Protein AF-0000000087803680 (afdb_homodimer)

Sequence (670 aa):
MKSSSLAWYVAVACMGGSLCVGSVVQANSLAMVKANNSVPAAIVMQAQAAQPVTVTADKNDKVSATANHTVTNNAVANNVVTNDVAAQEALKQKQQYQADTETMGLLWMRTSAEYRALAYQGYNVAINAVKMAVTDPYHQRKPLAIVLDADETVVDNTKLMGESIANGNGRFDAPWWRQAVHQGKSQAMPGAVEFLNEVHKQGVEIFYVSNRYAPVNLDVTIQNFKELGFPSVDKDHVLLFEKDSDKQPRFDMIAKKYYVVVYMGDNAGDFPIGTKGKTLAERNAIINAHKEDFGTTFVVFPNPAYGSWVSSLAKGYQNLSPEEQKQVNNQYLQQMKSSSLAWYVAVACMGGSLCVGSVVQANSLAMVKANNSVPAAIVMQAQAAQPVTVTADKNDKVSATANHTVTNNAVANNVVTNDVAAQEALKQKQQYQADTETMGLLWMRTSAEYRALAYQGYNVAINAVKMAVTDPYHQRKPLAIVLDADETVVDNTKLMGESIANGNGRFDAPWWRQAVHQGKSQAMPGAVEFLNEVHKQGVEIFYVSNRYAPVNLDVTIQNFKELGFPSVDKDHVLLFEKDSDKQPRFDMIAKKYYVVVYMGDNAGDFPIGTKGKTLAERNAIINAHKEDFGTTFVVFPNPAYGSWVSSLAKGYQNLSPEEQKQVNNQYLQQ

InterPro domains:
  IPR005519 Acid phosphatase, class B-like [PF03767] (76-309)
  IPR006423 5-nucleotidase lipoprotein e(P4) [SFLDG01125] (106-335)
  IPR006423 5-nucleotidase lipoprotein e(P4) [TIGR01533] (79-333)
  IPR023214 HAD superfamily [G3DSA:3.40.50.1000] (84-335)
  IPR036412 HAD-like superfamily [SSF56784] (119-317)

Secondary structure (DSSP, 8-state):
------------------------------------------------------------------------THHHHHHHHHHHHHHHHHHHHHHHHHHHHHHHHHHHHHH-HHHHHHHHHHHHHHHHHHHHHHH-TT--SSPEEEEE--BTTTEE-HHHHHHHHHTT-----HHHHHHHHHT--PEEPTTHHHHHHHHHHTT-EEEEEEEEEHHHHHHHHHHHHHHTT-SS-STTTEEEESS----HHHHHHHHHH-EEEEEEESSGGGSSS--TT--HHHHHHHHHHTGGGBTTTEEE----SSSHHHHTSSTTGGGS-HHHHHHHHHHHHH-/------------------------------------------------------------------------THHHHHHHHHHHHHHHHHHHHHHHHHHHHHHHHHHHHHH-HHHHHHHHHHHHHHHHHHHHHHH-TT--SSPEEEEE--BTTTEE-HHHHHHHHHTT-----HHHHHHHHHT--PEEPTTHHHHHHHHHHTT-EEEEEEEEEHHHHHHHHHHHHHHHT-SS-STTTEEEESS----HHHHHHHHHH-EEEEEEESSGGGSSS--TT--HHHHHHHHHHTGGGBTTTEEE----SSSHHHHTSSTTGGGS-HHHHHHHHHHHHH-

Radius of gyration: 39.03 Å; Cα contacts (8 Å, |Δi|>4): 909; chains: 2; bounding box: 132×135×130 Å

Solvent-accessible surface area (backbone atoms only — not comparable to full-atom values): 38875 Å² total; per-residue (Å²): 141,80,86,68,89,74,90,84,99,86,82,95,78,95,78,84,94,84,94,84,93,86,91,79,85,74,92,83,92,86,85,92,82,91,73,87,87,89,72,88,86,78,90,83,78,85,75,83,86,78,80,77,80,80,78,82,81,86,88,84,86,84,85,78,84,80,79,78,75,75,75,63,66,60,58,59,52,50,49,52,50,50,50,49,50,49,50,50,50,51,50,48,49,33,18,32,47,39,13,43,22,33,42,36,17,42,42,31,64,69,56,26,38,49,45,49,41,42,40,24,16,39,44,45,38,48,51,49,44,47,53,51,51,73,68,36,87,79,50,68,94,39,53,50,23,37,40,28,30,37,79,56,48,37,26,35,52,58,46,64,50,21,42,34,29,64,69,38,38,38,65,82,45,69,70,50,49,54,54,60,54,49,68,40,68,64,39,68,30,66,57,31,48,62,46,47,46,51,42,46,71,71,67,36,43,55,33,38,51,33,76,53,48,33,94,78,31,43,67,38,45,40,50,32,40,47,74,66,57,46,66,62,65,44,81,91,22,47,45,49,23,80,88,51,77,68,46,54,68,60,50,51,60,49,52,74,63,25,41,68,60,32,31,27,16,36,41,61,59,48,43,94,72,75,41,72,94,44,46,46,70,54,30,39,51,49,39,62,75,42,42,82,39,23,48,54,44,30,35,64,36,86,49,52,64,63,53,68,56,57,55,33,73,33,91,62,38,90,74,41,51,53,69,54,42,49,52,54,49,40,52,61,23,56,90,142,87,71,88,79,84,80,79,79,74,70,84,92,85,88,94,88,91,93,93,84,89,92,79,90,73,93,80,92,86,92,83,88,78,90,82,88,75,89,72,88,79,89,78,86,86,81,85,85,85,76,78,85,82,81,80,79,76,90,85,84,78,81,74,83,76,77,79,70,74,73,62,64,59,58,59,51,48,48,51,52,48,50,48,50,50,51,51,51,52,50,48,50,32,18,33,48,40,13,43,22,33,42,37,15,42,43,30,64,71,55,25,37,48,44,52,40,42,41,23,16,40,46,45,38,48,52,50,45,48,53,51,51,73,67,34,87,78,48,68,95,40,53,48,23,36,40,28,30,36,81,55,49,38,26,34,53,58,47,63,51,21,42,34,29,64,72,37,40,39,65,82,44,71,71,50,48,54,56,59,52,48,67,40,69,65,39,69,28,66,57,31,47,63,45,44,46,52,42,49,70,71,68,36,43,57,33,37,49,31,77,52,48,32,95,78,30,43,68,40,46,40,52,33,40,48,76,65,56,45,64,63,62,43,82,90,22,48,47,50,23,80,87,51,77,69,48,56,69,60,52,50,59,49,53,75,63,27,41,69,60,32,33,29,17,36,41,61,58,48,41,94,74,76,40,72,94,43,48,45,70,53,29,38,52,49,40,61,75,43,40,83,38,24,48,53,46,31,37,65,36,86,50,48,65,63,50,67,56,57,56,33,73,34,91,62,38,90,74,40,51,52,69,56,40,48,53,55,49,40,52,60,25,58,91

pLDDT: mean 78.98, std 31.95, range [14.77, 98.94]

Nearest PDB structures (foldseek):
  3ocy-assembly1_A  TM=9.374E-01  e=7.952E-22  Haemophilus influenzae
  3sf0-assembly1_A-2  TM=9.368E-01  e=8.422E-22  Haemophilus influenzae Rd KW20
  3ocu-assembly1_A  TM=9.379E-01  e=1.122E-21  Haemophilus influenzae
  3et4-assembly1_A  TM=9.394E-01  e=1.677E-21  Haemophilus influenzae 86-028NP
  3pct-assembly1_B  TM=9.196E-01  e=3.512E-20  Pasteurella multocida

Structure (mmCIF, N/CA/C/O backbone):
data_AF-0000000087803680-model_v1
#
loop_
_entity.id
_entity.type
_entity.pdbx_description
1 polymer "5'-nucleotidase, lipoprotein e(P4) family"
#
loop_
_atom_site.group_PDB
_atom_site.id
_atom_site.type_symbol
_atom_site.label_atom_id
_atom_site.label_alt_id
_atom_site.label_comp_id
_atom_site.label_asym_id
_atom_site.label_entity_id
_atom_site.label_seq_id
_atom_site.pdbx_PDB_ins_code
_atom_site.Cartn_x
_atom_site.Cartn_y
_atom_site.Cartn_z
_atom_site.occupancy
_atom_site.B_iso_or_equiv
_atom_site.auth_seq_id
_atom_site.auth_comp_id
_atom_site.auth_asym_id
_atom_site.auth_atom_id
_atom_site.pdbx_PDB_model_num
ATOM 1 N N . MET A 1 1 ? 71.562 -1.603 28.109 1 20.73 1 MET A N 1
ATOM 2 C CA . MET A 1 1 ? 71.75 -2.344 26.859 1 20.73 1 MET A CA 1
ATOM 3 C C . MET A 1 1 ? 70.562 -2.137 25.922 1 20.73 1 MET A C 1
ATOM 5 O O . MET A 1 1 ? 69.5 -2.715 26.125 1 20.73 1 MET A O 1
ATOM 9 N N . LYS A 1 2 ? 70.375 -0.856 25.281 1 22.25 2 LYS A N 1
ATOM 10 C CA . LYS A 1 2 ? 69.5 0.175 24.703 1 22.25 2 LYS A CA 1
ATOM 11 C C . LYS A 1 2 ? 69.125 -0.159 23.266 1 22.25 2 LYS A C 1
ATOM 13 O O . LYS A 1 2 ? 70 -0.153 22.391 1 22.25 2 LYS A O 1
ATOM 18 N N . SER A 1 3 ? 68.312 -1.211 22.969 1 20.98 3 SER A N 1
ATOM 19 C CA . SER A 1 3 ? 68.188 -1.897 21.688 1 20.98 3 SER A CA 1
ATOM 20 C C . SER A 1 3 ? 67.625 -0.97 20.609 1 20.98 3 SER A C 1
ATOM 22 O O . SER A 1 3 ? 66.5 -0.572 20.672 1 20.98 3 SER A O 1
ATOM 24 N N . SER A 1 4 ? 68.312 0.005 19.984 1 20.58 4 SER A N 1
ATOM 25 C CA . SER A 1 4 ? 68.188 1.227 19.188 1 20.58 4 SER A CA 1
ATOM 26 C C . SER A 1 4 ? 67.875 0.916 17.734 1 20.58 4 SER A C 1
ATOM 28 O O . SER A 1 4 ? 67.875 1.804 16.891 1 20.58 4 SER A O 1
ATOM 30 N N . SER A 1 5 ? 67.375 -0.266 17.328 1 17.45 5 SER A N 1
ATOM 31 C CA . SER A 1 5 ? 67.562 -0.557 15.898 1 17.45 5 SER A CA 1
ATOM 32 C C . SER A 1 5 ? 66.688 0.347 15.047 1 17.45 5 SER A C 1
ATOM 34 O O . SER A 1 5 ? 65.438 0.159 14.977 1 17.45 5 SER A O 1
ATOM 36 N N . LEU A 1 6 ? 66.688 1.731 14.773 1 21.03 6 LEU A N 1
ATOM 37 C CA . LEU A 1 6 ? 66.062 2.799 14.031 1 21.03 6 LEU A CA 1
ATOM 38 C C . LEU A 1 6 ? 66.312 2.662 12.539 1 21.03 6 LEU A C 1
ATOM 40 O O . LEU A 1 6 ? 66.062 3.594 11.766 1 21.03 6 LEU A O 1
ATOM 44 N N . ALA A 1 7 ? 66.625 1.632 11.805 1 18.17 7 ALA A N 1
ATOM 45 C CA . ALA A 1 7 ? 67.375 1.813 10.57 1 18.17 7 ALA A CA 1
ATOM 46 C C . ALA A 1 7 ? 66.625 2.67 9.57 1 18.17 7 ALA A C 1
ATOM 48 O O . ALA A 1 7 ? 65.375 2.744 9.625 1 18.17 7 ALA A O 1
ATOM 49 N N . TRP A 1 8 ? 67.25 3.289 8.219 1 18.81 8 TRP A N 1
ATOM 50 C CA . TRP A 1 8 ? 67.812 4.242 7.25 1 18.81 8 TRP A CA 1
ATOM 51 C C . TRP A 1 8 ? 67.062 4.113 5.914 1 18.81 8 TRP A C 1
ATOM 53 O O . TRP A 1 8 ? 66.688 5.117 5.289 1 18.81 8 TRP A O 1
ATOM 63 N N . TYR A 1 9 ? 66.938 3.104 4.965 1 17.7 9 TYR A N 1
ATOM 64 C CA . TYR A 1 9 ? 67.312 3.248 3.557 1 17.7 9 TYR A CA 1
ATOM 65 C C . TYR A 1 9 ? 66.125 3.846 2.77 1 17.7 9 TYR A C 1
ATOM 67 O O . TYR A 1 9 ? 65 3.504 3.01 1 17.7 9 TYR A O 1
ATOM 75 N N . VAL A 1 10 ? 66.125 5.098 1.624 1 20.88 10 VAL A N 1
ATOM 76 C CA . VAL A 1 10 ? 65.812 6.199 0.731 1 20.88 10 VAL A CA 1
ATOM 77 C C . VAL A 1 10 ? 65.438 5.652 -0.657 1 20.88 10 VAL A C 1
ATOM 79 O O . VAL A 1 10 ? 64.688 6.246 -1.391 1 20.88 10 VAL A O 1
ATOM 82 N N . ALA A 1 11 ? 65.875 4.664 -1.464 1 17.12 11 ALA A N 1
ATOM 83 C CA . ALA A 1 11 ? 66.375 4.766 -2.832 1 17.12 11 ALA A CA 1
ATOM 84 C C . ALA A 1 11 ? 65.25 4.898 -3.83 1 17.12 11 ALA A C 1
ATOM 86 O O . ALA A 1 11 ? 65.25 5.789 -4.684 1 17.12 11 ALA A O 1
ATOM 87 N N . VAL A 1 12 ? 64.5 3.967 -4.816 1 19.61 12 VAL A N 1
ATOM 88 C CA . VAL A 1 12 ? 65 3.631 -6.141 1 19.61 12 VAL A CA 1
ATOM 89 C C . VAL A 1 12 ? 64.125 4.312 -7.211 1 19.61 12 VAL A C 1
ATOM 91 O O . VAL A 1 12 ? 62.938 4.48 -7.039 1 19.61 12 VAL A O 1
ATOM 94 N N . ALA A 1 13 ? 64.625 4.801 -8.656 1 19.61 13 ALA A N 1
ATOM 95 C CA . ALA A 1 13 ? 64.688 5.531 -9.922 1 19.61 13 ALA A CA 1
ATOM 96 C C . ALA A 1 13 ? 63.719 4.914 -10.938 1 19.61 13 ALA A C 1
ATOM 98 O O . ALA A 1 13 ? 63.281 5.594 -11.859 1 19.61 13 ALA A O 1
ATOM 99 N N . CYS A 1 14 ? 63.25 3.727 -11.234 1 17.53 14 CYS A N 1
ATOM 100 C CA . CYS A 1 14 ? 63.281 3.338 -12.641 1 17.53 14 CYS A CA 1
ATOM 101 C C . CYS A 1 14 ? 62.156 3.977 -13.414 1 17.53 14 CYS A C 1
ATOM 103 O O . CYS A 1 14 ? 61 3.902 -13 1 17.53 14 CYS A O 1
ATOM 105 N N . MET A 1 15 ? 62.375 4.953 -14.586 1 18.34 15 MET A N 1
ATOM 106 C CA . MET A 1 15 ? 61.906 5.75 -15.711 1 18.34 15 MET A CA 1
ATOM 107 C C . MET A 1 15 ? 61.281 4.859 -16.797 1 18.34 15 MET A C 1
ATOM 109 O O . MET A 1 15 ? 61 5.328 -17.891 1 18.34 15 MET A O 1
ATOM 113 N N . GLY A 1 16 ? 61 3.699 -16.922 1 16.33 16 GLY A N 1
ATOM 114 C CA . GLY A 1 16 ? 61.125 2.988 -18.172 1 16.33 16 GLY A CA 1
ATOM 115 C C . GLY A 1 16 ? 60.094 3.389 -19.219 1 16.33 16 GLY A C 1
ATOM 116 O O . GLY A 1 16 ? 59.188 4.176 -18.922 1 16.33 16 GLY A O 1
ATOM 117 N N . GLY A 1 17 ? 59.281 2.449 -19.984 1 16.3 17 GLY A N 1
ATOM 118 C CA . GLY A 1 17 ? 59.25 1.794 -21.281 1 16.3 17 GLY A CA 1
ATOM 119 C C . GLY A 1 17 ? 58.188 2.314 -22.203 1 16.3 17 GLY A C 1
ATOM 120 O O . GLY A 1 17 ? 57.25 3.021 -21.766 1 16.3 17 GLY A O 1
ATOM 121 N N . SER A 1 18 ? 57.781 1.66 -23.531 1 16.31 18 SER A N 1
ATOM 122 C CA . SER A 1 18 ? 57.812 1.688 -24.984 1 16.31 18 SER A CA 1
ATOM 123 C C . SER A 1 18 ? 56.438 1.896 -25.594 1 16.31 18 SER A C 1
ATOM 125 O O . SER A 1 18 ? 56.25 2.764 -26.438 1 16.31 18 SER A O 1
ATOM 127 N N . LEU A 1 19 ? 55.344 0.95 -25.656 1 17.08 19 LEU A N 1
ATOM 128 C CA . LEU A 1 19 ? 55.125 0.255 -26.922 1 17.08 19 LEU A CA 1
ATOM 129 C C . LEU A 1 19 ? 54.188 1.043 -27.828 1 17.08 19 LEU A C 1
ATOM 131 O O . LEU A 1 19 ? 53.375 1.831 -27.344 1 17.08 19 LEU A O 1
ATOM 135 N N . CYS A 1 20 ? 53.688 0.527 -29.188 1 15.78 20 CYS A N 1
ATOM 136 C CA . CYS A 1 20 ? 53.719 0.631 -30.641 1 15.78 20 CYS A CA 1
ATOM 137 C C . CYS A 1 20 ? 52.375 1.077 -31.188 1 15.78 20 CYS A C 1
ATOM 139 O O . CYS A 1 20 ? 52.281 1.991 -32 1 15.78 20 CYS A O 1
ATOM 141 N N . VAL A 1 21 ? 51.125 0.244 -31.406 1 17.31 21 VAL A N 1
ATOM 142 C CA . VAL A 1 21 ? 50.906 -0.257 -32.75 1 17.31 21 VAL A CA 1
ATOM 143 C C . VAL A 1 21 ? 50.031 0.728 -33.531 1 17.31 21 VAL A C 1
ATOM 145 O O . VAL A 1 21 ? 49.375 1.568 -32.938 1 17.31 21 VAL A O 1
ATOM 148 N N . GLY A 1 22 ? 49.469 0.333 -34.906 1 16.08 22 GLY A N 1
ATOM 149 C CA . GLY A 1 22 ? 49.5 0.596 -36.344 1 16.08 22 GLY A CA 1
ATOM 150 C C . GLY A 1 22 ? 48.219 1.279 -36.844 1 16.08 22 GLY A C 1
ATOM 151 O O . GLY A 1 22 ? 48.281 2.396 -37.375 1 16.08 22 GLY A O 1
ATOM 152 N N . SER A 1 23 ? 46.969 0.591 -37.312 1 16.92 23 SER A N 1
ATOM 153 C CA . SER A 1 23 ? 46.719 0.589 -38.75 1 16.92 23 SER A CA 1
ATOM 154 C C . SER A 1 23 ? 45.938 1.829 -39.188 1 16.92 23 SER A C 1
ATOM 156 O O . SER A 1 23 ? 45.219 2.43 -38.375 1 16.92 23 SER A O 1
ATOM 158 N N . VAL A 1 24 ? 45.906 2.1 -40.625 1 16.88 24 VAL A N 1
ATOM 159 C CA . VAL A 1 24 ? 45.906 3.037 -41.75 1 16.88 24 VAL A CA 1
ATOM 160 C C . VAL A 1 24 ? 44.469 3.234 -42.25 1 16.88 24 VAL A C 1
ATOM 162 O O . VAL A 1 24 ? 43.844 2.305 -42.781 1 16.88 24 VAL A O 1
ATOM 165 N N . VAL A 1 25 ? 43.531 3.773 -41.531 1 16.75 25 VAL A N 1
ATOM 166 C CA . VAL A 1 25 ? 42.219 3.924 -42.125 1 16.75 25 VAL A CA 1
ATOM 167 C C . VAL A 1 25 ? 42.281 4.758 -43.375 1 16.75 25 VAL A C 1
ATOM 169 O O . VAL A 1 25 ? 42.625 5.941 -43.344 1 16.75 25 VAL A O 1
ATOM 172 N N . GLN A 1 26 ? 42.469 4.168 -44.562 1 14.77 26 GLN A N 1
ATOM 173 C CA . GLN A 1 26 ? 42.75 4.848 -45.812 1 14.77 26 GLN A CA 1
ATOM 174 C C . GLN A 1 26 ? 41.531 5.664 -46.25 1 14.77 26 GLN A C 1
ATOM 176 O O . GLN A 1 26 ? 41.656 6.852 -46.562 1 14.77 26 GLN A O 1
ATOM 181 N N . ALA A 1 27 ? 40.562 5.152 -47.219 1 14.79 27 ALA A N 1
ATOM 182 C CA . ALA A 1 27 ? 40.5 5.59 -48.625 1 14.79 27 ALA A CA 1
ATOM 183 C C . ALA A 1 27 ? 39.594 6.805 -48.781 1 14.79 27 ALA A C 1
ATOM 185 O O . ALA A 1 27 ? 38.75 7.078 -47.906 1 14.79 27 ALA A O 1
ATOM 186 N N . ASN A 1 28 ? 38.625 7.02 -50.062 1 15.05 28 ASN A N 1
ATOM 187 C CA . ASN A 1 28 ? 38.781 7.754 -51.312 1 15.05 28 ASN A CA 1
ATOM 188 C C . ASN A 1 28 ? 37.812 8.906 -51.406 1 15.05 28 ASN A C 1
ATOM 190 O O . ASN A 1 28 ? 38.188 10.039 -51.719 1 15.05 28 ASN A O 1
ATOM 194 N N . SER A 1 29 ? 36.406 8.758 -51.906 1 15.3 29 SER A N 1
ATOM 195 C CA . SER A 1 29 ? 36.156 9.328 -53.219 1 15.3 29 SER A CA 1
ATOM 196 C C . SER A 1 29 ? 35.781 10.805 -53.125 1 15.3 29 SER A C 1
ATOM 198 O O . SER A 1 29 ? 35.406 11.281 -52.031 1 15.3 29 SER A O 1
ATOM 200 N N . LEU A 1 30 ? 34.938 11.477 -54.281 1 15.21 30 LEU A N 1
ATOM 201 C CA . LEU A 1 30 ? 35.188 12.445 -55.344 1 15.21 30 LEU A CA 1
ATOM 202 C C . LEU A 1 30 ? 34.594 13.805 -55 1 15.21 30 LEU A C 1
ATOM 204 O O . LEU A 1 30 ? 35.281 14.828 -55.062 1 15.21 30 LEU A O 1
ATOM 208 N N . ALA A 1 31 ? 33.375 14.305 -55.781 1 15.38 31 ALA A N 1
ATOM 209 C CA . ALA A 1 31 ? 33.438 15.305 -56.812 1 15.38 31 ALA A CA 1
ATOM 210 C C . ALA A 1 31 ? 33.156 16.703 -56.281 1 15.38 31 ALA A C 1
ATOM 212 O O . ALA A 1 31 ? 32.625 16.844 -55.156 1 15.38 31 ALA A O 1
ATOM 213 N N . MET A 1 32 ? 32.156 17.531 -56.969 1 15.55 32 MET A N 1
ATOM 214 C CA . MET A 1 32 ? 32.406 18.75 -57.75 1 15.55 32 MET A CA 1
ATOM 215 C C . MET A 1 32 ? 32.281 19.984 -56.875 1 15.55 32 MET A C 1
ATOM 217 O O . MET A 1 32 ? 31.688 19.953 -55.812 1 15.55 32 MET A O 1
ATOM 221 N N . VAL A 1 33 ? 32.375 21.281 -57.562 1 15.18 33 VAL A N 1
ATOM 222 C CA . VAL A 1 33 ? 33.125 22.516 -57.688 1 15.18 33 VAL A CA 1
ATOM 223 C C . VAL A 1 33 ? 32.344 23.688 -57.094 1 15.18 33 VAL A C 1
ATOM 225 O O . VAL A 1 33 ? 32.875 24.5 -56.344 1 15.18 33 VAL A O 1
ATOM 228 N N . LYS A 1 34 ? 31.047 24.109 -57.625 1 15.3 34 LYS A N 1
ATOM 229 C CA . LYS A 1 34 ? 31.062 25.453 -58.188 1 15.3 34 LYS A CA 1
ATOM 230 C C . LYS A 1 34 ? 30.875 26.516 -57.094 1 15.3 34 LYS A C 1
ATOM 232 O O . LYS A 1 34 ? 30 26.391 -56.25 1 15.3 34 LYS A O 1
ATOM 237 N N . ALA A 1 35 ? 31.719 27.688 -57.094 1 15.5 35 ALA A N 1
ATOM 238 C CA . ALA A 1 35 ? 32.219 28.828 -56.344 1 15.5 35 ALA A CA 1
ATOM 239 C C . ALA A 1 35 ? 31.234 29.984 -56.375 1 15.5 35 ALA A C 1
ATOM 241 O O . ALA A 1 35 ? 31.406 30.984 -55.656 1 15.5 35 ALA A O 1
ATOM 242 N N . ASN A 1 36 ? 30.062 30.078 -56.938 1 15.11 36 ASN A N 1
ATOM 243 C CA . ASN A 1 36 ? 30.047 31.391 -57.594 1 15.11 36 ASN A CA 1
ATOM 244 C C . ASN A 1 36 ? 30.156 32.531 -56.594 1 15.11 36 ASN A C 1
ATOM 246 O O . ASN A 1 36 ? 29.875 32.344 -55.406 1 15.11 36 ASN A O 1
ATOM 250 N N . ASN A 1 37 ? 29.812 33.938 -57.094 1 14.83 37 ASN A N 1
ATOM 251 C CA . ASN A 1 37 ? 30.484 35.219 -57.312 1 14.83 37 ASN A CA 1
ATOM 252 C C . ASN A 1 37 ? 30.234 36.188 -56.156 1 14.83 37 ASN A C 1
ATOM 254 O O . ASN A 1 37 ? 31.188 36.719 -55.562 1 14.83 37 ASN A O 1
ATOM 258 N N . SER A 1 38 ? 29.234 37.344 -56.344 1 15.38 38 SER A N 1
ATOM 259 C CA . SER A 1 38 ? 29.578 38.719 -56.562 1 15.38 38 SER A CA 1
ATOM 260 C C . SER A 1 38 ? 29.547 39.5 -55.25 1 15.38 38 SER A C 1
ATOM 262 O O . SER A 1 38 ? 28.719 39.25 -54.375 1 15.38 38 SER A O 1
ATOM 264 N N . VAL A 1 39 ? 30.5 40.5 -55 1 16.16 39 VAL A N 1
ATOM 265 C CA . VAL A 1 39 ? 31.234 41.25 -54 1 16.16 39 VAL A CA 1
ATOM 266 C C . VAL A 1 39 ? 30.469 42.531 -53.656 1 16.16 39 VAL A C 1
ATOM 268 O O . VAL A 1 39 ? 30.766 43.219 -52.656 1 16.16 39 VAL A O 1
ATOM 271 N N . PRO A 1 40 ? 29.281 43 -54.188 1 15.28 40 PRO A N 1
ATOM 272 C CA . PRO A 1 40 ? 29.672 44.406 -54.438 1 15.28 40 PRO A CA 1
ATOM 273 C C . PRO A 1 40 ? 29.953 45.156 -53.156 1 15.28 40 PRO A C 1
ATOM 275 O O . PRO A 1 40 ? 29.547 44.719 -52.062 1 15.28 40 PRO A O 1
ATOM 278 N N . ALA A 1 41 ? 30.281 46.594 -53.406 1 15.25 41 ALA A N 1
ATOM 279 C CA . ALA A 1 41 ? 31.234 47.656 -53.094 1 15.25 41 ALA A CA 1
ATOM 280 C C . ALA A 1 41 ? 30.766 48.469 -51.875 1 15.25 41 ALA A C 1
ATOM 282 O O . ALA A 1 41 ? 31.516 48.625 -50.906 1 15.25 41 ALA A O 1
ATOM 283 N N . ALA A 1 42 ? 29.844 49.562 -52.062 1 15.24 42 ALA A N 1
ATOM 284 C CA . ALA A 1 42 ? 30.391 50.906 -52.031 1 15.24 42 ALA A CA 1
ATOM 285 C C . ALA A 1 42 ? 30.281 51.531 -50.625 1 15.24 42 ALA A C 1
ATOM 287 O O . ALA A 1 42 ? 31.219 52.156 -50.156 1 15.24 42 ALA A O 1
ATOM 288 N N . ILE A 1 43 ? 29 51.562 -49.969 1 16.73 43 ILE A N 1
ATOM 289 C CA . ILE A 1 43 ? 28.562 52.969 -49.844 1 16.73 43 ILE A CA 1
ATOM 290 C C . ILE A 1 43 ? 29.312 53.656 -48.719 1 16.73 43 ILE A C 1
ATOM 292 O O . ILE A 1 43 ? 29.625 53.031 -47.688 1 16.73 43 ILE A O 1
ATOM 296 N N . VAL A 1 44 ? 29.359 55.062 -48.75 1 15.7 44 VAL A N 1
ATOM 297 C CA . VAL A 1 44 ? 30.125 56.312 -48.562 1 15.7 44 VAL A CA 1
ATOM 298 C C . VAL A 1 44 ? 30.094 56.688 -47.094 1 15.7 44 VAL A C 1
ATOM 300 O O . VAL A 1 44 ? 29.078 56.531 -46.406 1 15.7 44 VAL A O 1
ATOM 303 N N . MET A 1 45 ? 31.234 57.188 -46.562 1 16.11 45 MET A N 1
ATOM 304 C CA . MET A 1 45 ? 32.031 57.5 -45.375 1 16.11 45 MET A CA 1
ATOM 305 C C . MET A 1 45 ? 31.531 58.781 -44.688 1 16.11 45 MET A C 1
ATOM 307 O O . MET A 1 45 ? 32.031 59.156 -43.625 1 16.11 45 MET A O 1
ATOM 311 N N . GLN A 1 46 ? 30.406 59.469 -45.219 1 15.62 46 GLN A N 1
ATOM 312 C CA . GLN A 1 46 ? 30.859 60.844 -45.125 1 15.62 46 GLN A CA 1
ATOM 313 C C . GLN A 1 46 ? 31.016 61.25 -43.656 1 15.62 46 GLN A C 1
ATOM 315 O O . GLN A 1 46 ? 30.172 60.938 -42.812 1 15.62 46 GLN A O 1
ATOM 320 N N . ALA A 1 47 ? 32.156 62.031 -43.25 1 16.39 47 ALA A N 1
ATOM 321 C CA . ALA A 1 47 ? 33.031 62.469 -42.188 1 16.39 47 ALA A CA 1
ATOM 322 C C . ALA A 1 47 ? 32.375 63.562 -41.344 1 16.39 47 ALA A C 1
ATOM 324 O O . ALA A 1 47 ? 32.844 63.844 -40.219 1 16.39 47 ALA A O 1
ATOM 325 N N . GLN A 1 48 ? 31.281 64.312 -41.781 1 15.94 48 GLN A N 1
ATOM 326 C CA . GLN A 1 48 ? 31.734 65.688 -41.656 1 15.94 48 GLN A CA 1
ATOM 327 C C . GLN A 1 48 ? 31.984 66.062 -40.188 1 15.94 48 GLN A C 1
ATOM 329 O O . GLN A 1 48 ? 31.469 65.375 -39.281 1 15.94 48 GLN A O 1
ATOM 334 N N . ALA A 1 49 ? 31.906 67.5 -39.844 1 17.53 49 ALA A N 1
ATOM 335 C CA . ALA A 1 49 ? 32.656 68.562 -39.281 1 17.53 49 ALA A CA 1
ATOM 336 C C . ALA A 1 49 ? 32.281 68.812 -37.812 1 17.53 49 ALA A C 1
ATOM 338 O O . ALA A 1 49 ? 31.141 68.562 -37.406 1 17.53 49 ALA A O 1
ATOM 339 N N . ALA A 1 50 ? 33.219 69.25 -36.938 1 18.64 50 ALA A N 1
ATOM 340 C CA . ALA A 1 50 ? 33.75 69.438 -35.594 1 18.64 50 ALA A CA 1
ATOM 341 C C . ALA A 1 50 ? 33.031 70.562 -34.906 1 18.64 50 ALA A C 1
ATOM 343 O O . ALA A 1 50 ? 33.375 70.938 -33.75 1 18.64 50 ALA A O 1
ATOM 344 N N . GLN A 1 51 ? 31.859 71.125 -35.25 1 18.03 51 GLN A N 1
ATOM 345 C CA . GLN A 1 51 ? 31.906 72.5 -34.906 1 18.03 51 GLN A CA 1
ATOM 346 C C . GLN A 1 51 ? 32 72.688 -33.406 1 18.03 51 GLN A C 1
ATOM 348 O O . GLN A 1 51 ? 31.547 71.875 -32.625 1 18.03 51 GLN A O 1
ATOM 353 N N . PRO A 1 52 ? 32.656 73.875 -32.844 1 19.31 52 PRO A N 1
ATOM 354 C CA . PRO A 1 52 ? 33.344 74.375 -31.656 1 19.31 52 PRO A CA 1
ATOM 355 C C . PRO A 1 52 ? 32.344 74.75 -30.547 1 19.31 52 PRO A C 1
ATOM 357 O O . PRO A 1 52 ? 32.75 75.062 -29.422 1 19.31 52 PRO A O 1
ATOM 360 N N . VAL A 1 53 ? 31.359 74.062 -30.141 1 19.02 53 VAL A N 1
ATOM 361 C CA . VAL A 1 53 ? 30.328 74.812 -29.484 1 19.02 53 VAL A CA 1
ATOM 362 C C . VAL A 1 53 ? 30.891 75.5 -28.219 1 19.02 53 VAL A C 1
ATOM 364 O O . VAL A 1 53 ? 31.516 74.812 -27.406 1 19.02 53 VAL A O 1
ATOM 367 N N . THR A 1 54 ? 31 76.75 -28.172 1 18.89 54 THR A N 1
ATOM 368 C CA . THR A 1 54 ? 31.516 77.812 -27.281 1 18.89 54 THR A CA 1
ATOM 369 C C . THR A 1 54 ? 30.703 77.875 -25.984 1 18.89 54 THR A C 1
ATOM 371 O O . THR A 1 54 ? 29.547 78.25 -25.984 1 18.89 54 THR A O 1
ATOM 374 N N . VAL A 1 55 ? 30.672 76.812 -25.203 1 18.47 55 VAL A N 1
ATOM 375 C CA . VAL A 1 55 ? 29.781 76.875 -24.047 1 18.47 55 VAL A CA 1
ATOM 376 C C . VAL A 1 55 ? 30.219 78.062 -23.141 1 18.47 55 VAL A C 1
ATOM 378 O O . VAL A 1 55 ? 31.359 78.125 -22.703 1 18.47 55 VAL A O 1
ATOM 381 N N . THR A 1 56 ? 29.391 79 -23.047 1 18.23 56 THR A N 1
ATOM 382 C CA . THR A 1 56 ? 29.422 80.312 -22.344 1 18.23 56 THR A CA 1
ATOM 383 C C . THR A 1 56 ? 29.5 80.062 -20.828 1 18.23 56 THR A C 1
ATOM 385 O O . THR A 1 56 ? 29.203 79 -20.344 1 18.23 56 THR A O 1
ATOM 388 N N . ALA A 1 57 ? 29.078 81.062 -20.016 1 19.48 57 ALA A N 1
ATOM 389 C CA . ALA A 1 57 ? 29.656 81.875 -18.984 1 19.48 57 ALA A CA 1
ATOM 390 C C . ALA A 1 57 ? 29.344 81.375 -17.594 1 19.48 57 ALA A C 1
ATOM 392 O O . ALA A 1 57 ? 30.25 81.25 -16.766 1 19.48 57 ALA A O 1
ATOM 393 N N . ASP A 1 58 ? 28.047 81.375 -17.016 1 19.12 58 ASP A N 1
ATOM 394 C CA . ASP A 1 58 ? 27.891 82.375 -15.969 1 19.12 58 ASP A CA 1
ATOM 395 C C . ASP A 1 58 ? 28.188 81.812 -14.586 1 19.12 58 ASP A C 1
ATOM 397 O O . ASP A 1 58 ? 28.25 80.625 -14.422 1 19.12 58 ASP A O 1
ATOM 401 N N . LYS A 1 59 ? 27.172 82.062 -13.461 1 21.02 59 LYS A N 1
ATOM 402 C CA . LYS A 1 59 ? 27.219 82.812 -12.188 1 21.02 59 LYS A CA 1
ATOM 403 C C . LYS A 1 59 ? 27.453 81.812 -11.023 1 21.02 59 LYS A C 1
ATOM 405 O O . LYS A 1 59 ? 27.281 80.625 -11.164 1 21.02 59 LYS A O 1
ATOM 410 N N . ASN A 1 60 ? 27.078 82.188 -9.602 1 22.31 60 ASN A N 1
ATOM 411 C CA . ASN A 1 60 ? 27.562 82.375 -8.242 1 22.31 60 ASN A CA 1
ATOM 412 C C . ASN A 1 60 ? 27.109 81.25 -7.312 1 22.31 60 ASN A C 1
ATOM 414 O O . ASN A 1 60 ? 27.281 81.312 -6.094 1 22.31 60 ASN A O 1
ATOM 418 N N . ASP A 1 61 ? 26.484 80.062 -7.637 1 21.02 61 ASP A N 1
ATOM 419 C CA . ASP A 1 61 ? 25.469 79.625 -6.684 1 21.02 61 ASP A CA 1
ATOM 420 C C . ASP A 1 61 ? 26.109 79.188 -5.371 1 21.02 61 ASP A C 1
ATOM 422 O O . ASP A 1 61 ? 27.234 78.688 -5.367 1 21.02 61 ASP A O 1
ATOM 426 N N . LYS A 1 62 ? 25.281 79.312 -4.047 1 26.72 62 LYS A N 1
ATOM 427 C CA . LYS A 1 62 ? 25.203 79.188 -2.596 1 26.72 62 LYS A CA 1
ATOM 428 C C . LYS A 1 62 ? 25.297 77.688 -2.166 1 26.72 62 LYS A C 1
ATOM 430 O O . LYS A 1 62 ? 24.594 76.875 -2.695 1 26.72 62 LYS A O 1
ATOM 435 N N . VAL A 1 63 ? 26.234 77.25 -1.389 1 28.11 63 VAL A N 1
ATOM 436 C CA . VAL A 1 63 ? 26.703 76 -0.85 1 28.11 63 VAL A CA 1
ATOM 437 C C . VAL A 1 63 ? 25.703 75.438 0.156 1 28.11 63 VAL A C 1
ATOM 439 O O . VAL A 1 63 ? 25.453 76.062 1.195 1 28.11 63 VAL A O 1
ATOM 442 N N . SER A 1 64 ? 24.547 74.812 -0.222 1 23.81 64 SER A N 1
ATOM 443 C CA . SER A 1 64 ? 23.609 74.188 0.696 1 23.81 64 SER A CA 1
ATOM 444 C C . SER A 1 64 ? 24.25 73.062 1.503 1 23.81 64 SER A C 1
ATOM 446 O O . SER A 1 64 ? 25.031 72.25 0.963 1 23.81 64 SER A O 1
ATOM 448 N N . ALA A 1 65 ? 24.297 73.125 2.893 1 30.42 65 ALA A N 1
ATOM 449 C CA . ALA A 1 65 ? 24.734 72.25 3.971 1 30.42 65 ALA A CA 1
ATOM 450 C C . ALA A 1 65 ? 24.062 70.875 3.863 1 30.42 65 ALA A C 1
ATOM 452 O O . ALA A 1 65 ? 22.828 70.75 3.865 1 30.42 65 ALA A O 1
ATOM 453 N N . THR A 1 66 ? 24.578 69.812 3.285 1 27.2 66 THR A N 1
ATOM 454 C CA . THR A 1 66 ? 24.141 68.438 3.162 1 27.2 66 THR A CA 1
ATOM 455 C C . THR A 1 66 ? 24.094 67.75 4.527 1 27.2 66 THR A C 1
ATOM 457 O O . THR A 1 66 ? 25.109 67.688 5.215 1 27.2 66 THR A O 1
ATOM 460 N N . ALA A 1 67 ? 22.984 67.812 5.297 1 30.62 67 ALA A N 1
ATOM 461 C CA . ALA A 1 67 ? 22.641 67.062 6.465 1 30.62 67 ALA A CA 1
ATOM 462 C C . ALA A 1 67 ? 22.812 65.562 6.168 1 30.62 67 ALA A C 1
ATOM 464 O O . ALA A 1 67 ? 22.25 65 5.203 1 30.62 67 ALA A O 1
ATOM 465 N N . ASN A 1 68 ? 23.922 64.938 6.52 1 32.06 68 ASN A N 1
ATOM 466 C CA . ASN A 1 68 ? 24.219 63.5 6.535 1 32.06 68 ASN A CA 1
ATOM 467 C C . ASN A 1 68 ? 23.172 62.75 7.348 1 32.06 68 ASN A C 1
ATOM 469 O O . ASN A 1 68 ? 23.125 62.844 8.57 1 32.06 68 ASN A O 1
ATOM 473 N N . HIS A 1 69 ? 21.953 62.594 6.891 1 34.94 69 HIS A N 1
ATOM 474 C CA . HIS A 1 69 ? 21.016 61.625 7.488 1 34.94 69 HIS A CA 1
ATOM 475 C C . HIS A 1 69 ? 21.656 60.25 7.617 1 34.94 69 HIS A C 1
ATOM 477 O O . HIS A 1 69 ? 22.031 59.656 6.613 1 34.94 69 HIS A O 1
ATOM 483 N N . THR A 1 70 ? 22.375 59.969 8.688 1 36.09 70 THR A N 1
ATOM 484 C CA . THR A 1 70 ? 22.703 58.594 9.109 1 36.09 70 THR A CA 1
ATOM 485 C C . THR A 1 70 ? 21.484 57.688 9.016 1 36.09 70 THR A C 1
ATOM 487 O O . THR A 1 70 ? 20.531 57.875 9.766 1 36.09 70 THR A O 1
ATOM 490 N N . VAL A 1 71 ? 21.062 57.344 7.871 1 42.09 71 VAL A N 1
ATOM 491 C CA . VAL A 1 71 ? 20.172 56.188 7.77 1 42.09 71 VAL A CA 1
ATOM 492 C C . VAL A 1 71 ? 20.672 55.094 8.688 1 42.09 71 VAL A C 1
ATOM 494 O O . VAL A 1 71 ? 21.797 54.594 8.547 1 42.09 71 VAL A O 1
ATOM 497 N N . THR A 1 72 ? 20.266 55.031 9.945 1 40.38 72 THR A N 1
ATOM 498 C CA . THR A 1 72 ? 20.547 54.031 10.977 1 40.38 72 THR A CA 1
ATOM 499 C C . THR A 1 72 ? 20.406 52.625 10.406 1 40.38 72 THR A C 1
ATOM 501 O O . THR A 1 72 ? 19.375 52.312 9.805 1 40.38 72 THR A O 1
ATOM 504 N N . ASN A 1 73 ? 21.453 51.875 10.172 1 48.97 73 ASN A N 1
ATOM 505 C CA . ASN A 1 73 ? 21.688 50.469 9.914 1 48.97 73 ASN A CA 1
ATOM 506 C C . ASN A 1 73 ? 20.75 49.562 10.727 1 48.97 73 ASN A C 1
ATOM 508 O O . ASN A 1 73 ? 20.688 48.344 10.531 1 48.97 73 ASN A O 1
ATOM 512 N N . ASN A 1 74 ? 20.062 50.188 11.648 1 50.81 74 ASN A N 1
ATOM 513 C CA . ASN A 1 74 ? 19.172 49.406 12.492 1 50.81 74 ASN A CA 1
ATOM 514 C C . ASN A 1 74 ? 17.922 48.938 11.734 1 50.81 74 ASN A C 1
ATOM 516 O O . ASN A 1 74 ? 17.406 47.844 11.961 1 50.81 74 ASN A O 1
ATOM 520 N N . ALA A 1 75 ? 17.531 49.781 10.742 1 53.5 75 ALA A N 1
ATOM 521 C CA . ALA A 1 75 ? 16.328 49.406 10.016 1 53.5 75 ALA A CA 1
ATOM 522 C C . ALA A 1 75 ? 16.609 48.25 9.055 1 53.5 75 ALA A C 1
ATOM 524 O O . ALA A 1 75 ? 15.773 47.344 8.898 1 53.5 75 ALA A O 1
ATOM 525 N N . VAL A 1 76 ? 17.797 48.219 8.477 1 53.38 76 VAL A N 1
ATOM 526 C CA . VAL A 1 76 ? 18.156 47.125 7.574 1 53.38 76 VAL A CA 1
ATOM 527 C C . VAL A 1 76 ? 18.328 45.844 8.375 1 53.38 76 VAL A C 1
ATOM 529 O O . VAL A 1 76 ? 17.859 44.781 7.957 1 53.38 76 VAL A O 1
ATOM 532 N N . ALA A 1 77 ? 18.906 45.969 9.516 1 58.25 77 ALA A N 1
ATOM 533 C CA . ALA A 1 77 ? 19.078 44.781 10.359 1 58.25 77 ALA A CA 1
ATOM 534 C C . ALA A 1 77 ? 17.75 44.25 10.867 1 58.25 77 ALA A C 1
ATOM 536 O O . ALA A 1 77 ? 17.516 43.062 10.891 1 58.25 77 ALA A O 1
ATOM 537 N N . ASN A 1 78 ? 16.875 45.156 11.125 1 59.06 78 ASN A N 1
ATOM 538 C CA . ASN A 1 78 ? 15.547 44.781 11.578 1 59.06 78 ASN A CA 1
ATOM 539 C C . ASN A 1 78 ? 14.742 44.125 10.461 1 59.06 78 ASN A C 1
ATOM 541 O O . ASN A 1 78 ? 14.023 43.156 10.695 1 59.06 78 ASN A O 1
ATOM 545 N N . ASN A 1 79 ? 15.016 44.531 9.227 1 62.84 79 ASN A N 1
ATOM 546 C CA . ASN A 1 79 ? 14.312 43.938 8.094 1 62.84 79 ASN A CA 1
ATOM 547 C C . ASN A 1 79 ? 14.828 42.562 7.777 1 62.84 79 ASN A C 1
ATOM 549 O O . ASN A 1 79 ? 14.055 41.656 7.434 1 62.84 79 ASN A O 1
ATOM 553 N N . VAL A 1 80 ? 16.125 42.312 7.93 1 64.69 80 VAL A N 1
ATOM 554 C CA . VAL A 1 80 ? 16.703 41 7.684 1 64.69 80 VAL A CA 1
ATOM 555 C C . VAL A 1 80 ? 16.25 40.031 8.758 1 64.69 80 VAL A C 1
ATOM 557 O O . VAL A 1 80 ? 15.898 38.875 8.453 1 64.69 80 VAL A O 1
ATOM 560 N N . VAL A 1 81 ? 16.203 40.469 9.961 1 69.56 81 VAL A N 1
ATOM 561 C CA . VAL A 1 81 ? 15.75 39.625 11.055 1 69.56 81 VAL A CA 1
ATOM 562 C C . VAL A 1 81 ? 14.273 39.281 10.898 1 69.56 81 VAL A C 1
ATOM 564 O O . VAL A 1 81 ? 13.844 38.156 11.117 1 69.56 81 VAL A O 1
ATOM 567 N N . THR A 1 82 ? 13.57 40.312 10.492 1 72.06 82 THR A N 1
ATOM 568 C CA . THR A 1 82 ? 12.141 40.094 10.297 1 72.06 82 THR A CA 1
ATOM 569 C C . THR A 1 82 ? 11.891 39.156 9.133 1 72.06 82 THR A C 1
ATOM 571 O O . THR A 1 82 ? 11.023 38.281 9.219 1 72.06 82 THR A O 1
ATOM 574 N N . ASN A 1 83 ? 12.766 39.281 8.148 1 76.31 83 ASN A N 1
ATOM 575 C CA . ASN A 1 83 ? 12.641 38.375 7.004 1 76.31 83 ASN A CA 1
ATOM 576 C C . ASN A 1 83 ? 13.031 36.969 7.375 1 76.31 83 ASN A C 1
ATOM 578 O O . ASN A 1 83 ? 12.383 36 6.93 1 76.31 83 ASN A O 1
ATOM 582 N N . ASP A 1 84 ? 13.938 36.875 8.297 1 83.19 84 ASP A N 1
ATOM 583 C CA . ASP A 1 84 ? 14.383 35.531 8.734 1 83.19 84 ASP A CA 1
ATOM 584 C C . ASP A 1 84 ? 13.336 34.875 9.609 1 83.19 84 ASP A C 1
ATOM 586 O O . ASP A 1 84 ? 13.086 33.656 9.477 1 83.19 84 ASP A O 1
ATOM 590 N N . VAL A 1 85 ? 12.742 35.656 10.414 1 87.88 85 VAL A N 1
ATOM 591 C CA . VAL A 1 85 ? 11.703 35.125 11.289 1 87.88 85 VAL A CA 1
ATOM 592 C C . VAL A 1 85 ? 10.5 34.688 10.461 1 87.88 85 VAL A C 1
ATOM 594 O O . VAL A 1 85 ? 9.93 33.625 10.695 1 87.88 85 VAL A O 1
ATOM 597 N N . ALA A 1 86 ? 10.219 35.531 9.547 1 88.12 86 ALA A N 1
ATOM 598 C CA . ALA A 1 86 ? 9.094 35.188 8.672 1 88.12 86 ALA A CA 1
ATOM 599 C C . ALA A 1 86 ? 9.383 33.938 7.859 1 88.12 86 ALA A C 1
ATOM 601 O O . ALA A 1 86 ? 8.492 33.094 7.668 1 88.12 86 ALA A O 1
ATOM 602 N N . ALA A 1 87 ? 10.531 33.875 7.414 1 88.62 87 ALA A N 1
ATOM 603 C CA . ALA A 1 87 ? 10.922 32.688 6.641 1 88.62 87 ALA A CA 1
ATOM 604 C C . ALA A 1 87 ? 10.898 31.438 7.504 1 88.62 87 ALA A C 1
ATOM 606 O O . ALA A 1 87 ? 10.469 30.375 7.047 1 88.62 87 ALA A O 1
ATOM 607 N N . GLN A 1 88 ? 11.25 31.531 8.695 1 90.06 88 GLN A N 1
ATOM 608 C CA . GLN A 1 88 ? 11.242 30.391 9.625 1 90.06 88 GLN A CA 1
ATOM 609 C C . GLN A 1 88 ? 9.812 29.984 9.961 1 90.06 88 GLN A C 1
ATOM 611 O O . GLN A 1 88 ? 9.516 28.781 10.055 1 90.06 88 GLN A O 1
ATOM 616 N N . GLU A 1 89 ? 9.055 30.922 10.141 1 91.94 89 GLU A N 1
ATOM 617 C CA . GLU A 1 89 ? 7.656 30.625 10.43 1 91.94 89 GLU A CA 1
ATOM 618 C C . GLU A 1 89 ? 6.977 29.953 9.242 1 91.94 89 GLU A C 1
ATOM 620 O O . GLU A 1 89 ? 6.195 29.016 9.422 1 91.94 89 GLU A O 1
ATOM 625 N N . ALA A 1 90 ? 7.266 30.438 8.109 1 92.62 90 ALA A N 1
ATOM 626 C CA . ALA A 1 90 ? 6.719 29.844 6.895 1 92.62 90 ALA A CA 1
ATOM 627 C C . ALA A 1 90 ? 7.176 28.391 6.742 1 92.62 90 ALA A C 1
ATOM 629 O O . ALA A 1 90 ? 6.398 27.531 6.34 1 92.62 90 ALA A O 1
ATOM 630 N N . LEU A 1 91 ? 8.406 28.156 7.031 1 93.31 91 LEU A N 1
ATOM 631 C CA . LEU A 1 91 ? 8.938 26.797 6.977 1 93.31 91 LEU A CA 1
ATOM 632 C C . LEU A 1 91 ? 8.234 25.891 7.98 1 93.31 91 LEU A C 1
ATOM 634 O O . LEU A 1 91 ? 7.871 24.766 7.652 1 93.31 91 LEU A O 1
ATOM 638 N N . LYS A 1 92 ? 8.016 26.391 9.148 1 94.62 92 LYS A N 1
ATOM 639 C CA . LYS A 1 92 ? 7.34 25.625 10.18 1 94.62 92 LYS A CA 1
ATOM 640 C C . LYS A 1 92 ? 5.906 25.281 9.773 1 94.62 92 LYS A C 1
ATOM 642 O O . LYS A 1 92 ? 5.434 24.172 10.016 1 94.62 92 LYS A O 1
ATOM 647 N N . GLN A 1 93 ? 5.27 26.203 9.18 1 95.69 93 GLN A N 1
ATOM 648 C CA . GLN A 1 93 ? 3.904 25.969 8.719 1 95.69 93 GLN A CA 1
ATOM 649 C C . GLN A 1 93 ? 3.871 24.922 7.617 1 95.69 93 GLN A C 1
ATOM 651 O O . GLN A 1 93 ? 2.979 24.062 7.594 1 95.69 93 GLN A O 1
ATOM 656 N N . LYS A 1 94 ? 4.812 25 6.75 1 96.31 94 LYS A N 1
ATOM 657 C CA . LYS A 1 94 ? 4.93 24.016 5.684 1 96.31 94 LYS A CA 1
ATOM 658 C C . LYS A 1 94 ? 5.188 22.625 6.254 1 96.31 94 LYS A C 1
ATOM 660 O O . LYS A 1 94 ? 4.531 21.656 5.871 1 96.31 94 LYS A O 1
ATOM 665 N N . GLN A 1 95 ? 6.07 22.562 7.188 1 96.69 95 GLN A N 1
ATOM 666 C CA . GLN A 1 95 ? 6.41 21.312 7.836 1 96.69 95 GLN A CA 1
ATOM 667 C C . GLN A 1 95 ? 5.199 20.719 8.562 1 96.69 95 GLN A C 1
ATOM 669 O O . GLN A 1 95 ? 4.945 19.516 8.484 1 96.69 95 GLN A O 1
ATOM 674 N N . GLN A 1 96 ? 4.477 21.547 9.203 1 96.94 96 GLN A N 1
ATOM 675 C CA . GLN A 1 96 ? 3.303 21.109 9.953 1 96.94 96 GLN A CA 1
ATOM 676 C C . GLN A 1 96 ? 2.213 20.594 9.016 1 96.94 96 GLN A C 1
ATOM 678 O O . GLN A 1 96 ? 1.583 19.578 9.281 1 96.94 96 GLN A O 1
ATOM 683 N N . TYR A 1 97 ? 2.002 21.359 7.945 1 97.56 97 TYR A N 1
ATOM 684 C CA . TYR A 1 97 ? 1.013 20.922 6.969 1 97.56 97 TYR A CA 1
ATOM 685 C C . TYR A 1 97 ? 1.382 19.562 6.398 1 97.56 97 TYR A C 1
ATOM 687 O O . TYR A 1 97 ? 0.53 18.672 6.289 1 97.56 97 TYR A O 1
ATOM 695 N N . GLN A 1 98 ? 2.621 19.391 6.051 1 97.69 98 GLN A N 1
ATOM 696 C CA . GLN A 1 98 ? 3.109 18.125 5.508 1 97.69 98 GLN A CA 1
ATOM 697 C C . GLN A 1 98 ? 3.018 17.016 6.547 1 97.69 98 GLN A C 1
ATOM 699 O O . GLN A 1 98 ? 2.678 15.875 6.211 1 97.69 98 GLN A O 1
ATOM 704 N N . ALA A 1 99 ? 3.273 17.344 7.766 1 97.94 99 ALA A N 1
ATOM 705 C CA . ALA A 1 99 ? 3.125 16.375 8.844 1 97.94 99 ALA A CA 1
ATOM 706 C C . ALA A 1 99 ? 1.676 15.922 8.977 1 97.94 99 ALA A C 1
ATOM 708 O O . ALA A 1 99 ? 1.403 14.719 9.07 1 97.94 99 ALA A O 1
ATOM 709 N N . ASP A 1 100 ? 0.79 16.844 8.961 1 97.56 100 ASP A N 1
ATOM 710 C CA . ASP A 1 100 ? -0.625 16.516 9.117 1 97.56 100 ASP A CA 1
ATOM 711 C C . ASP A 1 100 ? -1.115 15.617 7.984 1 97.56 100 ASP A C 1
ATOM 713 O O . ASP A 1 100 ? -1.78 14.609 8.227 1 97.56 100 ASP A O 1
ATOM 717 N N . THR A 1 101 ? -0.76 15.953 6.781 1 97.94 101 THR A N 1
ATOM 718 C CA . THR A 1 101 ? -1.317 15.266 5.621 1 97.94 101 THR A CA 1
ATOM 719 C C . THR A 1 101 ? -0.683 13.883 5.453 1 97.94 101 THR A C 1
ATOM 721 O O . THR A 1 101 ? -1.243 13.016 4.781 1 97.94 101 THR A O 1
ATOM 724 N N . GLU A 1 102 ? 0.44 13.609 6.086 1 97.31 102 GLU A N 1
ATOM 725 C CA . GLU A 1 102 ? 1.144 12.336 5.973 1 97.31 102 GLU A CA 1
ATOM 726 C C . GLU A 1 102 ? 0.721 11.367 7.074 1 97.31 102 GLU A C 1
ATOM 728 O O . GLU A 1 102 ? 1.032 10.18 7.016 1 97.31 102 GLU A O 1
ATOM 733 N N . THR A 1 103 ? -0.005 11.828 8.008 1 98.12 103 THR A N 1
ATOM 734 C CA . THR A 1 103 ? -0.228 11.141 9.273 1 98.12 103 THR A CA 1
ATOM 735 C C . THR A 1 103 ? -0.86 9.773 9.047 1 98.12 103 THR A C 1
ATOM 737 O O . THR A 1 103 ? -0.309 8.75 9.461 1 98.12 103 THR A O 1
ATOM 740 N N . MET A 1 104 ? -1.959 9.703 8.344 1 97.81 104 MET A N 1
ATOM 741 C CA . MET A 1 104 ? -2.691 8.438 8.258 1 97.81 104 MET A CA 1
ATOM 742 C C . MET A 1 104 ? -1.947 7.438 7.387 1 97.81 104 MET A C 1
ATOM 744 O O . MET A 1 104 ? -1.957 6.234 7.668 1 97.81 104 MET A O 1
ATOM 748 N N . GLY A 1 105 ? -1.323 7.898 6.27 1 98.25 105 GLY A N 1
ATOM 749 C CA . GLY A 1 105 ? -0.496 7 5.48 1 98.25 105 GLY A CA 1
ATOM 750 C C . GLY A 1 105 ? 0.613 6.352 6.285 1 98.25 105 GLY A C 1
ATOM 751 O O . GLY A 1 105 ? 0.837 5.141 6.176 1 98.25 105 GLY A O 1
ATOM 752 N N . LEU A 1 106 ? 1.271 7.133 7.09 1 98.31 106 LEU A N 1
ATOM 753 C CA . LEU A 1 106 ? 2.365 6.617 7.906 1 98.31 106 LEU A CA 1
ATOM 754 C C . LEU A 1 106 ? 1.839 5.703 9.008 1 98.31 106 LEU A C 1
ATOM 756 O O . LEU A 1 106 ? 2.457 4.688 9.328 1 98.31 106 LEU A O 1
ATOM 760 N N . LEU A 1 107 ? 0.717 6.086 9.609 1 98.25 107 LEU A N 1
ATOM 761 C CA . LEU A 1 107 ? 0.11 5.223 10.617 1 98.25 107 LEU A CA 1
ATOM 762 C C . LEU A 1 107 ? -0.233 3.857 10.031 1 98.25 107 LEU A C 1
ATOM 764 O O . LEU A 1 107 ? -0.028 2.83 10.68 1 98.25 107 LEU A O 1
ATOM 768 N N . TRP A 1 108 ? -0.768 3.875 8.844 1 98.69 108 TRP A N 1
ATOM 769 C CA . TRP A 1 108 ? -1.069 2.619 8.164 1 98.69 108 TRP A CA 1
ATOM 770 C C . TRP A 1 108 ? 0.183 1.761 8.023 1 98.69 108 TRP A C 1
ATOM 772 O O . TRP A 1 108 ? 0.157 0.562 8.312 1 98.69 108 TRP A O 1
ATOM 782 N N . MET A 1 109 ? 1.261 2.324 7.672 1 98.62 109 MET A N 1
ATOM 783 C CA . MET A 1 109 ? 2.51 1.59 7.496 1 98.62 109 MET A CA 1
ATOM 784 C C . MET A 1 109 ? 3.02 1.054 8.828 1 98.62 109 MET A C 1
ATOM 786 O O . MET A 1 109 ? 3.557 -0.053 8.898 1 98.62 109 MET A O 1
ATOM 790 N N . ARG A 1 110 ? 2.803 1.783 9.867 1 97.94 110 ARG A N 1
ATOM 791 C CA . ARG A 1 110 ? 3.404 1.45 11.156 1 97.94 110 ARG A CA 1
ATOM 792 C C . ARG A 1 110 ? 2.559 0.429 11.906 1 97.94 110 ARG A C 1
ATOM 794 O O . ARG A 1 110 ? 3.084 -0.362 12.695 1 97.94 110 ARG A O 1
ATOM 801 N N . THR A 1 111 ? 1.221 0.39 11.609 1 98 111 THR A N 1
ATOM 802 C CA . THR A 1 111 ? 0.394 -0.291 12.602 1 98 111 THR A CA 1
ATOM 803 C C . THR A 1 111 ? -0.45 -1.38 11.945 1 98 111 THR A C 1
ATOM 805 O O . THR A 1 111 ? -0.907 -2.309 12.609 1 98 111 THR A O 1
ATOM 808 N N . SER A 1 112 ? -0.751 -1.255 10.688 1 98.5 112 SER A N 1
ATOM 809 C CA . SER A 1 112 ? -1.83 -2.057 10.117 1 98.5 112 SER A CA 1
ATOM 810 C C . SER A 1 112 ? -1.379 -3.492 9.867 1 98.5 112 SER A C 1
ATOM 812 O O . SER A 1 112 ? -0.237 -3.729 9.469 1 98.5 112 SER A O 1
ATOM 814 N N . ALA A 1 113 ? -2.244 -4.43 10.109 1 98.75 113 ALA A N 1
ATOM 815 C CA . ALA A 1 113 ? -2.064 -5.824 9.719 1 98.75 113 ALA A CA 1
ATOM 816 C C . ALA A 1 113 ? -1.861 -5.957 8.219 1 98.75 113 ALA A C 1
ATOM 818 O O . ALA A 1 113 ? -1.068 -6.781 7.758 1 98.75 113 ALA A O 1
ATOM 819 N N . GLU A 1 114 ? -2.561 -5.133 7.52 1 98.81 114 GLU A N 1
ATOM 820 C CA . GLU A 1 114 ? -2.535 -5.176 6.062 1 98.81 114 GLU A CA 1
ATOM 821 C C . GLU A 1 114 ? -1.143 -4.855 5.523 1 98.81 114 GLU A C 1
ATOM 823 O O . GLU A 1 114 ? -0.657 -5.52 4.605 1 98.81 114 GLU A O 1
ATOM 828 N N . TYR A 1 115 ? -0.503 -3.857 6.109 1 98.81 115 TYR A N 1
ATOM 829 C CA . TYR A 1 115 ? 0.844 -3.512 5.668 1 98.81 115 TYR A CA 1
ATOM 830 C C . TYR A 1 115 ? 1.812 -4.66 5.922 1 98.81 115 TYR A C 1
ATOM 832 O O . TYR A 1 115 ? 2.639 -4.984 5.062 1 98.81 115 TYR A O 1
ATOM 840 N N . ARG A 1 116 ? 1.735 -5.25 7.07 1 98.81 116 ARG A N 1
ATOM 841 C CA . ARG A 1 116 ? 2.559 -6.402 7.418 1 98.81 116 ARG A CA 1
ATOM 842 C C . ARG A 1 116 ? 2.32 -7.559 6.449 1 98.81 116 ARG A C 1
ATOM 844 O O . ARG A 1 116 ? 3.27 -8.18 5.969 1 98.81 116 ARG A O 1
ATOM 851 N N . ALA A 1 117 ? 1.119 -7.812 6.121 1 98.94 117 ALA A N 1
ATOM 852 C CA . ALA A 1 117 ? 0.764 -8.867 5.176 1 98.94 117 ALA A CA 1
ATOM 853 C C . ALA A 1 117 ? 1.362 -8.586 3.797 1 98.94 117 ALA A C 1
ATOM 855 O O . ALA A 1 117 ? 1.822 -9.508 3.117 1 98.94 117 ALA A O 1
ATOM 856 N N . LEU A 1 118 ? 1.328 -7.336 3.398 1 98.94 118 LEU A N 1
ATOM 857 C CA . LEU A 1 118 ? 1.86 -6.953 2.094 1 98.94 118 LEU A CA 1
ATOM 858 C C . LEU A 1 118 ? 3.373 -7.148 2.047 1 98.94 118 LEU A C 1
ATOM 860 O O . LEU A 1 118 ? 3.926 -7.484 0.999 1 98.94 118 LEU A O 1
ATOM 864 N N . ALA A 1 119 ? 4.016 -6.91 3.172 1 98.88 119 ALA A N 1
ATOM 865 C CA . ALA A 1 119 ? 5.445 -7.203 3.232 1 98.88 119 ALA A CA 1
ATOM 866 C C . ALA A 1 119 ? 5.707 -8.695 3.023 1 98.88 119 ALA A C 1
ATOM 868 O O . ALA A 1 119 ? 6.496 -9.078 2.156 1 98.88 119 ALA A O 1
ATOM 869 N N . TYR A 1 120 ? 5.012 -9.547 3.771 1 98.94 120 TYR A N 1
ATOM 870 C CA . TYR A 1 120 ? 5.16 -10.992 3.605 1 98.94 120 TYR A CA 1
ATOM 871 C C . TYR A 1 120 ? 4.836 -11.414 2.178 1 98.94 120 TYR A C 1
ATOM 873 O O . TYR A 1 120 ? 5.547 -12.227 1.589 1 98.94 120 TYR A O 1
ATOM 881 N N . GLN A 1 121 ? 3.789 -10.828 1.65 1 98.94 121 GLN A N 1
ATOM 882 C CA . GLN A 1 121 ? 3.383 -11.148 0.285 1 98.94 121 GLN A CA 1
ATOM 883 C C . GLN A 1 121 ? 4.504 -10.844 -0.705 1 98.94 121 GLN A C 1
ATOM 885 O O . GLN A 1 121 ? 4.816 -11.672 -1.567 1 98.94 121 GLN A O 1
ATOM 890 N N . GLY A 1 122 ? 5.062 -9.648 -0.584 1 98.94 122 GLY A N 1
ATOM 891 C CA . GLY A 1 122 ? 6.152 -9.289 -1.477 1 98.94 122 GLY A CA 1
ATOM 892 C C . GLY A 1 122 ? 7.316 -10.258 -1.418 1 98.94 122 GLY A C 1
ATOM 893 O O . GLY A 1 122 ? 7.828 -10.688 -2.455 1 98.94 122 GLY A O 1
ATOM 894 N N . TYR A 1 123 ? 7.676 -10.672 -0.25 1 98.94 123 TYR A N 1
ATOM 895 C CA . TYR A 1 123 ? 8.812 -11.57 -0.082 1 98.94 123 TYR A CA 1
ATOM 896 C C . TYR A 1 123 ? 8.469 -12.977 -0.555 1 98.94 123 TYR A C 1
ATOM 898 O O . TYR A 1 123 ? 9.32 -13.672 -1.118 1 98.94 123 TYR A O 1
ATOM 906 N N . ASN A 1 124 ? 7.262 -13.406 -0.331 1 98.81 124 ASN A N 1
ATOM 907 C CA . ASN A 1 124 ? 6.844 -14.727 -0.807 1 98.81 124 ASN A CA 1
ATOM 908 C C . ASN A 1 124 ? 6.844 -14.797 -2.332 1 98.81 124 ASN A C 1
ATOM 910 O O . ASN A 1 124 ? 7.27 -15.797 -2.91 1 98.81 124 ASN A O 1
ATOM 914 N N . VAL A 1 125 ? 6.398 -13.727 -2.924 1 98.62 125 VAL A N 1
ATOM 915 C CA . VAL A 1 125 ? 6.406 -13.656 -4.383 1 98.62 125 VAL A CA 1
ATOM 916 C C . VAL A 1 125 ? 7.848 -13.703 -4.895 1 98.62 125 VAL A C 1
ATOM 918 O O . VAL A 1 125 ? 8.156 -14.453 -5.82 1 98.62 125 VAL A O 1
ATOM 921 N N . ALA A 1 126 ? 8.688 -12.984 -4.27 1 98.81 126 ALA A N 1
ATOM 922 C CA . ALA A 1 126 ? 10.078 -12.883 -4.703 1 98.81 126 ALA A CA 1
ATOM 923 C C . ALA A 1 126 ? 10.812 -14.203 -4.5 1 98.81 126 ALA A C 1
ATOM 925 O O . ALA A 1 126 ? 11.586 -14.633 -5.355 1 98.81 126 ALA A O 1
ATOM 926 N N . ILE A 1 127 ? 10.609 -14.875 -3.346 1 98.38 127 ILE A N 1
ATOM 927 C CA . ILE A 1 127 ? 11.336 -16.109 -3.076 1 98.38 127 ILE A CA 1
ATOM 928 C C . ILE A 1 127 ? 10.875 -17.203 -4.043 1 98.38 127 ILE A C 1
ATOM 930 O O . ILE A 1 127 ? 11.672 -18.047 -4.461 1 98.38 127 ILE A O 1
ATOM 934 N N . ASN A 1 128 ? 9.648 -17.141 -4.426 1 96.56 128 ASN A N 1
ATOM 935 C CA . ASN A 1 128 ? 9.18 -18.094 -5.438 1 96.56 128 ASN A CA 1
ATOM 936 C C . ASN A 1 128 ? 9.875 -17.875 -6.777 1 96.56 128 ASN A C 1
ATOM 938 O O . ASN A 1 128 ? 10.234 -18.828 -7.457 1 96.56 128 ASN A O 1
ATOM 942 N N . ALA A 1 129 ? 10.031 -16.625 -7.156 1 96.12 129 ALA A N 1
ATOM 943 C CA . ALA A 1 129 ? 10.766 -16.312 -8.375 1 96.12 129 ALA A CA 1
ATOM 944 C C . ALA A 1 129 ? 12.203 -16.828 -8.297 1 96.12 129 ALA A C 1
ATOM 946 O O . ALA A 1 129 ? 12.727 -17.375 -9.273 1 96.12 129 ALA A O 1
ATOM 947 N N . VAL A 1 130 ? 12.805 -16.688 -7.145 1 97.31 130 VAL A N 1
ATOM 948 C CA . VAL A 1 130 ? 14.18 -17.125 -6.922 1 97.31 130 VAL A CA 1
ATOM 949 C C . VAL A 1 130 ? 14.258 -18.641 -7.047 1 97.31 130 VAL A C 1
ATOM 951 O O . VAL A 1 130 ? 15.125 -19.172 -7.75 1 97.31 130 VAL A O 1
ATOM 954 N N . LYS A 1 131 ? 13.359 -19.312 -6.414 1 96.06 131 LYS A N 1
ATOM 955 C CA . LYS A 1 131 ? 13.359 -20.766 -6.434 1 96.06 131 LYS A CA 1
ATOM 956 C C . LYS A 1 131 ? 13.156 -21.297 -7.852 1 96.06 131 LYS A C 1
ATOM 958 O O . LYS A 1 131 ? 13.789 -22.266 -8.258 1 96.06 131 LYS A O 1
ATOM 963 N N . MET A 1 132 ? 12.336 -20.656 -8.562 1 94.12 132 MET A N 1
ATOM 964 C CA . MET A 1 132 ? 12.109 -21.047 -9.953 1 94.12 132 MET A CA 1
ATOM 965 C C . MET A 1 132 ? 13.367 -20.844 -10.789 1 94.12 132 MET A C 1
ATOM 967 O O . MET A 1 132 ? 13.711 -21.672 -11.625 1 94.12 132 MET A O 1
ATOM 971 N N . ALA A 1 133 ? 14.031 -19.766 -10.578 1 94.81 133 ALA A N 1
ATOM 972 C CA . ALA A 1 133 ? 15.227 -19.453 -11.352 1 94.81 133 ALA A CA 1
ATOM 973 C C . ALA A 1 133 ? 16.359 -20.406 -11.031 1 94.81 133 ALA A C 1
ATOM 975 O O . ALA A 1 133 ? 17.094 -20.844 -11.93 1 94.81 133 ALA A O 1
ATOM 976 N N . VAL A 1 134 ? 16.484 -20.766 -9.781 1 94.94 134 VAL A N 1
ATOM 977 C CA . VAL A 1 134 ? 17.578 -21.625 -9.336 1 94.94 134 VAL A CA 1
ATOM 978 C C . VAL A 1 134 ? 17.391 -23.047 -9.883 1 94.94 134 VAL A C 1
ATOM 980 O O . VAL A 1 134 ? 18.359 -23.734 -10.188 1 94.94 134 VAL A O 1
ATOM 983 N N . THR A 1 135 ? 16.172 -23.438 -10.109 1 92.44 135 THR A N 1
ATOM 984 C CA . THR A 1 135 ? 15.883 -24.812 -10.531 1 92.44 135 THR A CA 1
ATOM 985 C C . THR A 1 135 ? 15.734 -24.891 -12.055 1 92.44 135 THR A C 1
ATOM 987 O O . THR A 1 135 ? 15.594 -25.969 -12.609 1 92.44 135 THR A O 1
ATOM 990 N N . ASP A 1 136 ? 15.766 -23.703 -12.586 1 89 136 ASP A N 1
ATOM 991 C CA . ASP A 1 136 ? 15.648 -23.688 -14.039 1 89 136 ASP A CA 1
ATOM 992 C C . ASP A 1 136 ? 16.953 -24.141 -14.695 1 89 136 ASP A C 1
ATOM 994 O O . ASP A 1 136 ? 17.969 -23.453 -14.602 1 89 136 ASP A O 1
ATOM 998 N N . PRO A 1 137 ? 16.875 -25.281 -15.422 1 78.69 137 PRO A N 1
ATOM 999 C CA . PRO A 1 137 ? 18.094 -25.797 -16.047 1 78.69 137 PRO A CA 1
ATOM 1000 C C . PRO A 1 137 ? 18.578 -24.938 -17.203 1 78.69 137 PRO A C 1
ATOM 1002 O O . PRO A 1 137 ? 19.734 -25.047 -17.625 1 78.69 137 PRO A O 1
ATOM 1005 N N . TYR A 1 138 ? 17.609 -24.172 -17.656 1 72.38 138 TYR A N 1
ATOM 1006 C CA . TYR A 1 138 ? 17.953 -23.344 -18.812 1 72.38 138 TYR A CA 1
ATOM 1007 C C . TYR A 1 138 ? 18.469 -21.984 -18.391 1 72.38 138 TYR A C 1
ATOM 1009 O O . TYR A 1 138 ? 18.641 -21.094 -19.219 1 72.38 138 TYR A O 1
ATOM 1017 N N . HIS A 1 139 ? 18.516 -21.922 -17 1 63.38 139 HIS A N 1
ATOM 1018 C CA . HIS A 1 139 ? 18.906 -20.578 -16.594 1 63.38 139 HIS A CA 1
ATOM 1019 C C . HIS A 1 139 ? 20.234 -20.172 -17.219 1 63.38 139 HIS A C 1
ATOM 1021 O O . HIS A 1 139 ? 21.031 -21.031 -17.594 1 63.38 139 HIS A O 1
ATOM 1027 N N . GLN A 1 140 ? 20.266 -18.781 -17.344 1 64.19 140 GLN A N 1
ATOM 1028 C CA . GLN A 1 140 ? 21.328 -18.094 -18.062 1 64.19 140 GLN A CA 1
ATOM 1029 C C . GLN A 1 140 ? 22.703 -18.438 -17.484 1 64.19 140 GLN A C 1
ATOM 1031 O O . GLN A 1 140 ? 22.797 -18.969 -16.359 1 64.19 140 GLN A O 1
ATOM 1036 N N . ARG A 1 141 ? 23.672 -18.359 -18.344 1 78 141 ARG A N 1
ATOM 1037 C CA . ARG A 1 141 ? 25.094 -18.578 -18.109 1 78 141 ARG A CA 1
ATOM 1038 C C . ARG A 1 141 ? 25.625 -17.625 -17.062 1 78 141 ARG A C 1
ATOM 1040 O O . ARG A 1 141 ? 26.672 -17.891 -16.453 1 78 141 ARG A O 1
ATOM 1047 N N . LYS A 1 142 ? 24.844 -16.641 -16.734 1 91.19 142 LYS A N 1
ATOM 1048 C CA . LYS A 1 142 ? 25.312 -15.711 -15.703 1 91.19 142 LYS A CA 1
ATOM 1049 C C . LYS A 1 142 ? 24.844 -16.156 -14.32 1 91.19 142 LYS A C 1
ATOM 1051 O O . LYS A 1 142 ? 23.781 -16.75 -14.18 1 91.19 142 LYS A O 1
ATOM 1056 N N . PRO A 1 143 ? 25.75 -15.852 -13.375 1 95.56 143 PRO A N 1
ATOM 1057 C CA . PRO A 1 143 ? 25.266 -16.078 -12.008 1 95.56 143 PRO A CA 1
ATOM 1058 C C . PRO A 1 143 ? 24 -15.281 -11.703 1 95.56 143 PRO A C 1
ATOM 1060 O O . PRO A 1 143 ? 23.781 -14.203 -12.273 1 95.56 143 PRO A O 1
ATOM 1063 N N . LEU A 1 144 ? 23.141 -15.844 -10.781 1 97.06 144 LEU A N 1
ATOM 1064 C CA . LEU A 1 144 ? 21.844 -15.242 -10.461 1 97.06 144 LEU A CA 1
ATOM 1065 C C . LEU A 1 144 ? 22 -14.164 -9.391 1 97.06 144 LEU A C 1
ATOM 1067 O O . LEU A 1 144 ? 22.828 -14.305 -8.477 1 97.06 144 LEU A O 1
ATOM 1071 N N . ALA A 1 145 ? 21.172 -13.094 -9.484 1 98.25 145 ALA A N 1
ATOM 1072 C CA . ALA A 1 145 ? 21.125 -12.047 -8.469 1 98.25 145 ALA A CA 1
ATOM 1073 C C . ALA A 1 145 ? 19.703 -11.523 -8.273 1 98.25 145 ALA A C 1
ATOM 1075 O O . ALA A 1 145 ? 18.859 -11.695 -9.141 1 98.25 145 ALA A O 1
ATOM 1076 N N . ILE A 1 146 ? 19.516 -11.023 -7.129 1 98.88 146 ILE A N 1
ATOM 1077 C CA . ILE A 1 146 ? 18.375 -10.141 -6.941 1 98.88 146 ILE A CA 1
ATOM 1078 C C . ILE A 1 146 ? 18.875 -8.719 -6.648 1 98.88 146 ILE A C 1
ATOM 1080 O O . ILE A 1 146 ? 19.984 -8.531 -6.152 1 98.88 146 ILE A O 1
ATOM 1084 N N . VAL A 1 147 ? 18.047 -7.703 -7.02 1 98.94 147 VAL A N 1
ATOM 1085 C CA . VAL A 1 147 ? 18.312 -6.297 -6.742 1 98.94 147 VAL A CA 1
ATOM 1086 C C . VAL A 1 147 ? 17.188 -5.711 -5.902 1 98.94 147 VAL A C 1
ATOM 1088 O O . VAL A 1 147 ? 16.016 -5.809 -6.277 1 98.94 147 VAL A O 1
ATOM 1091 N N . LEU A 1 148 ? 17.562 -5.168 -4.781 1 98.56 148 LEU A N 1
ATOM 1092 C CA . LEU A 1 148 ? 16.531 -4.605 -3.92 1 98.56 148 LEU A CA 1
ATOM 1093 C C . LEU A 1 148 ? 16.906 -3.199 -3.465 1 98.56 148 LEU A C 1
ATOM 1095 O O . LEU A 1 148 ? 18.078 -2.93 -3.184 1 98.56 148 LEU A O 1
ATOM 1099 N N . ASP A 1 149 ? 15.859 -2.322 -3.43 1 98.88 149 ASP A N 1
ATOM 1100 C CA . ASP A 1 149 ? 15.938 -1.09 -2.652 1 98.88 149 ASP A CA 1
ATOM 1101 C C . ASP A 1 149 ? 16.109 -1.39 -1.165 1 98.88 149 ASP A C 1
ATOM 1103 O O . ASP A 1 149 ? 15.93 -2.529 -0.731 1 98.88 149 ASP A O 1
ATOM 1107 N N . ALA A 1 150 ? 16.531 -0.357 -0.366 1 98.81 150 ALA A N 1
ATOM 1108 C CA . ALA A 1 150 ? 16.734 -0.564 1.065 1 98.81 150 ALA A CA 1
ATOM 1109 C C . ALA A 1 150 ? 15.562 -0.009 1.873 1 98.81 150 ALA A C 1
ATOM 1111 O O . ALA A 1 150 ? 14.789 -0.77 2.449 1 98.81 150 ALA A O 1
ATOM 1112 N N . ASP A 1 151 ? 15.336 1.284 1.79 1 98.81 151 ASP A N 1
ATOM 1113 C CA . ASP A 1 151 ? 14.422 2.004 2.674 1 98.81 151 ASP A CA 1
ATOM 1114 C C . ASP A 1 151 ? 12.969 1.667 2.354 1 98.81 151 ASP A C 1
ATOM 1116 O O . ASP A 1 151 ? 12.492 1.935 1.248 1 98.81 151 ASP A O 1
ATOM 1120 N N . GLU A 1 152 ? 12.203 1.087 3.277 1 98.75 152 GLU A N 1
ATOM 1121 C CA . GLU A 1 152 ? 10.828 0.587 3.283 1 98.75 152 GLU A CA 1
ATOM 1122 C C . GLU A 1 152 ? 10.648 -0.544 2.275 1 98.75 152 GLU A C 1
ATOM 1124 O O . GLU A 1 152 ? 9.523 -0.856 1.88 1 98.75 152 GLU A O 1
ATOM 1129 N N . THR A 1 153 ? 11.781 -1.121 1.871 1 98.88 153 THR A N 1
ATOM 1130 C CA . THR A 1 153 ? 11.812 -2.357 1.097 1 98.88 153 THR A CA 1
ATOM 1131 C C . THR A 1 153 ? 12.375 -3.504 1.932 1 98.88 153 THR A C 1
ATOM 1133 O O . THR A 1 153 ? 11.703 -4.52 2.127 1 98.88 153 THR A O 1
ATOM 1136 N N . VAL A 1 154 ? 13.578 -3.291 2.566 1 98.81 154 VAL A N 1
ATOM 1137 C CA . VAL A 1 154 ? 14.094 -4.324 3.457 1 98.81 154 VAL A CA 1
ATOM 1138 C C . VAL A 1 154 ? 14.344 -3.732 4.844 1 98.81 154 VAL A C 1
ATOM 1140 O O . VAL A 1 154 ? 14.398 -4.465 5.836 1 98.81 154 VAL A O 1
ATOM 1143 N N . VAL A 1 155 ? 14.484 -2.398 4.91 1 98.88 155 VAL A N 1
ATOM 1144 C CA . VAL A 1 155 ? 14.586 -1.764 6.219 1 98.88 155 VAL A CA 1
ATOM 1145 C C . VAL A 1 155 ? 13.391 -0.839 6.438 1 98.88 155 VAL A C 1
ATOM 1147 O O . VAL A 1 155 ? 12.805 -0.34 5.477 1 98.88 155 VAL A O 1
ATOM 1150 N N . ASP A 1 156 ? 13.062 -0.645 7.648 1 98.62 156 ASP A N 1
ATOM 1151 C CA . ASP A 1 156 ? 11.922 0.141 8.102 1 98.62 156 ASP A CA 1
ATOM 1152 C C . ASP A 1 156 ? 12.375 1.393 8.852 1 98.62 156 ASP A C 1
ATOM 1154 O O . ASP A 1 156 ? 12.961 1.298 9.93 1 98.62 156 ASP A O 1
ATOM 1158 N N . ASN A 1 157 ? 12.086 2.557 8.289 1 98.56 157 ASN A N 1
ATOM 1159 C CA . ASN A 1 157 ? 12.43 3.828 8.914 1 98.56 157 ASN A CA 1
ATOM 1160 C C . ASN A 1 157 ? 11.188 4.559 9.414 1 98.56 157 ASN A C 1
ATOM 1162 O O . ASN A 1 157 ? 11.25 5.734 9.781 1 98.56 157 ASN A O 1
ATOM 1166 N N . THR A 1 158 ? 10.047 3.902 9.461 1 98.06 158 THR A N 1
ATOM 1167 C CA . THR A 1 158 ? 8.773 4.574 9.727 1 98.06 158 THR A CA 1
ATOM 1168 C C . THR A 1 158 ? 8.711 5.074 11.164 1 98.06 158 THR A C 1
ATOM 1170 O O . THR A 1 158 ? 8.023 6.051 11.461 1 98.06 158 THR A O 1
ATOM 1173 N N . LYS A 1 159 ? 9.445 4.488 12.078 1 97.31 159 LYS A N 1
ATOM 1174 C CA . LYS A 1 159 ? 9.484 5.023 13.438 1 97.31 159 LYS A CA 1
ATOM 1175 C C . LYS A 1 159 ? 10.125 6.406 13.469 1 97.31 159 LYS A C 1
ATOM 1177 O O . LYS A 1 159 ? 9.617 7.324 14.109 1 97.31 159 LYS A O 1
ATOM 1182 N N . LEU A 1 160 ? 11.25 6.52 12.789 1 97.31 160 LEU A N 1
ATOM 1183 C CA . LEU A 1 160 ? 11.922 7.812 12.703 1 97.31 160 LEU A CA 1
ATOM 1184 C C . LEU A 1 160 ? 11.016 8.852 12.047 1 97.31 160 LEU A C 1
ATOM 1186 O O . LEU A 1 160 ? 10.945 9.992 12.508 1 97.31 160 LEU A O 1
ATOM 1190 N N . MET A 1 161 ? 10.359 8.469 11.008 1 98.12 161 MET A N 1
ATOM 1191 C CA . MET A 1 161 ? 9.43 9.359 10.328 1 98.12 161 MET A CA 1
ATOM 1192 C C . MET A 1 161 ? 8.273 9.742 11.25 1 98.12 161 MET A C 1
ATOM 1194 O O . MET A 1 161 ? 7.867 10.906 11.289 1 98.12 161 MET A O 1
ATOM 1198 N N . GLY A 1 162 ? 7.773 8.719 11.961 1 98.12 162 GLY A N 1
ATOM 1199 C CA . GLY A 1 162 ? 6.691 8.977 12.891 1 98.12 162 GLY A CA 1
ATOM 1200 C C . GLY A 1 162 ? 7.055 9.977 13.969 1 98.12 162 GLY A C 1
ATOM 1201 O O . GLY A 1 162 ? 6.258 10.859 14.305 1 98.12 162 GLY A O 1
ATOM 1202 N N . GLU A 1 163 ? 8.211 9.891 14.484 1 97.44 163 GLU A N 1
ATOM 1203 C CA . GLU A 1 163 ? 8.695 10.852 15.477 1 97.44 163 GLU A CA 1
ATOM 1204 C C . GLU A 1 163 ? 8.773 12.258 14.891 1 97.44 163 GLU A C 1
ATOM 1206 O O . GLU A 1 163 ? 8.398 13.234 15.547 1 97.44 163 GLU A O 1
ATOM 1211 N N . SER A 1 164 ? 9.25 12.312 13.719 1 97.56 164 SER A N 1
ATOM 1212 C CA . SER A 1 164 ? 9.359 13.602 13.039 1 97.56 164 SER A CA 1
ATOM 1213 C C . SER A 1 164 ? 7.996 14.25 12.859 1 97.56 164 SER A C 1
ATOM 1215 O O . SER A 1 164 ? 7.812 15.43 13.172 1 97.56 164 SER A O 1
ATOM 1217 N N . ILE A 1 165 ? 7.027 13.461 12.406 1 97.5 165 ILE A N 1
ATOM 1218 C CA . ILE A 1 165 ? 5.672 13.945 12.156 1 97.5 165 ILE A CA 1
ATOM 1219 C C . ILE A 1 165 ? 5.016 14.352 13.477 1 97.5 165 ILE A C 1
ATOM 1221 O O . ILE A 1 165 ? 4.363 15.391 13.555 1 97.5 165 ILE A O 1
ATOM 1225 N N . ALA A 1 166 ? 5.207 13.562 14.453 1 96.75 166 ALA A N 1
ATOM 1226 C CA . ALA A 1 166 ? 4.633 13.859 15.766 1 96.75 166 ALA A CA 1
ATOM 1227 C C . ALA A 1 166 ? 5.18 15.172 16.312 1 96.75 166 ALA A C 1
ATOM 1229 O O . ALA A 1 166 ? 4.5 15.859 17.094 1 96.75 166 ALA A O 1
ATOM 1230 N N . ASN A 1 167 ? 6.348 15.547 15.867 1 96.56 167 ASN A N 1
ATOM 1231 C CA . ASN A 1 167 ? 6.977 16.781 16.312 1 96.56 167 ASN A CA 1
ATOM 1232 C C . ASN A 1 167 ? 6.734 17.922 15.328 1 96.56 167 ASN A C 1
ATOM 1234 O O . ASN A 1 167 ? 7.387 18.969 15.406 1 96.56 167 ASN A O 1
ATOM 1238 N N . GLY A 1 168 ? 5.984 17.672 14.344 1 96.5 168 GLY A N 1
ATOM 1239 C CA . GLY A 1 168 ? 5.516 18.734 13.469 1 96.5 168 GLY A CA 1
ATOM 1240 C C . GLY A 1 168 ? 6.359 18.891 12.219 1 96.5 168 GLY A C 1
ATOM 1241 O O . GLY A 1 168 ? 6.32 19.938 11.562 1 96.5 168 GLY A O 1
ATOM 1242 N N . ASN A 1 169 ? 7.156 17.922 11.922 1 96.56 169 ASN A N 1
ATOM 1243 C CA . ASN A 1 169 ? 7.984 17.969 10.719 1 96.56 169 ASN A CA 1
ATOM 1244 C C . ASN A 1 169 ? 7.688 16.797 9.789 1 96.56 169 ASN A C 1
ATOM 1246 O O . ASN A 1 169 ? 8.164 15.688 10 1 96.56 169 ASN A O 1
ATOM 1250 N N . GLY A 1 170 ? 6.961 17.109 8.672 1 96 170 GLY A N 1
ATOM 1251 C CA . GLY A 1 170 ? 6.645 16.094 7.691 1 96 170 GLY A CA 1
ATOM 1252 C C . GLY A 1 170 ? 7.48 16.188 6.43 1 96 170 GLY A C 1
ATOM 1253 O O . GLY A 1 170 ? 7.156 15.578 5.41 1 96 170 GLY A O 1
ATOM 1254 N N . ARG A 1 171 ? 8.516 17.016 6.496 1 92.88 171 ARG A N 1
ATOM 1255 C CA . ARG A 1 171 ? 9.391 17.203 5.344 1 92.88 171 ARG A CA 1
ATOM 1256 C C . ARG A 1 171 ? 10.531 16.188 5.348 1 92.88 171 ARG A C 1
ATOM 1258 O O . ARG A 1 171 ? 11.508 16.359 6.086 1 92.88 171 ARG A O 1
ATOM 1265 N N . PHE A 1 172 ? 10.414 15.25 4.484 1 94.88 172 PHE A N 1
ATOM 1266 C CA . PHE A 1 172 ? 11.453 14.234 4.359 1 94.88 172 PHE A CA 1
ATOM 1267 C C . PHE A 1 172 ? 12.359 14.539 3.176 1 94.88 172 PHE A C 1
ATOM 1269 O O . PHE A 1 172 ? 12.375 13.797 2.189 1 94.88 172 PHE A O 1
ATOM 1276 N N . ASP A 1 173 ? 13.125 15.625 3.311 1 92.44 173 ASP A N 1
ATOM 1277 C CA . ASP A 1 173 ? 14.055 16.016 2.252 1 92.44 173 ASP A CA 1
ATOM 1278 C C . ASP A 1 173 ? 15.414 15.352 2.441 1 92.44 173 ASP A C 1
ATOM 1280 O O . ASP A 1 173 ? 15.609 14.57 3.377 1 92.44 173 ASP A O 1
ATOM 1284 N N . ALA A 1 174 ? 16.312 15.617 1.521 1 92.69 174 ALA A N 1
ATOM 1285 C CA . ALA A 1 174 ? 17.594 14.93 1.476 1 92.69 174 ALA A CA 1
ATOM 1286 C C . ALA A 1 174 ? 18.375 15.117 2.777 1 92.69 174 ALA A C 1
ATOM 1288 O O . ALA A 1 174 ? 18.891 14.156 3.346 1 92.69 174 ALA A O 1
ATOM 1289 N N . PRO A 1 175 ? 18.453 16.359 3.328 1 94.25 175 PRO A N 1
ATOM 1290 C CA . PRO A 1 175 ? 19.156 16.516 4.602 1 94.25 175 PRO A CA 1
ATOM 1291 C C . PRO A 1 175 ? 18.516 15.711 5.734 1 94.25 175 PRO A C 1
ATOM 1293 O O . PRO A 1 175 ? 19.219 15.117 6.555 1 94.25 175 PRO A O 1
ATOM 1296 N N . TRP A 1 176 ? 17.219 15.734 5.789 1 95.88 176 TRP A N 1
ATOM 1297 C CA . TRP A 1 176 ? 16.547 14.961 6.832 1 95.88 176 TRP A CA 1
ATOM 1298 C C . TRP A 1 176 ? 16.906 13.484 6.734 1 95.88 176 TRP A C 1
ATOM 1300 O O . TRP A 1 176 ? 17.281 12.867 7.734 1 95.88 176 TRP A O 1
ATOM 1310 N N . TRP A 1 177 ? 16.844 12.914 5.562 1 97 177 TRP A N 1
ATOM 1311 C CA . TRP A 1 177 ? 17.125 11.5 5.348 1 97 177 TRP A CA 1
ATOM 1312 C C . TRP A 1 177 ? 18.562 11.164 5.699 1 97 177 TRP A C 1
ATOM 1314 O O . TRP A 1 177 ? 18.828 10.133 6.32 1 97 177 TRP A O 1
ATOM 1324 N N . ARG A 1 178 ? 19.484 12 5.254 1 97.12 178 ARG A N 1
ATOM 1325 C CA . ARG A 1 178 ? 20.891 11.766 5.559 1 97.12 178 ARG A CA 1
ATOM 1326 C C . ARG A 1 178 ? 21.109 11.648 7.062 1 97.12 178 ARG A C 1
ATOM 1328 O O . ARG A 1 178 ? 21.797 10.727 7.523 1 97.12 178 ARG A O 1
ATOM 1335 N N . GLN A 1 179 ? 20.469 12.539 7.738 1 97.31 179 GLN A N 1
ATOM 1336 C CA . GLN A 1 179 ? 20.609 12.523 9.188 1 97.31 179 GLN A CA 1
ATOM 1337 C C . GLN A 1 179 ? 19.891 11.328 9.797 1 97.31 179 GLN A C 1
ATOM 1339 O O . GLN A 1 179 ? 20.422 10.656 10.688 1 97.31 179 GLN A O 1
ATOM 1344 N N . ALA A 1 180 ? 18.703 11.07 9.383 1 97.31 180 ALA A N 1
ATOM 1345 C CA . ALA A 1 180 ? 17.859 10.008 9.93 1 97.31 180 ALA A CA 1
ATOM 1346 C C . ALA A 1 180 ? 18.547 8.648 9.797 1 97.31 180 ALA A C 1
ATOM 1348 O O . ALA A 1 180 ? 18.703 7.926 10.789 1 97.31 180 ALA A O 1
ATOM 1349 N N . VAL A 1 181 ? 19.062 8.297 8.625 1 97.88 181 VAL A N 1
ATOM 1350 C CA . VAL A 1 181 ? 19.609 6.957 8.398 1 97.88 181 VAL A CA 1
ATOM 1351 C C . VAL A 1 181 ? 21.031 6.867 8.953 1 97.88 181 VAL A C 1
ATOM 1353 O O . VAL A 1 181 ? 21.531 5.773 9.188 1 97.88 181 VAL A O 1
ATOM 1356 N N . HIS A 1 182 ? 21.625 8.039 9.125 1 97.81 182 HIS A N 1
ATOM 1357 C CA . HIS A 1 182 ? 22.969 8.055 9.695 1 97.81 182 HIS A CA 1
ATOM 1358 C C . HIS A 1 182 ? 22.953 7.605 11.156 1 97.81 182 HIS A C 1
ATOM 1360 O O . HIS A 1 182 ? 23.984 7.238 11.703 1 97.81 182 HIS A O 1
ATOM 1366 N N . GLN A 1 183 ? 21.844 7.621 11.766 1 97.19 183 GLN A N 1
ATOM 1367 C CA . GLN A 1 183 ? 21.703 7.133 13.141 1 97.19 183 GLN A CA 1
ATOM 1368 C C . GLN A 1 183 ? 21.984 5.633 13.211 1 97.19 183 GLN A C 1
ATOM 1370 O O . GLN A 1 183 ? 22.25 5.102 14.289 1 97.19 183 GLN A O 1
ATOM 1375 N N . GLY A 1 184 ? 21.797 4.945 12.117 1 97.75 184 GLY A N 1
ATOM 1376 C CA . GLY A 1 184 ? 22.047 3.514 12.078 1 97.75 184 GLY A CA 1
ATOM 1377 C C . GLY A 1 184 ? 21.031 2.713 12.883 1 97.75 184 GLY A C 1
ATOM 1378 O O . GLY A 1 184 ? 21.391 1.711 13.508 1 97.75 184 GLY A O 1
ATOM 1379 N N . LYS A 1 185 ? 19.797 3.145 12.859 1 96.5 185 LYS A N 1
ATOM 1380 C CA . LYS A 1 185 ? 18.797 2.521 13.734 1 96.5 185 LYS A CA 1
ATOM 1381 C C . LYS A 1 185 ? 17.609 2.016 12.938 1 96.5 185 LYS A C 1
ATOM 1383 O O . LYS A 1 185 ? 16.516 1.831 13.484 1 96.5 185 LYS A O 1
ATOM 1388 N N . SER A 1 186 ? 17.781 1.922 11.641 1 98.31 186 SER A N 1
ATOM 1389 C CA . SER A 1 186 ? 16.719 1.319 10.844 1 98.31 186 SER A CA 1
ATOM 1390 C C . SER A 1 186 ? 16.406 -0.096 11.312 1 98.31 186 SER A C 1
ATOM 1392 O O . SER A 1 186 ? 17.312 -0.847 11.688 1 98.31 186 SER A O 1
ATOM 1394 N N . GLN A 1 187 ? 15.164 -0.438 11.336 1 98.44 187 GLN A N 1
ATOM 1395 C CA . GLN A 1 187 ? 14.75 -1.793 11.672 1 98.44 187 GLN A CA 1
ATOM 1396 C C . GLN A 1 187 ? 14.469 -2.615 10.422 1 98.44 187 GLN A C 1
ATOM 1398 O O . GLN A 1 187 ? 14.383 -2.066 9.32 1 98.44 187 GLN A O 1
ATOM 1403 N N . ALA A 1 188 ? 14.391 -3.938 10.562 1 98.88 188 ALA A N 1
ATOM 1404 C CA . ALA A 1 188 ? 14.07 -4.797 9.43 1 98.88 188 ALA A CA 1
ATOM 1405 C C . ALA A 1 188 ? 12.57 -4.777 9.133 1 98.88 188 ALA A C 1
ATOM 1407 O O . ALA A 1 188 ? 11.75 -4.793 10.047 1 98.88 188 ALA A O 1
ATOM 1408 N N . MET A 1 189 ? 12.234 -4.695 7.875 1 98.81 189 MET A N 1
ATOM 1409 C CA . MET A 1 189 ? 10.852 -4.93 7.48 1 98.81 189 MET A CA 1
ATOM 1410 C C . MET A 1 189 ? 10.391 -6.32 7.906 1 98.81 189 MET A C 1
ATOM 1412 O O . MET A 1 189 ? 11.188 -7.262 7.918 1 98.81 189 MET A O 1
ATOM 1416 N N . PRO A 1 190 ? 9.07 -6.473 8.211 1 98.56 190 PRO A N 1
ATOM 1417 C CA . PRO A 1 190 ? 8.586 -7.816 8.531 1 98.56 190 PRO A CA 1
ATOM 1418 C C . PRO A 1 190 ? 8.867 -8.828 7.426 1 98.56 190 PRO A C 1
ATOM 1420 O O . PRO A 1 190 ? 8.398 -8.664 6.297 1 98.56 190 PRO A O 1
ATOM 1423 N N . GLY A 1 191 ? 9.664 -9.82 7.734 1 98.81 191 GLY A N 1
ATOM 1424 C CA . GLY A 1 191 ? 9.945 -10.891 6.797 1 98.81 191 GLY A CA 1
ATOM 1425 C C . GLY A 1 191 ? 11.25 -10.695 6.043 1 98.81 191 GLY A C 1
ATOM 1426 O O . GLY A 1 191 ? 11.734 -11.617 5.379 1 98.81 191 GLY A O 1
ATOM 1427 N N . ALA A 1 192 ? 11.859 -9.539 6.148 1 98.94 192 ALA A N 1
ATOM 1428 C CA . ALA A 1 192 ? 13.016 -9.195 5.324 1 98.94 192 ALA A CA 1
ATOM 1429 C C . ALA A 1 192 ? 14.211 -10.086 5.668 1 98.94 192 ALA A C 1
ATOM 1431 O O . ALA A 1 192 ? 14.891 -10.594 4.77 1 98.94 192 ALA A O 1
ATOM 1432 N N . VAL A 1 193 ? 14.469 -10.289 6.938 1 98.88 193 VAL A N 1
ATOM 1433 C CA . VAL A 1 193 ? 15.633 -11.047 7.375 1 98.88 193 VAL A CA 1
ATOM 1434 C C . VAL A 1 193 ? 15.531 -12.484 6.879 1 98.88 193 VAL A C 1
ATOM 1436 O O . VAL A 1 193 ? 16.484 -13.008 6.285 1 98.88 193 VAL A O 1
ATOM 1439 N N . GLU A 1 194 ? 14.406 -13.102 7.066 1 98.81 194 GLU A N 1
ATOM 1440 C CA . GLU A 1 194 ? 14.18 -14.477 6.629 1 98.81 194 GLU A CA 1
ATOM 1441 C C . GLU A 1 194 ? 14.297 -14.602 5.113 1 98.81 194 GLU A C 1
ATOM 1443 O O . GLU A 1 194 ? 14.93 -15.523 4.605 1 98.81 194 GLU A O 1
ATOM 1448 N N . PHE A 1 195 ? 13.672 -13.703 4.418 1 98.88 195 PHE A N 1
ATOM 1449 C CA . PHE A 1 195 ? 13.695 -13.695 2.961 1 98.88 195 PHE A CA 1
ATOM 1450 C C . PHE A 1 195 ? 15.125 -13.625 2.443 1 98.88 195 PHE A C 1
ATOM 1452 O O . PHE A 1 195 ? 15.539 -14.453 1.628 1 98.88 195 PHE A O 1
ATOM 1459 N N . LEU A 1 196 ? 15.875 -12.656 2.947 1 98.94 196 LEU A N 1
ATOM 1460 C CA . LEU A 1 196 ? 17.219 -12.422 2.447 1 98.94 196 LEU A CA 1
ATOM 1461 C C . LEU A 1 196 ? 18.141 -13.602 2.76 1 98.94 196 LEU A C 1
ATOM 1463 O O . LEU A 1 196 ? 18.953 -14 1.926 1 98.94 196 LEU A O 1
ATOM 1467 N N . ASN A 1 197 ? 18.031 -14.141 3.914 1 98.88 197 ASN A N 1
ATOM 1468 C CA . ASN A 1 197 ? 18.859 -15.281 4.277 1 98.88 197 ASN A CA 1
ATOM 1469 C C . ASN A 1 197 ? 18.516 -16.516 3.453 1 98.88 197 ASN A C 1
ATOM 1471 O O . ASN A 1 197 ? 19.391 -17.312 3.109 1 98.88 197 ASN A O 1
ATOM 1475 N N . GLU A 1 198 ? 17.25 -16.688 3.158 1 98.81 198 GLU A N 1
ATOM 1476 C CA . GLU A 1 198 ? 16.859 -17.797 2.287 1 98.81 198 GLU A CA 1
ATOM 1477 C C . GLU A 1 198 ? 17.422 -17.609 0.882 1 98.81 198 GLU A C 1
ATOM 1479 O O . GLU A 1 198 ? 17.891 -18.578 0.265 1 98.81 198 GLU A O 1
ATOM 1484 N N . VAL A 1 199 ? 17.359 -16.391 0.364 1 98.81 199 VAL A N 1
ATOM 1485 C CA . VAL A 1 199 ? 17.922 -16.109 -0.948 1 98.81 199 VAL A CA 1
ATOM 1486 C C . VAL A 1 199 ? 19.406 -16.438 -0.949 1 98.81 199 VAL A C 1
ATOM 1488 O O . VAL A 1 199 ? 19.906 -17.094 -1.873 1 98.81 199 VAL A O 1
ATOM 1491 N N . HIS A 1 200 ? 20.062 -15.992 0.064 1 98.69 200 HIS A N 1
ATOM 1492 C CA . HIS A 1 200 ? 21.5 -16.25 0.208 1 98.69 200 HIS A CA 1
ATOM 1493 C C . HIS A 1 200 ? 21.797 -17.75 0.257 1 98.69 200 HIS A C 1
ATOM 1495 O O . HIS A 1 200 ? 22.75 -18.219 -0.364 1 98.69 200 HIS A O 1
ATOM 1501 N N . LYS A 1 201 ? 21 -18.453 0.934 1 98.25 201 LYS A N 1
ATOM 1502 C CA . LYS A 1 201 ? 21.156 -19.891 1.058 1 98.25 201 LYS A CA 1
ATOM 1503 C C . LYS A 1 201 ? 21.016 -20.578 -0.297 1 98.25 201 LYS A C 1
ATOM 1505 O O . LYS A 1 201 ? 21.625 -21.625 -0.541 1 98.25 201 LYS A O 1
ATOM 1510 N N . GLN A 1 202 ? 20.25 -20.016 -1.162 1 96.88 202 GLN A N 1
ATOM 1511 C CA . GLN A 1 202 ? 20.016 -20.578 -2.49 1 96.88 202 GLN A CA 1
ATOM 1512 C C . GLN A 1 202 ? 21.188 -20.281 -3.428 1 96.88 202 GLN A C 1
ATOM 1514 O O . GLN A 1 202 ? 21.172 -20.672 -4.594 1 96.88 202 GLN A O 1
ATOM 1519 N N . GLY A 1 203 ? 22.125 -19.516 -2.975 1 96.62 203 GLY A N 1
ATOM 1520 C CA . GLY A 1 203 ? 23.312 -19.219 -3.768 1 96.62 203 GLY A CA 1
ATOM 1521 C C . GLY A 1 203 ? 23.094 -18.047 -4.723 1 96.62 203 GLY A C 1
ATOM 1522 O O . GLY A 1 203 ? 23.844 -17.891 -5.688 1 96.62 203 GLY A O 1
ATOM 1523 N N . VAL A 1 204 ? 22.047 -17.297 -4.516 1 97.88 204 VAL A N 1
ATOM 1524 C CA . VAL A 1 204 ? 21.734 -16.156 -5.352 1 97.88 204 VAL A CA 1
ATOM 1525 C C . VAL A 1 204 ? 22.344 -14.883 -4.742 1 97.88 204 VAL A C 1
ATOM 1527 O O . VAL A 1 204 ? 22.219 -14.656 -3.535 1 97.88 204 VAL A O 1
ATOM 1530 N N . GLU A 1 205 ? 23.016 -14.062 -5.578 1 98.12 205 GLU A N 1
ATOM 1531 C CA . GLU A 1 205 ? 23.656 -12.836 -5.098 1 98.12 205 GLU A CA 1
ATOM 1532 C C . GLU A 1 205 ? 22.609 -11.773 -4.762 1 98.12 205 GLU A C 1
ATOM 1534 O O . GLU A 1 205 ? 21.578 -11.68 -5.422 1 98.12 205 GLU A O 1
ATOM 1539 N N . ILE A 1 206 ? 22.938 -11 -3.762 1 98.94 206 ILE A N 1
ATOM 1540 C CA . ILE A 1 206 ? 22 -9.961 -3.316 1 98.94 206 ILE A CA 1
ATOM 1541 C C . ILE A 1 206 ? 22.656 -8.594 -3.447 1 98.94 206 ILE A C 1
ATOM 1543 O O . ILE A 1 206 ? 23.734 -8.359 -2.893 1 98.94 206 ILE A O 1
ATOM 1547 N N . PHE A 1 207 ? 22.016 -7.645 -4.164 1 98.94 207 PHE A N 1
ATOM 1548 C CA . PHE A 1 207 ? 22.484 -6.27 -4.281 1 98.94 207 PHE A CA 1
ATOM 1549 C C . PHE A 1 207 ? 21.484 -5.297 -3.693 1 98.94 207 PHE A C 1
ATOM 1551 O O . PHE A 1 207 ? 20.297 -5.32 -4.062 1 98.94 207 PHE A O 1
ATOM 1558 N N . TYR A 1 208 ? 21.953 -4.484 -2.787 1 98.94 208 TYR A N 1
ATOM 1559 C CA . TYR A 1 208 ? 21.172 -3.4 -2.207 1 98.94 208 TYR A CA 1
ATOM 1560 C C . TYR A 1 208 ? 21.438 -2.088 -2.939 1 98.94 208 TYR A C 1
ATOM 1562 O O . TYR A 1 208 ? 22.5 -1.479 -2.775 1 98.94 208 TYR A O 1
ATOM 1570 N N . VAL A 1 209 ? 20.469 -1.65 -3.691 1 98.88 209 VAL A N 1
ATOM 1571 C CA . VAL A 1 209 ? 20.625 -0.424 -4.465 1 98.88 209 VAL A CA 1
ATOM 1572 C C . VAL A 1 209 ? 19.75 0.675 -3.869 1 98.88 209 VAL A C 1
ATOM 1574 O O . VAL A 1 209 ? 18.531 0.674 -4.055 1 98.88 209 VAL A O 1
ATOM 1577 N N . SER A 1 210 ? 20.375 1.637 -3.209 1 98.56 210 SER A N 1
ATOM 1578 C CA . SER A 1 210 ? 19.656 2.631 -2.418 1 98.56 210 SER A CA 1
ATOM 1579 C C . SER A 1 210 ? 20.125 4.043 -2.75 1 98.56 210 SER A C 1
ATOM 1581 O O . SER A 1 210 ? 21.281 4.25 -3.121 1 98.56 210 SER A O 1
ATOM 1583 N N . ASN A 1 211 ? 19.219 4.977 -2.566 1 97.81 211 ASN A N 1
ATOM 1584 C CA . ASN A 1 211 ? 19.578 6.379 -2.777 1 97.81 211 ASN A CA 1
ATOM 1585 C C . ASN A 1 211 ? 19.953 7.062 -1.468 1 97.81 211 ASN A C 1
ATOM 1587 O O . ASN A 1 211 ? 19.828 8.281 -1.342 1 97.81 211 ASN A O 1
ATOM 1591 N N . ARG A 1 212 ? 20.297 6.266 -0.479 1 98.31 212 ARG A N 1
ATOM 1592 C CA . ARG A 1 212 ? 21.078 6.855 0.604 1 98.31 212 ARG A CA 1
ATOM 1593 C C . ARG A 1 212 ? 22.375 7.441 0.079 1 98.31 212 ARG A C 1
ATOM 1595 O O . ARG A 1 212 ? 22.922 6.957 -0.913 1 98.31 212 ARG A O 1
ATOM 1602 N N . TYR A 1 213 ? 22.875 8.477 0.728 1 98.06 213 TYR A N 1
ATOM 1603 C CA . TYR A 1 213 ? 24.016 9.242 0.214 1 98.06 213 TYR A CA 1
ATOM 1604 C C . TYR A 1 213 ? 25.328 8.602 0.634 1 98.06 213 TYR A C 1
ATOM 1606 O O . TYR A 1 213 ? 25.719 8.688 1.799 1 98.06 213 TYR A O 1
ATOM 1614 N N . ALA A 1 214 ? 26.031 8.109 -0.314 1 97.88 214 ALA A N 1
ATOM 1615 C CA . ALA A 1 214 ? 27.188 7.254 -0.068 1 97.88 214 ALA A CA 1
ATOM 1616 C C . ALA A 1 214 ? 28.266 7.992 0.727 1 97.88 214 ALA A C 1
ATOM 1618 O O . ALA A 1 214 ? 28.797 7.461 1.701 1 97.88 214 ALA A O 1
ATOM 1619 N N . PRO A 1 215 ? 28.625 9.234 0.394 1 97.19 215 PRO A N 1
ATOM 1620 C CA . PRO A 1 215 ? 29.734 9.906 1.091 1 97.19 215 PRO A CA 1
ATOM 1621 C C . PRO A 1 215 ? 29.484 10.023 2.594 1 97.19 215 P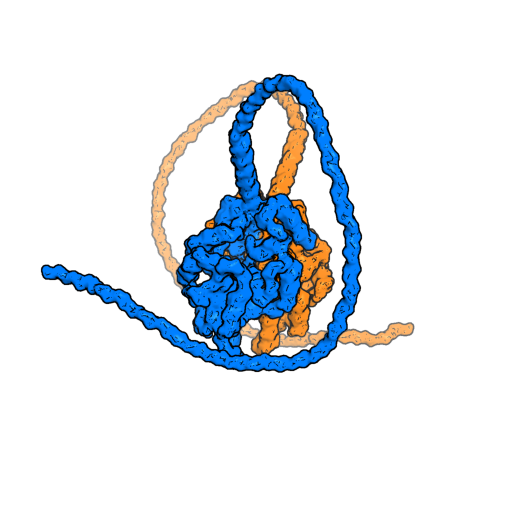RO A C 1
ATOM 1623 O O . PRO A 1 215 ? 30.438 10.047 3.375 1 97.19 215 PRO A O 1
ATOM 1626 N N . VAL A 1 216 ? 28.203 9.984 2.965 1 97.38 216 VAL A N 1
ATOM 1627 C CA . VAL A 1 216 ? 27.891 10.211 4.371 1 97.38 216 VAL A CA 1
ATOM 1628 C C . VAL A 1 216 ? 27.391 8.922 5.004 1 97.38 216 VAL A C 1
ATOM 1630 O O . VAL A 1 216 ? 27.672 8.641 6.176 1 97.38 216 VAL A O 1
ATOM 1633 N N . ASN A 1 217 ? 26.656 8.078 4.227 1 98.5 217 ASN A N 1
ATOM 1634 C CA . ASN A 1 217 ? 25.797 7.086 4.863 1 98.5 217 ASN A CA 1
ATOM 1635 C C . ASN A 1 217 ? 26.266 5.664 4.559 1 98.5 217 ASN A C 1
ATOM 1637 O O . ASN A 1 217 ? 25.719 4.699 5.09 1 98.5 217 ASN A O 1
ATOM 1641 N N . LEU A 1 218 ? 27.297 5.438 3.76 1 98.56 218 LEU A N 1
ATOM 1642 C CA . LEU A 1 218 ? 27.625 4.086 3.318 1 98.56 218 LEU A CA 1
ATOM 1643 C C . LEU A 1 218 ? 28.047 3.213 4.496 1 98.56 218 LEU A C 1
ATOM 1645 O O . LEU A 1 218 ? 27.469 2.152 4.727 1 98.56 218 LEU A O 1
ATOM 1649 N N . ASP A 1 219 ? 29.016 3.652 5.285 1 98.44 219 ASP A N 1
ATOM 1650 C CA . ASP A 1 219 ? 29.547 2.826 6.363 1 98.44 219 ASP A CA 1
ATOM 1651 C C . ASP A 1 219 ? 28.484 2.529 7.41 1 98.44 219 ASP A C 1
ATOM 1653 O O . ASP A 1 219 ? 28.359 1.394 7.871 1 98.44 219 ASP A O 1
ATOM 1657 N N . VAL A 1 220 ? 27.75 3.531 7.762 1 98.62 220 VAL A N 1
ATOM 1658 C CA . VAL A 1 220 ? 26.734 3.352 8.797 1 98.62 220 VAL A CA 1
ATOM 1659 C C . VAL A 1 220 ? 25.609 2.447 8.281 1 98.62 220 VAL A C 1
ATOM 1661 O O . VAL A 1 220 ? 25.047 1.66 9.039 1 98.62 220 VAL A O 1
ATOM 1664 N N . THR A 1 221 ? 25.266 2.498 6.988 1 98.81 221 THR A N 1
ATOM 1665 C CA . THR A 1 221 ? 24.266 1.634 6.375 1 98.81 221 THR A CA 1
ATOM 1666 C C . THR A 1 221 ? 24.719 0.178 6.395 1 98.81 221 THR A C 1
ATOM 1668 O O . THR A 1 221 ? 23.969 -0.71 6.793 1 98.81 221 THR A O 1
ATOM 1671 N N . ILE A 1 222 ? 25.969 -0.033 6.059 1 98.81 222 ILE A N 1
ATOM 1672 C CA . ILE A 1 222 ? 26.531 -1.377 6.062 1 98.81 222 ILE A CA 1
ATOM 1673 C C . ILE A 1 222 ? 26.5 -1.944 7.48 1 98.81 222 ILE A C 1
ATOM 1675 O O . ILE A 1 222 ? 26.062 -3.08 7.691 1 98.81 222 ILE A O 1
ATOM 1679 N N . GLN A 1 223 ? 26.891 -1.14 8.406 1 98.75 223 GLN A N 1
ATOM 1680 C CA . GLN A 1 223 ? 26.906 -1.59 9.789 1 98.75 223 GLN A CA 1
ATOM 1681 C C . GLN A 1 223 ? 25.484 -1.91 10.281 1 98.75 223 GLN A C 1
ATOM 1683 O O . GLN A 1 223 ? 25.281 -2.926 10.945 1 98.75 223 GLN A O 1
ATOM 1688 N N . ASN A 1 224 ? 24.562 -1.031 9.953 1 98.88 224 ASN A N 1
ATOM 1689 C CA . ASN A 1 224 ? 23.172 -1.273 10.32 1 98.88 224 ASN A CA 1
ATOM 1690 C C . ASN A 1 224 ? 22.656 -2.584 9.734 1 98.88 224 ASN A C 1
ATOM 1692 O O . ASN A 1 224 ? 22.016 -3.377 10.43 1 98.88 224 ASN A O 1
ATOM 1696 N N . PHE A 1 225 ? 22.938 -2.826 8.484 1 98.88 225 PHE A N 1
ATOM 1697 C CA . PHE A 1 225 ? 22.469 -4.027 7.805 1 98.88 225 PHE A CA 1
ATOM 1698 C C . PHE A 1 225 ? 23.094 -5.273 8.414 1 98.88 225 PHE A C 1
ATOM 1700 O O . PHE A 1 225 ? 22.422 -6.297 8.57 1 98.88 225 PHE A O 1
ATOM 1707 N N . LYS A 1 226 ? 24.359 -5.211 8.797 1 98.81 226 LYS A N 1
ATOM 1708 C CA . LYS A 1 226 ? 25.016 -6.32 9.477 1 98.81 226 LYS A CA 1
ATOM 1709 C C . LYS A 1 226 ? 24.359 -6.625 10.812 1 98.81 226 LYS A C 1
ATOM 1711 O O . LYS A 1 226 ? 24.109 -7.789 11.141 1 98.81 226 LYS A O 1
ATOM 1716 N N . GLU A 1 227 ? 24.078 -5.602 11.5 1 98.69 227 GLU A N 1
ATOM 1717 C CA . GLU A 1 227 ? 23.469 -5.762 12.812 1 98.69 227 GLU A CA 1
ATOM 1718 C C . GLU A 1 227 ? 22.062 -6.375 12.703 1 98.69 227 GLU A C 1
ATOM 1720 O O . GLU A 1 227 ? 21.609 -7.07 13.617 1 98.69 227 GLU A O 1
ATOM 1725 N N . LEU A 1 228 ? 21.422 -6.16 11.57 1 98.75 228 LEU A N 1
ATOM 1726 C CA . LEU A 1 228 ? 20.078 -6.703 11.352 1 98.75 228 LEU A CA 1
ATOM 1727 C C . LEU A 1 228 ? 20.156 -8.164 10.906 1 98.75 228 LEU A C 1
ATOM 1729 O O . LEU A 1 228 ? 19.141 -8.844 10.828 1 98.75 228 LEU A O 1
ATOM 1733 N N . GLY A 1 229 ? 21.375 -8.547 10.547 1 98.81 229 GLY A N 1
ATOM 1734 C CA . GLY A 1 229 ? 21.562 -9.93 10.125 1 98.81 229 GLY A CA 1
ATOM 1735 C C . GLY A 1 229 ? 21.328 -10.133 8.641 1 98.81 229 GLY A C 1
ATOM 1736 O O . GLY A 1 229 ? 21.047 -11.25 8.195 1 98.81 229 GLY A O 1
ATOM 1737 N N . PHE A 1 230 ? 21.406 -9.086 7.867 1 98.88 230 PHE A N 1
ATOM 1738 C CA . PHE A 1 230 ? 21.266 -9.219 6.422 1 98.88 230 PHE A CA 1
ATOM 1739 C C . PHE A 1 230 ? 22.516 -9.844 5.816 1 98.88 230 PHE A C 1
ATOM 1741 O O . PHE A 1 230 ? 23.625 -9.57 6.258 1 98.88 230 PHE A O 1
ATOM 1748 N N . PRO A 1 231 ? 22.359 -10.633 4.797 1 98.88 231 PRO A N 1
ATOM 1749 C CA . PRO A 1 231 ? 23.5 -11.211 4.098 1 98.88 231 PRO A CA 1
ATOM 1750 C C . PRO A 1 231 ? 24.047 -10.297 3 1 98.88 231 PRO A C 1
ATOM 1752 O O . PRO A 1 231 ? 23.375 -9.328 2.609 1 98.88 231 PRO A O 1
ATOM 1755 N N . SER A 1 232 ? 25.266 -10.555 2.578 1 98.25 232 SER A N 1
ATOM 1756 C CA . SER A 1 232 ? 25.906 -9.875 1.458 1 98.25 232 SER A CA 1
ATOM 1757 C C . SER A 1 232 ? 25.984 -8.375 1.697 1 98.25 232 SER A C 1
ATOM 1759 O O . SER A 1 232 ? 25.609 -7.582 0.833 1 98.25 232 SER A O 1
ATOM 1761 N N . VAL A 1 233 ? 26.422 -8.055 2.855 1 98.5 233 VAL A N 1
ATOM 1762 C CA . VAL A 1 233 ? 26.469 -6.645 3.242 1 98.5 233 VAL A CA 1
ATOM 1763 C C . VAL A 1 233 ? 27.922 -6.164 3.24 1 98.5 233 VAL A C 1
ATOM 1765 O O . VAL A 1 233 ? 28.641 -6.352 4.219 1 98.5 233 VAL A O 1
ATOM 1768 N N . ASP A 1 234 ? 28.344 -5.629 2.188 1 98.25 234 ASP A N 1
ATOM 1769 C CA . ASP A 1 234 ? 29.672 -5.051 2.01 1 98.25 234 ASP A CA 1
ATOM 1770 C C . ASP A 1 234 ? 29.672 -3.998 0.901 1 98.25 234 ASP A C 1
ATOM 1772 O O . ASP A 1 234 ? 28.625 -3.721 0.304 1 98.25 234 ASP A O 1
ATOM 1776 N N . LYS A 1 235 ? 30.766 -3.408 0.609 1 97.44 235 LYS A N 1
ATOM 1777 C CA . LYS A 1 235 ? 30.875 -2.258 -0.284 1 97.44 235 LYS A CA 1
ATOM 1778 C C . LYS A 1 235 ? 30.578 -2.654 -1.727 1 97.44 235 LYS A C 1
ATOM 1780 O O . LYS A 1 235 ? 30.203 -1.808 -2.545 1 97.44 235 LYS A O 1
ATOM 1785 N N . ASP A 1 236 ? 30.703 -3.918 -2.064 1 97.75 236 ASP A N 1
ATOM 1786 C CA . ASP A 1 236 ? 30.438 -4.391 -3.422 1 97.75 236 ASP A CA 1
ATOM 1787 C C . ASP A 1 236 ? 28.953 -4.648 -3.635 1 97.75 236 ASP A C 1
ATOM 1789 O O . ASP A 1 236 ? 28.484 -4.734 -4.773 1 97.75 236 ASP A O 1
ATOM 1793 N N . HIS A 1 237 ? 28.203 -4.809 -2.545 1 98.69 237 HIS A N 1
ATOM 1794 C CA . HIS A 1 237 ? 26.812 -5.23 -2.648 1 98.69 237 HIS A CA 1
ATOM 1795 C C . HIS A 1 237 ? 25.859 -4.109 -2.229 1 98.69 237 HIS A C 1
ATOM 1797 O O . HIS A 1 237 ? 24.719 -4.062 -2.676 1 98.69 237 HIS A O 1
ATOM 1803 N N . VAL A 1 238 ? 26.312 -3.279 -1.339 1 98.81 238 VAL A N 1
ATOM 1804 C CA . VAL A 1 238 ? 25.547 -2.105 -0.952 1 98.81 238 VAL A CA 1
ATOM 1805 C C . VAL A 1 238 ? 25.938 -0.916 -1.826 1 98.81 238 VAL A C 1
ATOM 1807 O O . VAL A 1 238 ? 26.984 -0.297 -1.611 1 98.81 238 VAL A O 1
ATOM 1810 N N . LEU A 1 239 ? 25.062 -0.609 -2.775 1 98.56 239 LEU A N 1
ATOM 1811 C CA . LEU A 1 239 ? 25.344 0.402 -3.789 1 98.56 239 LEU A CA 1
ATOM 1812 C C . LEU A 1 239 ? 24.484 1.641 -3.572 1 98.56 239 LEU A C 1
ATOM 1814 O O . LEU A 1 239 ? 23.312 1.664 -3.963 1 98.56 239 LEU A O 1
ATOM 1818 N N . LEU A 1 240 ? 25.062 2.699 -3.002 1 98.38 240 LEU A N 1
ATOM 1819 C CA . LEU A 1 240 ? 24.375 3.951 -2.717 1 98.38 240 LEU A CA 1
ATOM 1820 C C . LEU A 1 240 ? 24.672 4.996 -3.787 1 98.38 240 LEU A C 1
ATOM 1822 O O . LEU A 1 240 ? 25.578 4.801 -4.613 1 98.38 240 LEU A O 1
ATOM 1826 N N . PHE A 1 241 ? 23.812 6.016 -3.793 1 94.75 241 PHE A N 1
ATOM 1827 C CA . PHE A 1 241 ? 24.094 6.988 -4.84 1 94.75 241 PHE A CA 1
ATOM 1828 C C . PHE A 1 241 ? 25.156 7.973 -4.395 1 94.75 241 PHE A C 1
ATOM 1830 O O . PHE A 1 241 ? 25.312 8.227 -3.197 1 94.75 241 PHE A O 1
ATOM 1837 N N . GLU A 1 242 ? 25.938 8.477 -5.34 1 91 242 GLU A N 1
ATOM 1838 C CA . GLU A 1 242 ? 26.984 9.469 -5.102 1 91 242 GLU A CA 1
ATOM 1839 C C . GLU A 1 242 ? 26.641 10.797 -5.77 1 91 242 GLU A C 1
ATOM 1841 O O . GLU A 1 242 ? 26.516 11.82 -5.098 1 91 242 GLU A O 1
ATOM 1846 N N . LYS A 1 243 ? 26.406 10.734 -7.094 1 89.31 243 LYS A N 1
ATOM 1847 C CA . LYS A 1 243 ? 26.203 11.969 -7.848 1 89.31 243 LYS A CA 1
ATOM 1848 C C . LYS A 1 243 ? 24.781 12.062 -8.383 1 89.31 243 LYS A C 1
ATOM 1850 O O . LYS A 1 243 ? 24.141 13.117 -8.297 1 89.31 243 LYS A O 1
ATOM 1855 N N . ASP A 1 244 ? 24.359 10.961 -8.844 1 89.94 244 ASP A N 1
ATOM 1856 C CA . ASP A 1 244 ? 23.047 10.906 -9.477 1 89.94 244 ASP A CA 1
ATOM 1857 C C . ASP A 1 244 ? 22.141 9.891 -8.781 1 89.94 244 ASP A C 1
ATOM 1859 O O . ASP A 1 244 ? 22.578 8.781 -8.469 1 89.94 244 ASP A O 1
ATOM 1863 N N . SER A 1 245 ? 20.938 10.383 -8.539 1 92.19 245 SER A N 1
ATOM 1864 C CA . SER A 1 245 ? 20 9.523 -7.824 1 92.19 245 SER A CA 1
ATOM 1865 C C . SER A 1 245 ? 19.344 8.516 -8.766 1 92.19 245 SER A C 1
ATOM 1867 O O . SER A 1 245 ? 18.594 7.656 -8.32 1 92.19 245 SER A O 1
ATOM 1869 N N . ASP A 1 246 ? 19.578 8.672 -10.07 1 96.06 246 ASP A N 1
ATOM 1870 C CA . ASP A 1 246 ? 19.125 7.652 -11 1 96.06 246 ASP A CA 1
ATOM 1871 C C . ASP A 1 246 ? 19.781 6.305 -10.719 1 96.06 246 ASP A C 1
ATOM 1873 O O . ASP A 1 246 ? 21.016 6.207 -10.688 1 96.06 246 ASP A O 1
ATOM 1877 N N . LYS A 1 247 ? 18.984 5.27 -10.57 1 97.94 247 LYS A N 1
ATOM 1878 C CA . LYS A 1 247 ? 19.516 3.963 -10.195 1 97.94 247 LYS A CA 1
ATOM 1879 C C . LYS A 1 247 ? 19.953 3.164 -11.422 1 97.94 247 LYS A C 1
ATOM 1881 O O . LYS A 1 247 ? 20.656 2.162 -11.305 1 97.94 247 LYS A O 1
ATOM 1886 N N . GLN A 1 248 ? 19.609 3.604 -12.617 1 97.75 248 GLN A N 1
ATOM 1887 C CA . GLN A 1 248 ? 19.797 2.822 -13.828 1 97.75 248 GLN A CA 1
ATOM 1888 C C . GLN A 1 248 ? 21.266 2.457 -14.023 1 97.75 248 GLN A C 1
ATOM 1890 O O . GLN A 1 248 ? 21.594 1.31 -14.336 1 97.75 248 GLN A O 1
ATOM 1895 N N . PRO A 1 249 ? 22.203 3.393 -13.836 1 97.44 249 PRO A N 1
ATOM 1896 C CA . PRO A 1 249 ? 23.609 3.012 -14.008 1 97.44 249 PRO A CA 1
ATOM 1897 C C . PRO A 1 249 ? 24.031 1.891 -13.07 1 97.44 249 PRO A C 1
ATOM 1899 O O . PRO A 1 249 ? 24.859 1.041 -13.445 1 97.44 249 PRO A O 1
ATOM 1902 N N . ARG A 1 250 ? 23.516 1.829 -11.859 1 98.19 250 ARG A N 1
ATOM 1903 C CA . ARG A 1 250 ? 23.844 0.774 -10.906 1 98.19 250 ARG A CA 1
ATOM 1904 C C . ARG A 1 250 ? 23.172 -0.541 -11.297 1 98.19 250 ARG A C 1
ATOM 1906 O O . ARG A 1 250 ? 23.781 -1.609 -11.172 1 98.19 250 ARG A O 1
ATOM 1913 N N . PHE A 1 251 ? 21.953 -0.479 -11.844 1 98.62 251 PHE A N 1
ATOM 1914 C CA . PHE A 1 251 ? 21.312 -1.661 -12.406 1 98.62 251 PHE A CA 1
ATOM 1915 C C . PHE A 1 251 ? 22.141 -2.246 -13.539 1 98.62 251 PHE A C 1
ATOM 1917 O O . PHE A 1 251 ? 22.359 -3.461 -13.602 1 98.62 251 PHE A O 1
ATOM 1924 N N . ASP A 1 252 ? 22.625 -1.355 -14.391 1 98.12 252 ASP A N 1
ATOM 1925 C CA . ASP A 1 252 ? 23.391 -1.783 -15.555 1 98.12 252 ASP A CA 1
ATOM 1926 C C . ASP A 1 252 ? 24.688 -2.482 -15.125 1 98.12 252 ASP A C 1
ATOM 1928 O O . ASP A 1 252 ? 25.078 -3.488 -15.719 1 98.12 252 ASP A O 1
ATOM 1932 N N . MET A 1 253 ? 25.297 -1.93 -14.164 1 97.69 253 MET A N 1
ATOM 1933 C CA . MET A 1 253 ? 26.531 -2.523 -13.648 1 97.69 253 MET A CA 1
ATOM 1934 C C . MET A 1 253 ? 26.281 -3.947 -13.164 1 97.69 253 MET A C 1
ATOM 1936 O O . MET A 1 253 ? 27.062 -4.855 -13.461 1 97.69 253 MET A O 1
ATOM 1940 N N . ILE A 1 254 ? 25.219 -4.211 -12.445 1 98.44 254 ILE A N 1
ATOM 1941 C CA . ILE A 1 254 ? 24.875 -5.523 -11.914 1 98.44 254 ILE A CA 1
ATOM 1942 C C . ILE A 1 254 ? 24.516 -6.465 -13.062 1 98.44 254 ILE A C 1
ATOM 1944 O O . ILE A 1 254 ? 25 -7.598 -13.125 1 98.44 254 ILE A O 1
ATOM 1948 N N . ALA A 1 255 ? 23.766 -5.938 -14.008 1 97.12 255 ALA A N 1
ATOM 1949 C CA . ALA A 1 255 ? 23.234 -6.754 -15.094 1 97.12 255 ALA A CA 1
ATOM 1950 C C . ALA A 1 255 ? 24.359 -7.195 -16.047 1 97.12 255 ALA A C 1
ATOM 1952 O O . ALA A 1 255 ? 24.188 -8.141 -16.812 1 97.12 255 ALA A O 1
ATOM 1953 N N . LYS A 1 256 ? 25.469 -6.527 -16.047 1 97 256 LYS A N 1
ATOM 1954 C CA . LYS A 1 256 ? 26.625 -6.926 -16.844 1 97 256 LYS A CA 1
ATOM 1955 C C . LYS A 1 256 ? 27.188 -8.266 -16.375 1 97 256 LYS A C 1
ATOM 1957 O O . LYS A 1 256 ? 27.672 -9.055 -17.172 1 97 256 LYS A O 1
ATOM 1962 N N . LYS A 1 257 ? 27 -8.578 -15.141 1 96.75 257 LYS A N 1
ATOM 1963 C CA . LYS A 1 257 ? 27.672 -9.734 -14.562 1 96.75 257 LYS A CA 1
ATOM 1964 C C . LYS A 1 257 ? 26.672 -10.781 -14.102 1 96.75 257 LYS A C 1
ATOM 1966 O O . LYS A 1 257 ? 26.984 -11.969 -14 1 96.75 257 LYS A O 1
ATOM 1971 N N . TYR A 1 258 ? 25.484 -10.367 -13.875 1 97 258 TYR A N 1
ATOM 1972 C CA . TYR A 1 258 ? 24.5 -11.25 -13.266 1 97 258 TYR A CA 1
ATOM 1973 C C . TYR A 1 258 ? 23.203 -11.266 -14.078 1 97 258 TYR A C 1
ATOM 1975 O O . TYR A 1 258 ? 22.906 -10.305 -14.797 1 97 258 TYR A O 1
ATOM 1983 N N . TYR A 1 259 ? 22.562 -12.383 -14.047 1 96.38 259 TYR A N 1
ATOM 1984 C CA . TYR A 1 259 ? 21.156 -12.406 -14.422 1 96.38 259 TYR A CA 1
ATOM 1985 C C . TYR A 1 259 ? 20.266 -12.016 -13.25 1 96.38 259 TYR A C 1
ATOM 1987 O O . TYR A 1 259 ? 20.188 -12.75 -12.258 1 96.38 259 TYR A O 1
ATOM 1995 N N . VAL A 1 260 ? 19.656 -10.922 -13.336 1 97.62 260 VAL A N 1
ATOM 1996 C CA . VAL A 1 260 ? 18.812 -10.453 -12.234 1 97.62 260 VAL A CA 1
ATOM 1997 C C . VAL A 1 260 ? 17.453 -11.125 -12.305 1 97.62 260 VAL A C 1
ATOM 1999 O O . VAL A 1 260 ? 16.672 -10.883 -13.242 1 97.62 260 VAL A O 1
ATOM 2002 N N . VAL A 1 261 ? 17.125 -11.898 -11.297 1 97.06 261 VAL A N 1
ATOM 2003 C CA . VAL A 1 261 ? 15.898 -12.695 -11.234 1 97.06 261 VAL A CA 1
ATOM 2004 C C . VAL A 1 261 ? 14.711 -11.797 -10.906 1 97.06 261 VAL A C 1
ATOM 2006 O O . VAL A 1 261 ? 13.617 -11.977 -11.445 1 97.06 261 VAL A O 1
ATOM 2009 N N . VAL A 1 262 ? 14.938 -10.906 -9.992 1 98.62 262 VAL A N 1
ATOM 2010 C CA . VAL A 1 262 ? 13.844 -10.07 -9.523 1 98.62 262 VAL A CA 1
ATOM 2011 C C . VAL A 1 262 ? 14.391 -8.742 -9.008 1 98.62 262 VAL A C 1
ATOM 2013 O O . VAL A 1 262 ? 15.438 -8.703 -8.359 1 98.62 262 VAL A O 1
ATOM 2016 N N . TYR A 1 263 ? 13.75 -7.621 -9.391 1 98.94 263 TYR A N 1
ATOM 2017 C CA . TYR A 1 263 ? 13.93 -6.301 -8.797 1 98.94 263 TYR A CA 1
ATOM 2018 C C . TYR A 1 263 ? 12.844 -6.02 -7.758 1 98.94 263 TYR A C 1
ATOM 2020 O O . TYR A 1 263 ? 11.672 -6.309 -7.984 1 98.94 263 TYR A O 1
ATOM 2028 N N . MET A 1 264 ? 13.242 -5.516 -6.617 1 98.94 264 MET A N 1
ATOM 2029 C CA . MET A 1 264 ? 12.297 -5.25 -5.535 1 98.94 264 MET A CA 1
ATOM 2030 C C . MET A 1 264 ? 12.445 -3.824 -5.02 1 98.94 264 MET A C 1
ATOM 2032 O O . MET A 1 264 ? 13.562 -3.344 -4.82 1 98.94 264 MET A O 1
ATOM 2036 N N . GLY A 1 265 ? 11.312 -3.15 -4.832 1 98.94 265 GLY A N 1
ATOM 2037 C CA . GLY A 1 265 ? 11.383 -1.802 -4.293 1 98.94 265 GLY A CA 1
ATOM 2038 C C . GLY A 1 265 ? 10.016 -1.211 -3.998 1 98.94 265 GLY A C 1
ATOM 2039 O O . GLY A 1 265 ? 8.992 -1.815 -4.316 1 98.94 265 GLY A O 1
ATOM 2040 N N . ASP A 1 266 ? 9.992 -0.031 -3.387 1 98.88 266 ASP A N 1
ATOM 2041 C CA . ASP A 1 266 ? 8.75 0.621 -2.986 1 98.88 266 ASP A CA 1
ATOM 2042 C C . ASP A 1 266 ? 8.508 1.888 -3.803 1 98.88 266 ASP A C 1
ATOM 2044 O O . ASP A 1 266 ? 7.535 2.609 -3.564 1 98.88 266 ASP A O 1
ATOM 2048 N N . ASN A 1 267 ? 9.367 2.209 -4.676 1 98.56 267 ASN A N 1
ATOM 2049 C CA . ASN A 1 267 ? 9.328 3.365 -5.566 1 98.56 267 ASN A CA 1
ATOM 2050 C C . ASN A 1 267 ? 9.461 2.949 -7.027 1 98.56 267 ASN A C 1
ATOM 2052 O O . ASN A 1 267 ? 10.172 1.994 -7.348 1 98.56 267 ASN A O 1
ATOM 2056 N N . ALA A 1 268 ? 8.812 3.668 -7.918 1 98.5 268 ALA A N 1
ATOM 2057 C CA . ALA A 1 268 ? 8.867 3.314 -9.336 1 98.5 268 ALA A CA 1
ATOM 2058 C C . ALA A 1 268 ? 10.305 3.354 -9.844 1 98.5 268 ALA A C 1
ATOM 2060 O O . ALA A 1 268 ? 10.68 2.564 -10.719 1 98.5 268 ALA A O 1
ATOM 2061 N N . GLY A 1 269 ? 11.109 4.207 -9.305 1 98 269 GLY A N 1
ATOM 2062 C CA . GLY A 1 269 ? 12.5 4.348 -9.711 1 98 269 GLY A CA 1
ATOM 2063 C C . GLY A 1 269 ? 13.375 3.193 -9.25 1 98 269 GLY A C 1
ATOM 2064 O O . GLY A 1 269 ? 14.562 3.152 -9.555 1 98 269 GLY A O 1
ATOM 2065 N N . ASP A 1 270 ? 12.805 2.264 -8.57 1 98.75 270 ASP A N 1
ATOM 2066 C CA . ASP A 1 270 ? 13.539 1.09 -8.102 1 98.75 270 ASP A CA 1
ATOM 2067 C C . ASP A 1 270 ? 13.539 -0.011 -9.164 1 98.75 270 ASP A C 1
ATOM 2069 O O . ASP A 1 270 ? 14.094 -1.091 -8.938 1 98.75 270 ASP A O 1
ATOM 2073 N N . PHE A 1 271 ? 12.938 0.258 -10.273 1 98.81 271 PHE A N 1
ATOM 2074 C CA . PHE A 1 271 ? 12.852 -0.684 -11.383 1 98.81 271 PHE A CA 1
ATOM 2075 C C . PHE A 1 271 ? 13.453 -0.083 -12.648 1 98.81 271 PHE A C 1
ATOM 2077 O O . PHE A 1 271 ? 13.328 1.12 -12.891 1 98.81 271 PHE A O 1
ATOM 2084 N N . PRO A 1 272 ? 14.117 -0.908 -13.445 1 98.56 272 PRO A N 1
ATOM 2085 C CA . PRO A 1 272 ? 14.812 -0.409 -14.633 1 98.56 272 PRO A CA 1
ATOM 2086 C C . PRO A 1 272 ? 13.875 -0.193 -15.812 1 98.56 272 PRO A C 1
ATOM 2088 O O . PRO A 1 272 ? 14.102 -0.747 -16.891 1 98.56 272 PRO A O 1
ATOM 2091 N N . ILE A 1 273 ? 12.852 0.696 -15.625 1 98.38 273 ILE A N 1
ATOM 2092 C CA . ILE A 1 273 ? 11.852 0.844 -16.672 1 98.38 273 ILE A CA 1
ATOM 2093 C C . ILE A 1 273 ? 11.711 2.318 -17.047 1 98.38 273 ILE A C 1
ATOM 2095 O O . ILE A 1 273 ? 10.773 2.697 -17.766 1 98.38 273 ILE A O 1
ATOM 2099 N N . GLY A 1 274 ? 12.594 3.131 -16.5 1 97.5 274 GLY A N 1
ATOM 2100 C CA . GLY A 1 274 ? 12.766 4.48 -17.016 1 97.5 274 GLY A CA 1
ATOM 2101 C C . GLY A 1 274 ? 11.734 5.461 -16.484 1 97.5 274 GLY A C 1
ATOM 2102 O O . GLY A 1 274 ? 11.242 6.309 -17.234 1 97.5 274 GLY A O 1
ATOM 2103 N N . THR A 1 275 ? 11.414 5.453 -15.172 1 97.62 275 THR A N 1
ATOM 2104 C CA . THR A 1 275 ? 10.391 6.34 -14.625 1 97.62 275 THR A CA 1
ATOM 2105 C C . THR A 1 275 ? 11.023 7.633 -14.109 1 97.62 275 THR A C 1
ATOM 2107 O O . THR A 1 275 ? 10.312 8.602 -13.828 1 97.62 275 THR A O 1
ATOM 2110 N N . LYS A 1 276 ? 12.32 7.688 -13.945 1 93.81 276 LYS A N 1
ATOM 2111 C CA . LYS A 1 276 ? 12.992 8.859 -13.383 1 93.81 276 LYS A CA 1
ATOM 2112 C C . LYS A 1 276 ? 12.703 10.109 -14.203 1 93.81 276 LYS A C 1
ATOM 2114 O O . LYS A 1 276 ? 12.812 10.094 -15.43 1 93.81 276 LYS A O 1
ATOM 2119 N N . GLY A 1 277 ? 12.328 11.18 -13.508 1 91.62 277 GLY A N 1
ATOM 2120 C CA . GLY A 1 277 ? 12.125 12.484 -14.125 1 91.62 277 GLY A CA 1
ATOM 2121 C C . GLY A 1 277 ? 10.852 12.562 -14.945 1 91.62 277 GLY A C 1
ATOM 2122 O O . GLY A 1 277 ? 10.633 13.531 -15.672 1 91.62 277 GLY A O 1
ATOM 2123 N N . LYS A 1 278 ? 9.992 11.57 -14.867 1 96.62 278 LYS A N 1
ATOM 2124 C CA . LYS A 1 278 ? 8.758 11.539 -15.656 1 96.62 278 LYS A CA 1
ATOM 2125 C C . LYS A 1 278 ? 7.594 12.148 -14.883 1 96.62 278 LYS A C 1
ATOM 2127 O O . LYS A 1 278 ? 7.609 12.18 -13.648 1 96.62 278 LYS A O 1
ATOM 2132 N N . THR A 1 279 ? 6.641 12.641 -15.609 1 96 279 THR A N 1
ATOM 2133 C CA . THR A 1 279 ? 5.41 13.164 -15.031 1 96 279 THR A CA 1
ATOM 2134 C C . THR A 1 279 ? 4.539 12.039 -14.484 1 96 279 THR A C 1
ATOM 2136 O O . THR A 1 279 ? 4.797 10.859 -14.758 1 96 279 THR A O 1
ATOM 2139 N N . LEU A 1 280 ? 3.521 12.445 -13.734 1 95.94 280 LEU A N 1
ATOM 2140 C CA . LEU A 1 280 ? 2.584 11.477 -13.188 1 95.94 280 LEU A CA 1
ATOM 2141 C C . LEU A 1 280 ? 1.967 10.633 -14.297 1 95.94 280 LEU A C 1
ATOM 2143 O O . LEU A 1 280 ? 1.919 9.398 -14.195 1 95.94 280 LEU A O 1
ATOM 2147 N N . ALA A 1 281 ? 1.506 11.297 -15.344 1 96.31 281 ALA A N 1
ATOM 2148 C CA . ALA A 1 281 ? 0.857 10.602 -16.453 1 96.31 281 ALA A CA 1
ATOM 2149 C C . ALA A 1 281 ? 1.835 9.672 -17.156 1 96.31 281 ALA A C 1
ATOM 2151 O O . ALA A 1 281 ? 1.483 8.547 -17.516 1 96.31 281 ALA A O 1
ATOM 2152 N N . GLU A 1 282 ? 3.076 10.102 -17.359 1 98.25 282 GLU A N 1
ATOM 2153 C CA . GLU A 1 282 ? 4.098 9.289 -18.016 1 98.25 282 GLU A CA 1
ATOM 2154 C C . GLU A 1 282 ? 4.465 8.07 -17.172 1 98.25 282 GLU A C 1
ATOM 2156 O O . GLU A 1 282 ? 4.625 6.969 -17.703 1 98.25 282 GLU A O 1
ATOM 2161 N N . ARG A 1 283 ? 4.641 8.305 -15.914 1 98.5 283 ARG A N 1
ATOM 2162 C CA . ARG A 1 283 ? 4.953 7.207 -15.008 1 98.5 283 ARG A CA 1
ATOM 2163 C C . ARG A 1 283 ? 3.873 6.133 -15.055 1 98.5 283 ARG A C 1
ATOM 2165 O O . ARG A 1 283 ? 4.176 4.945 -15.164 1 98.5 283 ARG A O 1
ATOM 2172 N N . ASN A 1 284 ? 2.609 6.508 -15.008 1 98.25 284 ASN A N 1
ATOM 2173 C CA . ASN A 1 284 ? 1.498 5.562 -15.07 1 98.25 284 ASN A CA 1
ATOM 2174 C C . ASN A 1 284 ? 1.47 4.82 -16.406 1 98.25 284 ASN A C 1
ATOM 2176 O O . ASN A 1 284 ? 1.196 3.617 -16.438 1 98.25 284 ASN A O 1
ATOM 2180 N N . ALA A 1 285 ? 1.759 5.512 -17.5 1 98.69 285 ALA A N 1
ATOM 2181 C CA . ALA A 1 285 ? 1.802 4.875 -18.812 1 98.69 285 ALA A CA 1
ATOM 2182 C C . ALA A 1 285 ? 2.906 3.822 -18.875 1 98.69 285 ALA A C 1
ATOM 2184 O O . ALA A 1 285 ? 2.721 2.756 -19.469 1 98.69 285 ALA A O 1
ATOM 2185 N N . ILE A 1 286 ? 4.016 4.125 -18.266 1 98.81 286 ILE A N 1
ATOM 2186 C CA . ILE A 1 286 ? 5.129 3.186 -18.234 1 98.81 286 ILE A CA 1
ATOM 2187 C C . ILE A 1 286 ? 4.734 1.944 -17.438 1 98.81 286 ILE A C 1
ATOM 2189 O O . ILE A 1 286 ? 5.02 0.818 -17.844 1 98.81 286 ILE A O 1
ATOM 2193 N N . ILE A 1 287 ? 4.047 2.139 -16.312 1 98.88 287 ILE A N 1
ATOM 2194 C CA . ILE A 1 287 ? 3.58 1.008 -15.516 1 98.88 287 ILE A CA 1
ATOM 2195 C C . ILE A 1 287 ? 2.615 0.158 -16.344 1 98.88 287 ILE A C 1
ATOM 2197 O O . ILE A 1 287 ? 2.709 -1.071 -16.344 1 98.88 287 ILE A O 1
ATOM 2201 N N . ASN A 1 288 ? 1.718 0.813 -17.078 1 98.75 288 ASN A N 1
ATOM 2202 C CA . ASN A 1 288 ? 0.781 0.088 -17.938 1 98.75 288 ASN A CA 1
ATOM 2203 C C . ASN A 1 288 ? 1.51 -0.748 -18.984 1 98.75 288 ASN A C 1
ATOM 2205 O O . ASN A 1 288 ? 1.105 -1.875 -19.266 1 98.75 288 ASN A O 1
ATOM 2209 N N . ALA A 1 289 ? 2.547 -0.249 -19.469 1 98.75 289 ALA A N 1
ATOM 2210 C CA . ALA A 1 289 ? 3.305 -0.939 -20.516 1 98.75 289 ALA A CA 1
ATOM 2211 C C . ALA A 1 289 ? 4.035 -2.154 -19.938 1 98.75 289 ALA A C 1
ATOM 2213 O O . ALA A 1 289 ? 4.414 -3.062 -20.688 1 98.75 289 ALA A O 1
ATOM 2214 N N . HIS A 1 290 ? 4.203 -2.178 -18.641 1 98.69 290 HIS A N 1
ATOM 2215 C CA . HIS A 1 290 ? 4.918 -3.271 -18 1 98.69 290 HIS A CA 1
ATOM 2216 C C . HIS A 1 290 ? 3.994 -4.062 -17.078 1 98.69 290 HIS A C 1
ATOM 2218 O O . HIS A 1 290 ? 4.457 -4.688 -16.109 1 98.69 290 HIS A O 1
ATOM 2224 N N . LYS A 1 291 ? 2.717 -4.031 -17.281 1 98.5 291 LYS A N 1
ATOM 2225 C CA . LYS A 1 291 ? 1.726 -4.547 -16.344 1 98.5 291 LYS A CA 1
ATOM 2226 C C . LYS A 1 291 ? 1.967 -6.027 -16.047 1 98.5 291 LYS A C 1
ATOM 2228 O O . LYS A 1 291 ? 1.708 -6.492 -14.93 1 98.5 291 LYS A O 1
ATOM 2233 N N . GLU A 1 292 ? 2.598 -6.809 -17 1 98.19 292 GLU A N 1
ATOM 2234 C CA . GLU A 1 292 ? 2.771 -8.25 -16.828 1 98.19 292 GLU A CA 1
ATOM 2235 C C . GLU A 1 292 ? 4.004 -8.555 -15.977 1 98.19 292 GLU A C 1
ATOM 2237 O O . GLU A 1 292 ? 4.168 -9.672 -15.492 1 98.19 292 GLU A O 1
ATOM 2242 N N . ASP A 1 293 ? 4.852 -7.543 -15.805 1 98.56 293 ASP A N 1
ATOM 2243 C CA . ASP A 1 293 ? 6.125 -7.77 -15.133 1 98.56 293 ASP A CA 1
ATOM 2244 C C . ASP A 1 293 ? 5.961 -7.727 -13.617 1 98.56 293 ASP A C 1
ATOM 2246 O O . ASP A 1 293 ? 6.82 -8.219 -12.883 1 98.56 293 ASP A O 1
ATOM 2250 N N . PHE A 1 294 ? 4.895 -7.113 -13.125 1 98.81 294 PHE A N 1
ATOM 2251 C CA . PHE A 1 294 ? 4.711 -6.918 -11.695 1 98.81 294 PHE A CA 1
ATOM 2252 C C . PHE A 1 294 ? 4.156 -8.18 -11.047 1 98.81 294 PHE A C 1
ATOM 2254 O O . PHE A 1 294 ? 3.152 -8.734 -11.5 1 98.81 294 PHE A O 1
ATOM 2261 N N . GLY A 1 295 ? 4.84 -8.633 -9.977 1 98.19 295 GLY A N 1
ATOM 2262 C CA . GLY A 1 295 ? 4.527 -9.898 -9.32 1 98.19 295 GLY A CA 1
ATOM 2263 C C . GLY A 1 295 ? 5.348 -11.062 -9.844 1 98.19 295 GLY A C 1
ATOM 2264 O O . GLY A 1 295 ? 5.113 -12.211 -9.461 1 98.19 295 GLY A O 1
ATOM 2265 N N . THR A 1 296 ? 6.34 -10.773 -10.773 1 96.31 296 THR A N 1
ATOM 2266 C CA . THR A 1 296 ? 7.266 -11.75 -11.32 1 96.31 296 THR A CA 1
ATOM 2267 C C . THR A 1 296 ? 8.688 -11.211 -11.328 1 96.31 296 THR A C 1
ATOM 2269 O O . THR A 1 296 ? 9.398 -11.289 -10.32 1 96.31 296 THR A O 1
ATOM 2272 N N . THR A 1 297 ? 8.977 -10.367 -12.328 1 97.19 297 THR A N 1
ATOM 2273 C CA . THR A 1 297 ? 10.297 -9.758 -12.445 1 97.19 297 THR A CA 1
ATOM 2274 C C . THR A 1 297 ? 10.422 -8.547 -11.523 1 97.19 297 THR A C 1
ATOM 2276 O O . THR A 1 297 ? 11.516 -8.211 -11.078 1 97.19 297 THR A O 1
ATOM 2279 N N . PHE A 1 298 ? 9.336 -7.914 -11.297 1 98.88 298 PHE A N 1
ATOM 2280 C CA . PHE A 1 298 ? 9.281 -6.766 -10.398 1 98.88 298 PHE A CA 1
ATOM 2281 C C . PHE A 1 298 ? 8.383 -7.055 -9.203 1 98.88 298 PHE A C 1
ATOM 2283 O O . PHE A 1 298 ? 7.258 -7.543 -9.367 1 98.88 298 PHE A O 1
ATOM 2290 N N . VAL A 1 299 ? 8.867 -6.824 -8.047 1 98.94 299 VAL A N 1
ATOM 2291 C CA . VAL A 1 299 ? 8.047 -6.902 -6.844 1 98.94 299 VAL A CA 1
ATOM 2292 C C . VAL A 1 299 ? 8.016 -5.543 -6.148 1 98.94 299 VAL A C 1
ATOM 2294 O O . VAL A 1 299 ? 9.055 -5.027 -5.73 1 98.94 299 VAL A O 1
ATOM 2297 N N . VAL A 1 300 ? 6.809 -5.012 -6.016 1 98.88 300 VAL A N 1
ATOM 2298 C CA . VAL A 1 300 ? 6.613 -3.664 -5.496 1 98.88 300 VAL A CA 1
ATOM 2299 C C . VAL A 1 300 ? 6.109 -3.732 -4.059 1 98.88 300 VAL A C 1
ATOM 2301 O O . VAL A 1 300 ? 5.246 -4.555 -3.734 1 98.88 300 VAL A O 1
ATOM 2304 N N . PHE A 1 301 ? 6.648 -2.936 -3.189 1 98.94 301 PHE A N 1
ATOM 2305 C CA . PHE A 1 301 ? 6.172 -2.734 -1.825 1 98.94 301 PHE A CA 1
ATOM 2306 C C . PHE A 1 301 ? 5.473 -1.387 -1.69 1 98.94 301 PHE A C 1
ATOM 2308 O O . PHE A 1 301 ? 5.848 -0.417 -2.354 1 98.94 301 PHE A O 1
ATOM 2315 N N . PRO A 1 302 ? 4.461 -1.266 -0.853 1 98.88 302 PRO A N 1
ATOM 2316 C CA . PRO A 1 302 ? 3.693 -0.022 -0.761 1 98.88 302 PRO A CA 1
ATOM 2317 C C . PRO A 1 302 ? 4.391 1.042 0.085 1 98.88 302 PRO A C 1
ATOM 2319 O O . PRO A 1 302 ? 4.965 0.726 1.131 1 98.88 302 PRO A O 1
ATOM 2322 N N . ASN A 1 303 ? 4.344 2.277 -0.364 1 98.81 303 ASN A N 1
ATOM 2323 C CA . ASN A 1 303 ? 4.855 3.41 0.401 1 98.81 303 ASN A CA 1
ATOM 2324 C C . ASN A 1 303 ? 4.066 4.684 0.115 1 98.81 303 ASN A C 1
ATOM 2326 O O . ASN A 1 303 ? 4.453 5.48 -0.744 1 98.81 303 ASN A O 1
ATOM 2330 N N . PRO A 1 304 ? 3.035 4.906 0.874 1 98.62 304 PRO A N 1
ATOM 2331 C CA . PRO A 1 304 ? 2.281 6.148 0.683 1 98.62 304 PRO A CA 1
ATOM 2332 C C . PRO A 1 304 ? 2.938 7.348 1.362 1 98.62 304 PRO A C 1
ATOM 2334 O O . PRO A 1 304 ? 2.475 8.477 1.205 1 98.62 304 PRO A O 1
ATOM 2337 N N . ALA A 1 305 ? 3.994 7.18 2.096 1 97.44 305 ALA A N 1
ATOM 2338 C CA . ALA A 1 305 ? 4.535 8.227 2.963 1 97.44 305 ALA A CA 1
ATOM 2339 C C . ALA A 1 305 ? 5.457 9.156 2.188 1 97.44 305 ALA A C 1
ATOM 2341 O O . ALA A 1 305 ? 5.516 10.359 2.467 1 97.44 305 ALA A O 1
ATOM 2342 N N . TYR A 1 306 ? 6.219 8.609 1.332 1 96.88 306 TYR A N 1
ATOM 2343 C CA . TYR A 1 306 ? 7.152 9.406 0.542 1 96.88 306 TYR A CA 1
ATOM 2344 C C . TYR A 1 306 ? 7.582 8.656 -0.711 1 96.88 306 TYR A C 1
ATOM 2346 O O . TYR A 1 306 ? 7.34 7.457 -0.838 1 96.88 306 TYR A O 1
ATOM 2354 N N . GLY A 1 307 ? 8.227 9.297 -1.641 1 96 307 GLY A N 1
ATOM 2355 C CA . GLY A 1 307 ? 8.742 8.734 -2.875 1 96 307 GLY A CA 1
ATOM 2356 C C . GLY A 1 307 ? 8.609 9.664 -4.062 1 96 307 GLY A C 1
ATOM 2357 O O . GLY A 1 307 ? 8.141 10.797 -3.92 1 96 307 GLY A O 1
ATOM 2358 N N . SER A 1 308 ? 8.992 9.148 -5.207 1 96.12 308 SER A N 1
ATOM 2359 C CA . SER A 1 308 ? 8.977 9.961 -6.418 1 96.12 308 SER A CA 1
ATOM 2360 C C . SER A 1 308 ? 7.551 10.328 -6.82 1 96.12 308 SER A C 1
ATOM 2362 O O . SER A 1 308 ? 7.332 11.297 -7.551 1 96.12 308 SER A O 1
ATOM 2364 N N . TRP A 1 309 ? 6.586 9.602 -6.312 1 97.69 309 TRP A N 1
ATOM 2365 C CA . TRP A 1 309 ? 5.203 9.953 -6.629 1 97.69 309 TRP A CA 1
ATOM 2366 C C . TRP A 1 309 ? 4.84 11.312 -6.047 1 97.69 309 TRP A C 1
ATOM 2368 O O . TRP A 1 309 ? 4.082 12.07 -6.652 1 97.69 309 TRP A O 1
ATOM 2378 N N . VAL A 1 310 ? 5.438 11.734 -4.918 1 97.06 310 VAL A N 1
ATOM 2379 C CA . VAL A 1 310 ? 5.16 13.023 -4.297 1 97.06 310 VAL A CA 1
ATOM 2380 C C . VAL A 1 310 ? 5.73 14.148 -5.16 1 97.06 310 VAL A C 1
ATOM 2382 O O . VAL A 1 310 ? 5.035 15.117 -5.469 1 97.06 310 VAL A O 1
ATOM 2385 N N . SER A 1 311 ? 7.004 13.961 -5.594 1 94.94 311 SER A N 1
ATOM 2386 C CA . SER A 1 311 ? 7.656 15.016 -6.371 1 94.94 311 SER A CA 1
ATOM 2387 C C . SER A 1 311 ? 7.027 15.148 -7.754 1 94.94 311 SER A C 1
ATOM 2389 O O . SER A 1 311 ? 7.207 16.172 -8.422 1 94.94 311 SER A O 1
ATOM 2391 N N . SER A 1 312 ? 6.336 14.133 -8.164 1 96.62 312 SER A N 1
ATOM 2392 C CA . SER A 1 312 ? 5.73 14.156 -9.492 1 96.62 312 SER A CA 1
ATOM 2393 C C . SER A 1 312 ? 4.395 14.891 -9.477 1 96.62 312 SER A C 1
ATOM 2395 O O . SER A 1 312 ? 3.816 15.164 -10.531 1 96.62 312 SER A O 1
ATOM 2397 N N . LEU A 1 313 ? 3.875 15.242 -8.312 1 97.12 313 LEU A N 1
ATOM 2398 C CA . LEU A 1 313 ? 2.594 15.93 -8.211 1 97.12 313 LEU A CA 1
ATOM 2399 C C . LEU A 1 313 ? 2.666 17.312 -8.859 1 97.12 313 LEU A C 1
ATOM 2401 O O . LEU A 1 313 ? 1.722 17.734 -9.523 1 97.12 313 LEU A O 1
ATOM 2405 N N . ALA A 1 314 ? 3.754 17.984 -8.633 1 96.62 314 ALA A N 1
ATOM 2406 C CA . ALA A 1 314 ? 4.02 19.297 -9.195 1 96.62 314 ALA A CA 1
ATOM 2407 C C . ALA A 1 314 ? 5.504 19.641 -9.117 1 96.62 314 ALA A C 1
ATOM 2409 O O . ALA A 1 314 ? 6.227 19.109 -8.273 1 96.62 314 ALA A O 1
ATOM 2410 N N . LYS A 1 315 ? 5.91 20.5 -10.023 1 94.31 315 LYS A N 1
ATOM 2411 C CA . LYS A 1 315 ? 7.281 20.984 -9.953 1 94.31 315 LYS A CA 1
ATOM 2412 C C . LYS A 1 315 ? 7.562 21.672 -8.617 1 94.31 315 LYS A C 1
ATOM 2414 O O . LYS A 1 315 ? 6.859 22.609 -8.234 1 94.31 315 LYS A O 1
ATOM 2419 N N . GLY A 1 316 ? 8.539 21.203 -7.906 1 93.94 316 GLY A N 1
ATOM 2420 C CA . GLY A 1 316 ? 8.906 21.781 -6.621 1 93.94 316 GLY A CA 1
ATOM 2421 C C . GLY A 1 316 ? 7.863 21.562 -5.547 1 93.94 316 GLY A C 1
ATOM 2422 O O . GLY A 1 316 ? 7.738 22.375 -4.621 1 93.94 316 GLY A O 1
ATOM 2423 N N . TYR A 1 317 ? 7.086 20.578 -5.617 1 96.06 317 TYR A N 1
ATOM 2424 C CA . TYR A 1 317 ? 5.938 20.344 -4.75 1 96.06 317 TYR A CA 1
ATOM 2425 C C . TYR A 1 317 ? 6.312 20.531 -3.285 1 96.06 317 TYR A C 1
ATOM 2427 O O . TYR A 1 317 ? 5.625 21.25 -2.555 1 96.06 317 TYR A O 1
ATOM 2435 N N . GLN A 1 318 ? 7.422 19.969 -2.811 1 93 318 GLN A N 1
ATOM 2436 C CA . GLN A 1 318 ? 7.797 19.984 -1.399 1 93 318 GLN A CA 1
ATOM 2437 C C . GLN A 1 318 ? 8.125 21.406 -0.934 1 93 318 GLN A C 1
ATOM 2439 O O . GLN A 1 318 ? 8.172 21.672 0.269 1 93 318 GLN A O 1
ATOM 2444 N N . ASN A 1 319 ? 8.359 22.281 -1.898 1 94.69 319 ASN A N 1
ATOM 2445 C CA . ASN A 1 319 ? 8.75 23.641 -1.562 1 94.69 319 ASN A CA 1
ATOM 2446 C C . ASN A 1 319 ? 7.57 24.609 -1.673 1 94.69 319 ASN A C 1
ATOM 2448 O O . ASN A 1 319 ? 7.688 25.781 -1.319 1 94.69 319 ASN A O 1
ATOM 2452 N N . LEU A 1 320 ? 6.469 24.141 -2.092 1 96.81 320 LEU A N 1
ATOM 2453 C CA . LEU A 1 320 ? 5.281 24.984 -2.186 1 96.81 320 LEU A CA 1
ATOM 2454 C C . LEU A 1 320 ? 4.754 25.344 -0.798 1 96.81 320 LEU A C 1
ATOM 2456 O O . LEU A 1 320 ? 4.992 24.609 0.166 1 96.81 320 LEU A O 1
ATOM 2460 N N . SER A 1 321 ? 4.082 26.516 -0.749 1 97.06 321 SER A N 1
ATOM 2461 C CA . SER A 1 321 ? 3.389 26.859 0.488 1 97.06 321 SER A CA 1
ATOM 2462 C C . SER A 1 321 ? 2.279 25.859 0.803 1 97.06 321 SER A C 1
ATOM 2464 O O . SER A 1 321 ? 1.84 25.125 -0.076 1 97.06 321 SER A O 1
ATOM 2466 N N . PRO A 1 322 ? 1.863 25.812 2.07 1 97.38 322 PRO A N 1
ATOM 2467 C CA . PRO A 1 322 ? 0.742 24.922 2.416 1 97.38 322 PRO A CA 1
ATOM 2468 C C . PRO A 1 322 ? -0.481 25.156 1.53 1 97.38 322 PRO A C 1
ATOM 2470 O O . PRO A 1 322 ? -1.123 24.188 1.099 1 97.38 322 PRO A O 1
ATOM 2473 N N . GLU A 1 323 ? -0.746 26.438 1.257 1 97.62 323 GLU A N 1
ATOM 2474 C CA . GLU A 1 323 ? -1.899 26.781 0.427 1 97.62 323 GLU A CA 1
ATOM 2475 C C . GLU A 1 323 ? -1.726 26.25 -0.996 1 97.62 323 GLU A C 1
ATOM 2477 O O . GLU A 1 323 ? -2.668 25.719 -1.588 1 97.62 323 GLU A O 1
ATOM 2482 N N . GLU A 1 324 ? -0.576 26.391 -1.518 1 98.19 324 GLU A N 1
ATOM 2483 C CA . GLU A 1 324 ? -0.295 25.906 -2.867 1 98.19 324 GLU A CA 1
ATOM 2484 C C . GLU A 1 324 ? -0.341 24.375 -2.928 1 98.19 324 GLU A C 1
ATOM 2486 O O . GLU A 1 324 ? -0.862 23.812 -3.887 1 98.19 324 GLU A O 1
ATOM 2491 N N . GLN A 1 325 ? 0.218 23.719 -1.933 1 98.12 325 GLN A N 1
ATOM 2492 C CA . GLN A 1 325 ? 0.135 22.266 -1.873 1 98.12 325 GLN A CA 1
ATOM 2493 C C . GLN A 1 325 ? -1.316 21.797 -1.81 1 98.12 325 GLN A C 1
ATOM 2495 O O . GLN A 1 325 ? -1.7 20.844 -2.498 1 98.12 325 GLN A O 1
ATOM 2500 N N . LYS A 1 326 ? -2.047 22.469 -0.967 1 97.88 326 LYS A N 1
ATOM 2501 C CA . LYS A 1 326 ? -3.459 22.125 -0.833 1 97.88 326 LYS A CA 1
ATOM 2502 C C . LYS A 1 326 ? -4.184 22.25 -2.17 1 97.88 326 LYS A C 1
ATOM 2504 O O . LYS A 1 326 ? -5.027 21.406 -2.504 1 97.88 326 LYS A O 1
ATOM 2509 N N . GLN A 1 327 ? -3.906 23.281 -2.947 1 97.88 327 GLN A N 1
ATOM 2510 C CA . GLN A 1 327 ? -4.52 23.469 -4.258 1 97.88 327 GLN A CA 1
ATOM 2511 C C . GLN A 1 327 ? -4.16 22.328 -5.203 1 97.88 327 GLN A C 1
ATOM 2513 O O . GLN A 1 327 ? -5.031 21.766 -5.879 1 97.88 327 GLN A O 1
ATOM 2518 N N . VAL A 1 328 ? -2.895 21.953 -5.23 1 98.19 328 VAL A N 1
ATOM 2519 C CA . VAL A 1 328 ? -2.434 20.844 -6.059 1 98.19 328 VAL A CA 1
ATOM 2520 C C . VAL A 1 328 ? -3.113 19.547 -5.617 1 98.19 328 VAL A C 1
ATOM 2522 O O . VAL A 1 328 ? -3.631 18.797 -6.445 1 98.19 328 VAL A O 1
ATOM 2525 N N . ASN A 1 329 ? -3.111 19.312 -4.285 1 98.31 329 ASN A N 1
ATOM 2526 C CA . ASN A 1 329 ? -3.721 18.109 -3.73 1 98.31 329 ASN A CA 1
ATOM 2527 C C . ASN A 1 329 ? -5.191 17.984 -4.125 1 98.31 329 ASN A C 1
ATOM 2529 O O . ASN A 1 329 ? -5.633 16.938 -4.598 1 98.31 329 ASN A O 1
ATOM 2533 N N . ASN A 1 330 ? -5.91 19.094 -3.961 1 97.75 330 ASN A N 1
ATOM 2534 C CA . ASN A 1 330 ? -7.34 19.094 -4.246 1 97.75 330 ASN A CA 1
ATOM 2535 C C . ASN A 1 330 ? -7.617 18.828 -5.719 1 97.75 330 ASN A C 1
ATOM 2537 O O . ASN A 1 330 ? -8.594 18.156 -6.059 1 97.75 330 ASN A O 1
ATOM 2541 N N . GLN A 1 331 ? -6.762 19.281 -6.555 1 97.44 331 GLN A N 1
ATOM 2542 C CA . GLN A 1 331 ? -6.914 19.031 -7.984 1 97.44 331 GLN A CA 1
ATOM 2543 C C . GLN A 1 331 ? -6.828 17.547 -8.289 1 97.44 331 GLN A C 1
ATOM 2545 O O . GLN A 1 331 ? -7.684 17 -8.992 1 97.44 331 GLN A O 1
ATOM 2550 N N . TYR A 1 332 ? -5.887 16.859 -7.695 1 97.56 332 TYR A N 1
ATOM 2551 C CA . TYR A 1 332 ? -5.691 15.453 -7.988 1 97.56 332 TYR A CA 1
ATOM 2552 C C . TYR A 1 332 ? -6.688 14.594 -7.219 1 97.56 332 TYR A C 1
ATOM 2554 O O . TYR A 1 332 ? -7.074 13.516 -7.676 1 97.56 332 TYR A O 1
ATOM 2562 N N . LEU A 1 333 ? -7.121 15.086 -6.09 1 97.31 333 LEU A N 1
ATOM 2563 C CA . LEU A 1 333 ? -8.117 14.352 -5.32 1 97.31 333 LEU A CA 1
ATOM 2564 C C . LEU A 1 333 ? -9.445 14.281 -6.074 1 97.31 333 LEU A C 1
ATOM 2566 O O . LEU A 1 333 ? -10.164 13.281 -5.977 1 97.31 333 LEU A O 1
ATOM 2570 N N . GLN A 1 334 ? -9.758 15.289 -6.887 1 94.38 334 GLN A N 1
ATOM 2571 C CA . GLN A 1 334 ? -11.062 15.398 -7.516 1 94.38 334 GLN A CA 1
ATOM 2572 C C . GLN A 1 334 ? -11.008 15 -8.984 1 94.38 334 GLN A C 1
ATOM 2574 O O . GLN A 1 334 ? -12.023 15 -9.68 1 94.38 334 GLN A O 1
ATOM 2579 N N . GLN A 1 335 ? -9.891 14.734 -9.461 1 87.94 335 GLN A N 1
ATOM 2580 C CA . GLN A 1 335 ? -9.734 14.367 -10.859 1 87.94 335 GLN A CA 1
ATOM 2581 C C . GLN A 1 335 ? -10.125 12.906 -11.086 1 87.94 335 GLN A C 1
ATOM 2583 O O . GLN A 1 335 ? -9.922 12.062 -10.219 1 87.94 335 GLN A O 1
ATOM 2588 N N . MET B 1 1 ? -60.562 -23.75 -32.688 1 20.91 1 MET B N 1
ATOM 2589 C CA . MET B 1 1 ? -60.031 -25.062 -33.062 1 20.91 1 MET B CA 1
ATOM 2590 C C . MET B 1 1 ? -58.688 -25.328 -32.406 1 20.91 1 MET B C 1
ATOM 2592 O O . MET B 1 1 ? -57.656 -24.844 -32.906 1 20.91 1 MET B O 1
ATOM 2596 N N . LYS B 1 2 ? -58.531 -25.484 -31.141 1 23.14 2 LYS B N 1
ATOM 2597 C CA . LYS B 1 2 ? -57.906 -25.031 -29.906 1 23.14 2 LYS B CA 1
ATOM 2598 C C . LYS B 1 2 ? -56.719 -25.922 -29.516 1 23.14 2 LYS B C 1
ATOM 2600 O O . LYS B 1 2 ? -56.125 -25.734 -28.469 1 23.14 2 LYS B O 1
ATOM 2605 N N . SER B 1 3 ? -56.312 -27.047 -30.219 1 19.05 3 SER B N 1
ATOM 2606 C CA . SER B 1 3 ? -56.062 -28.359 -29.672 1 19.05 3 SER B CA 1
ATOM 2607 C C . SER B 1 3 ? -54.625 -28.484 -29.141 1 19.05 3 SER B C 1
ATOM 2609 O O . SER B 1 3 ? -54.406 -29.047 -28.078 1 19.05 3 SER B O 1
ATOM 2611 N N . SER B 1 4 ? -53.531 -28.438 -29.922 1 22.56 4 SER B N 1
ATOM 2612 C CA . SER B 1 4 ? -52.625 -29.562 -29.859 1 22.56 4 SER B CA 1
ATOM 2613 C C . SER B 1 4 ? -51.75 -29.516 -28.594 1 22.56 4 SER B C 1
ATOM 2615 O O . SER B 1 4 ? -51.438 -28.438 -28.094 1 22.56 4 SER B O 1
ATOM 2617 N N . SER B 1 5 ? -51.344 -30.656 -27.844 1 22.06 5 SER B N 1
ATOM 2618 C CA . SER B 1 5 ? -51.094 -31.328 -26.578 1 22.06 5 SER B CA 1
ATOM 2619 C C . SER B 1 5 ? -49.625 -31.188 -26.156 1 22.06 5 SER B C 1
ATOM 2621 O O . SER B 1 5 ? -48.812 -32.062 -26.453 1 22.06 5 SER B O 1
ATOM 2623 N N . LEU B 1 6 ? -48.844 -30.156 -26.312 1 21.7 6 LEU B N 1
ATOM 2624 C CA . LEU B 1 6 ? -47.406 -30.203 -26.125 1 21.7 6 LEU B CA 1
ATOM 2625 C C . LEU B 1 6 ? -47.062 -30.5 -24.672 1 21.7 6 LEU B C 1
ATOM 2627 O O . LEU B 1 6 ? -47.25 -29.656 -23.797 1 21.7 6 LEU B O 1
ATOM 2631 N N . ALA B 1 7 ? -47.344 -31.672 -24.156 1 21.45 7 ALA B N 1
ATOM 2632 C CA . ALA B 1 7 ? -47.219 -32.156 -22.781 1 21.45 7 ALA B CA 1
ATOM 2633 C C . ALA B 1 7 ? -45.781 -32.094 -22.297 1 21.45 7 ALA B C 1
ATOM 2635 O O . ALA B 1 7 ? -44.844 -32.531 -22.984 1 21.45 7 ALA B O 1
ATOM 2636 N N . TRP B 1 8 ? -45.375 -30.984 -21.469 1 21.81 8 TRP B N 1
ATOM 2637 C CA . TRP B 1 8 ? -44.188 -30.516 -20.719 1 21.81 8 TRP B CA 1
ATOM 2638 C C . TRP B 1 8 ? -43.75 -31.547 -19.703 1 21.81 8 TRP B C 1
ATOM 2640 O O . TRP B 1 8 ? -44.531 -31.969 -18.844 1 21.81 8 TRP B O 1
ATOM 2650 N N . TYR B 1 9 ? -42.781 -32.438 -19.984 1 19.11 9 TYR B N 1
ATOM 2651 C CA . TYR B 1 9 ? -42.344 -33.656 -19.328 1 19.11 9 TYR B CA 1
ATOM 2652 C C . TYR B 1 9 ? -41.688 -33.312 -17.984 1 19.11 9 TYR B C 1
ATOM 2654 O O . TYR B 1 9 ? -40.562 -32.875 -17.922 1 19.11 9 TYR B O 1
ATOM 2662 N N . VAL B 1 10 ? -41.969 -32.406 -1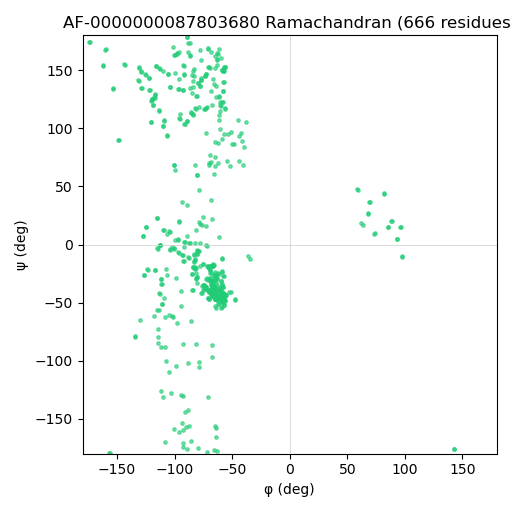7.047 1 20.97 10 VAL B N 1
ATOM 2663 C CA . VAL B 1 10 ? -40.969 -32.219 -15.984 1 20.97 10 VAL B CA 1
ATOM 2664 C C . VAL B 1 10 ? -40.969 -33.406 -15.031 1 20.97 10 VAL B C 1
ATOM 2666 O O . VAL B 1 10 ? -40.344 -33.375 -13.977 1 20.97 10 VAL B O 1
ATOM 2669 N N . ALA B 1 11 ? -41.438 -34.562 -15.133 1 18.31 11 ALA B N 1
ATOM 2670 C CA . ALA B 1 11 ? -41.844 -35.406 -14.008 1 18.31 11 ALA B CA 1
ATOM 2671 C C . ALA B 1 11 ? -40.625 -36.031 -13.32 1 18.31 11 ALA B C 1
ATOM 2673 O O . ALA B 1 11 ? -40.75 -36.562 -12.211 1 18.31 11 ALA B O 1
ATOM 2674 N N . VAL B 1 12 ? -39.375 -35.75 -13.344 1 19.16 12 VAL B N 1
ATOM 2675 C CA . VAL B 1 12 ? -38.781 -37.062 -13.094 1 19.16 12 VAL B CA 1
ATOM 2676 C C . VAL B 1 12 ? -39.188 -37.562 -11.711 1 19.16 12 VAL B C 1
ATOM 2678 O O . VAL B 1 12 ? -39.5 -36.75 -10.828 1 19.16 12 VAL B O 1
ATOM 2681 N N . ALA B 1 13 ? -38.656 -38.812 -11.297 1 17.47 13 ALA B N 1
ATOM 2682 C CA . ALA B 1 13 ? -38.906 -40.125 -10.703 1 17.47 13 ALA B CA 1
ATOM 2683 C C . ALA B 1 13 ? -38.594 -40.094 -9.203 1 17.47 13 ALA B C 1
ATOM 2685 O O . ALA B 1 13 ? -37.781 -39.312 -8.734 1 17.47 13 ALA B O 1
ATOM 2686 N N . CYS B 1 14 ? -39.062 -41.188 -8.312 1 17.92 14 CYS B N 1
ATOM 2687 C CA . CYS B 1 14 ? -39.844 -41.656 -7.16 1 17.92 14 CYS B CA 1
ATOM 2688 C C . CYS B 1 14 ? -38.906 -41.969 -5.988 1 17.92 14 CYS B C 1
ATOM 2690 O O . CYS B 1 14 ? -39.219 -41.625 -4.848 1 17.92 14 CYS B O 1
ATOM 2692 N N . MET B 1 15 ? -37.812 -42.969 -5.961 1 16.66 15 MET B N 1
ATOM 2693 C CA . MET B 1 15 ? -38.062 -44.281 -5.371 1 16.66 15 MET B CA 1
ATOM 2694 C C . MET B 1 15 ? -37.656 -44.281 -3.895 1 16.66 15 MET B C 1
ATOM 2696 O O . MET B 1 15 ? -36.938 -43.406 -3.432 1 16.66 15 MET B O 1
ATOM 2700 N N . GLY B 1 16 ? -37.219 -45.625 -3.158 1 16.98 16 GLY B N 1
ATOM 2701 C CA . GLY B 1 16 ? -37.688 -46.594 -2.176 1 16.98 16 GLY B CA 1
ATOM 2702 C C . GLY B 1 16 ? -37.031 -46.406 -0.821 1 16.98 16 GLY B C 1
ATOM 2703 O O . GLY B 1 16 ? -36.156 -45.562 -0.648 1 16.98 16 GLY B O 1
ATOM 2704 N N . GLY B 1 17 ? -36.344 -47.562 -0.073 1 16.2 17 GLY B N 1
ATOM 2705 C CA . GLY B 1 17 ? -36.688 -48.5 0.985 1 16.2 17 GLY B CA 1
ATOM 2706 C C . GLY B 1 17 ? -36 -48.219 2.295 1 16.2 17 GLY B C 1
ATOM 2707 O O . GLY B 1 17 ? -36.625 -47.875 3.291 1 16.2 17 GLY B O 1
ATOM 2708 N N . SER B 1 18 ? -34.75 -48.969 2.807 1 16.38 18 SER B N 1
ATOM 2709 C CA . SER B 1 18 ? -34.719 -50.031 3.832 1 16.38 18 SER B CA 1
ATOM 2710 C C . SER B 1 18 ? -34.375 -49.438 5.199 1 16.38 18 SER B C 1
ATOM 2712 O O . SER B 1 18 ? -33.812 -48.344 5.293 1 16.38 18 SER B O 1
ATOM 2714 N N . LEU B 1 19 ? -33.844 -50.375 6.363 1 16.94 19 LEU B N 1
ATOM 2715 C CA . LEU B 1 19 ? -34.25 -51 7.629 1 16.94 19 LEU B CA 1
ATOM 2716 C C . LEU B 1 19 ? -33.5 -50.344 8.797 1 16.94 19 LEU B C 1
ATOM 2718 O O . LEU B 1 19 ? -32.531 -49.594 8.586 1 16.94 19 LEU B O 1
ATOM 2722 N N . CYS B 1 20 ? -32.781 -51.156 9.891 1 16.08 20 CYS B N 1
ATOM 2723 C CA . CYS B 1 20 ? -33.094 -51.625 11.242 1 16.08 20 CYS B CA 1
ATOM 2724 C C . CYS B 1 20 ? -32.219 -50.906 12.273 1 16.08 20 CYS B C 1
ATOM 2726 O O . CYS B 1 20 ? -31.281 -50.188 11.914 1 16.08 20 CYS B O 1
ATOM 2728 N N . VAL B 1 21 ? -31.297 -51.656 13.375 1 16.27 21 VAL B N 1
ATOM 2729 C CA . VAL B 1 21 ? -31.578 -52.031 14.75 1 16.27 21 VAL B CA 1
ATOM 2730 C C . VAL B 1 21 ? -30.625 -51.312 15.703 1 16.27 21 VAL B C 1
ATOM 2732 O O . VAL B 1 21 ? -31.078 -50.719 16.703 1 16.27 21 VAL B O 1
ATOM 2735 N N . GLY B 1 22 ? -29.156 -51.375 15.797 1 16.02 22 GLY B N 1
ATOM 2736 C CA . GLY B 1 22 ? -28.625 -52.094 16.938 1 16.02 22 GLY B CA 1
ATOM 2737 C C . GLY B 1 22 ? -28.391 -51.219 18.156 1 16.02 22 GLY B C 1
ATOM 2738 O O . GLY B 1 22 ? -28.391 -50 18.062 1 16.02 22 GLY B O 1
ATOM 2739 N N . SER B 1 23 ? -27.375 -51.562 19.328 1 16.38 23 SER B N 1
ATOM 2740 C CA . SER B 1 23 ? -27.406 -51.906 20.734 1 16.38 23 SER B CA 1
ATOM 2741 C C . SER B 1 23 ? -27.062 -50.719 21.625 1 16.38 23 SER B C 1
ATOM 2743 O O . SER B 1 23 ? -26.453 -49.75 21.156 1 16.38 23 SER B O 1
ATOM 2745 N N . VAL B 1 24 ? -27.266 -50.844 23.125 1 17.27 24 VAL B N 1
ATOM 2746 C CA . VAL B 1 24 ? -27.672 -50.406 24.469 1 17.27 24 VAL B CA 1
ATOM 2747 C C . VAL B 1 24 ? -26.453 -49.938 25.25 1 17.27 24 VAL B C 1
ATOM 2749 O O . VAL B 1 24 ? -26.578 -49.281 26.297 1 17.27 24 VAL B O 1
ATOM 2752 N N . VAL B 1 25 ? -25.188 -49.812 24.875 1 16.28 25 VAL B N 1
ATOM 2753 C CA . VAL B 1 25 ? -24.312 -50.188 25.984 1 16.28 25 VAL B CA 1
ATOM 2754 C C . VAL B 1 25 ? -24.453 -49.188 27.125 1 16.28 25 VAL B C 1
ATOM 2756 O O . VAL B 1 25 ? -24.578 -47.969 26.891 1 16.28 25 VAL B O 1
ATOM 2759 N N . GLN B 1 26 ? -24.422 -49.625 28.578 1 15.34 26 GLN B N 1
ATOM 2760 C CA . GLN B 1 26 ? -24.719 -49.562 30.016 1 15.34 26 GLN B CA 1
ATOM 2761 C C . GLN B 1 26 ? -23.672 -48.75 30.766 1 15.34 26 GLN B C 1
ATOM 2763 O O . GLN B 1 26 ? -23.797 -48.5 31.969 1 15.34 26 GLN B O 1
ATOM 2768 N N . ALA B 1 27 ? -22.719 -48.062 30.344 1 15.53 27 ALA B N 1
ATOM 2769 C CA . ALA B 1 27 ? -21.594 -48.062 31.281 1 15.53 27 ALA B CA 1
ATOM 2770 C C . ALA B 1 27 ? -21.984 -47.406 32.594 1 15.53 27 ALA B C 1
ATOM 2772 O O . ALA B 1 27 ? -22.594 -46.312 32.594 1 15.53 27 ALA B O 1
ATOM 2773 N N . ASN B 1 28 ? -21.641 -47.938 33.906 1 14.98 28 ASN B N 1
ATOM 2774 C CA . ASN B 1 28 ? -21.828 -48.156 35.312 1 14.98 28 ASN B CA 1
ATOM 2775 C C . ASN B 1 28 ? -21.406 -46.969 36.156 1 14.98 28 ASN B C 1
ATOM 2777 O O . ASN B 1 28 ? -22.188 -46.438 36.938 1 14.98 28 ASN B O 1
ATOM 2781 N N . SER B 1 29 ? -20.188 -47.031 36.906 1 14.91 29 SER B N 1
ATOM 2782 C CA . SER B 1 29 ? -20.078 -47.188 38.344 1 14.91 29 SER B CA 1
ATOM 2783 C C . SER B 1 29 ? -20.031 -45.844 39.062 1 14.91 29 SER B C 1
ATOM 2785 O O . SER B 1 29 ? -19.812 -44.812 38.438 1 14.91 29 SER B O 1
ATOM 2787 N N . LEU B 1 30 ? -19.125 -45.719 40.344 1 15.02 30 LEU B N 1
ATOM 2788 C CA . LEU B 1 30 ? -19.297 -45.719 41.812 1 15.02 30 LEU B CA 1
ATOM 2789 C C . LEU B 1 30 ? -18.984 -44.344 42.406 1 15.02 30 LEU B C 1
ATOM 2791 O O . LEU B 1 30 ? -19.781 -43.812 43.156 1 15.02 30 LEU B O 1
ATOM 2795 N N . ALA B 1 31 ? -17.609 -43.969 42.812 1 15.48 31 ALA B N 1
ATOM 2796 C CA . ALA B 1 31 ? -17.219 -43.875 44.219 1 15.48 31 ALA B CA 1
ATOM 2797 C C . ALA B 1 31 ? -17.516 -42.5 44.781 1 15.48 31 ALA B C 1
ATOM 2799 O O . ALA B 1 31 ? -17.594 -41.5 44.062 1 15.48 31 ALA B O 1
ATOM 2800 N N . MET B 1 32 ? -17.328 -42.188 46.281 1 15.5 32 MET B N 1
ATOM 2801 C CA . MET B 1 32 ? -17.891 -41.75 47.562 1 15.5 32 MET B CA 1
ATOM 2802 C C . MET B 1 32 ? -17.375 -40.375 47.906 1 15.5 32 MET B C 1
ATOM 2804 O O . MET B 1 32 ? -18.141 -39.531 48.406 1 15.5 32 MET B O 1
ATOM 2808 N N . VAL B 1 33 ? -16.016 -39.938 47.812 1 15.65 33 VAL B N 1
ATOM 2809 C CA . VAL B 1 33 ? -15.406 -39.688 49.094 1 15.65 33 VAL B CA 1
ATOM 2810 C C . VAL B 1 33 ? -15.867 -38.344 49.625 1 15.65 33 VAL B C 1
ATOM 2812 O O . VAL B 1 33 ? -16.172 -37.438 48.875 1 15.65 33 VAL B O 1
ATOM 2815 N N . LYS B 1 34 ? -15.586 -38 51.094 1 15.41 34 LYS B N 1
ATOM 2816 C CA . LYS B 1 34 ? -16.062 -37.469 52.375 1 15.41 34 LYS B CA 1
ATOM 2817 C C . LYS B 1 34 ? -15.625 -36 52.562 1 15.41 34 LYS B C 1
ATOM 2819 O O . LYS B 1 34 ? -16.297 -35.25 53.25 1 15.41 34 LYS B O 1
ATOM 2824 N N . ALA B 1 35 ? -14.508 -35.438 52.031 1 16.12 35 ALA B N 1
ATOM 2825 C CA . ALA B 1 35 ? -13.727 -34.875 53.125 1 16.12 35 ALA B CA 1
ATOM 2826 C C . ALA B 1 35 ? -14.469 -33.719 53.812 1 16.12 35 ALA B C 1
ATOM 2828 O O . ALA B 1 35 ? -15.25 -33.031 53.188 1 16.12 35 ALA B O 1
ATOM 2829 N N . ASN B 1 36 ? -14.031 -33.312 55.156 1 15.06 36 ASN B N 1
ATOM 2830 C CA . ASN B 1 36 ? -14.367 -32.906 56.5 1 15.06 36 ASN B CA 1
ATOM 2831 C C . ASN B 1 36 ? -14.547 -31.406 56.625 1 15.06 36 ASN B C 1
ATOM 2833 O O . ASN B 1 36 ? -15.586 -30.938 57.094 1 15.06 36 ASN B O 1
ATOM 2837 N N . ASN B 1 37 ? -13.5 -30.641 57.188 1 15.02 37 ASN B N 1
ATOM 2838 C CA . ASN B 1 37 ? -13.531 -30.094 58.562 1 15.02 37 ASN B CA 1
ATOM 2839 C C . ASN B 1 37 ? -14.086 -28.672 58.594 1 15.02 37 ASN B C 1
ATOM 2841 O O . ASN B 1 37 ? -14.164 -28.016 57.562 1 15.02 37 ASN B O 1
ATOM 2845 N N . SER B 1 38 ? -13.75 -27.844 59.781 1 15.8 38 SER B N 1
ATOM 2846 C CA . SER B 1 38 ? -14.328 -27.188 60.969 1 15.8 38 SER B CA 1
ATOM 2847 C C . SER B 1 38 ? -14.25 -25.672 60.844 1 15.8 38 SER B C 1
ATOM 2849 O O . SER B 1 38 ? -14.852 -24.938 61.625 1 15.8 38 SER B O 1
ATOM 2851 N N . VAL B 1 39 ? -13.734 -24.984 59.812 1 17.58 39 VAL B N 1
ATOM 2852 C CA . VAL B 1 39 ? -13.078 -23.828 60.406 1 17.58 39 VAL B CA 1
ATOM 2853 C C . VAL B 1 39 ? -14.133 -22.891 61 1 17.58 39 VAL B C 1
ATOM 2855 O O . VAL B 1 39 ? -15.109 -22.547 60.344 1 17.58 39 VAL B O 1
ATOM 2858 N N . PRO B 1 40 ? -13.953 -22.406 62.312 1 15.47 40 PRO B N 1
ATOM 2859 C CA . PRO B 1 40 ? -14.773 -21.859 63.375 1 15.47 40 PRO B CA 1
ATOM 2860 C C . PRO B 1 40 ? -15.086 -20.375 63.188 1 15.47 40 PRO B C 1
ATOM 2862 O O . PRO B 1 40 ? -16.125 -19.906 63.656 1 15.47 40 PRO B O 1
ATOM 2865 N N . ALA B 1 41 ? -14.336 -19.609 62.5 1 17.47 41 ALA B N 1
ATOM 2866 C CA . ALA B 1 41 ? -13.961 -18.453 63.312 1 17.47 41 ALA B CA 1
ATOM 2867 C C . ALA B 1 41 ? -15.195 -17.625 63.688 1 17.47 41 ALA B C 1
ATOM 2869 O O . ALA B 1 41 ? -16.156 -17.562 62.938 1 17.47 41 ALA B O 1
ATOM 2870 N N . ALA B 1 42 ? -15.078 -16.844 64.875 1 15.77 42 ALA B N 1
ATOM 2871 C CA . ALA B 1 42 ? -15.711 -16.312 66.062 1 15.77 42 ALA B CA 1
ATOM 2872 C C . ALA B 1 42 ? -16.516 -15.047 65.75 1 15.77 42 ALA B C 1
ATOM 2874 O O . ALA B 1 42 ? -17.703 -14.953 66.062 1 15.77 42 ALA B O 1
ATOM 2875 N N . ILE B 1 43 ? -15.844 -13.812 65.75 1 16.52 43 ILE B N 1
ATOM 2876 C CA . ILE B 1 43 ? -16.078 -12.969 66.938 1 16.52 43 ILE B CA 1
ATOM 2877 C C . ILE B 1 43 ? -17.312 -12.094 66.688 1 16.52 43 ILE B C 1
ATOM 2879 O O . ILE B 1 43 ? -17.656 -11.797 65.5 1 16.52 43 ILE B O 1
ATOM 2883 N N . VAL B 1 44 ? -17.797 -11.305 67.75 1 15.8 44 VAL B N 1
ATOM 2884 C CA . VAL B 1 44 ? -18.922 -10.93 68.562 1 15.8 44 VAL B CA 1
ATOM 2885 C C . VAL B 1 44 ? -19.406 -9.523 68.188 1 15.8 44 VAL B C 1
ATOM 2887 O O . VAL B 1 44 ? -20.594 -9.211 68.375 1 15.8 44 VAL B O 1
ATOM 2890 N N . MET B 1 45 ? -18.609 -8.539 67.625 1 17.47 45 MET B N 1
ATOM 2891 C CA . MET B 1 45 ? -18.734 -7.402 68.5 1 17.47 45 MET B CA 1
ATOM 2892 C C . MET B 1 45 ? -20.141 -6.793 68.438 1 17.47 45 MET B C 1
ATOM 2894 O O . MET B 1 45 ? -20.781 -6.871 67.375 1 17.47 45 MET B O 1
ATOM 2898 N N . GLN B 1 46 ? -20.422 -5.883 69.5 1 15.78 46 GLN B N 1
ATOM 2899 C CA . GLN B 1 46 ? -21.516 -5.414 70.312 1 15.78 46 GLN B CA 1
ATOM 2900 C C . GLN B 1 46 ? -22.375 -4.383 69.625 1 15.78 46 GLN B C 1
ATOM 2902 O O . GLN B 1 46 ? -21.938 -3.764 68.625 1 15.78 46 GLN B O 1
ATOM 2907 N N . ALA B 1 47 ? -23.406 -3.752 70.312 1 16.88 47 ALA B N 1
ATOM 2908 C CA . ALA B 1 47 ? -24.828 -3.471 70.375 1 16.88 47 ALA B CA 1
ATOM 2909 C C . ALA B 1 47 ? -25.109 -2.018 70 1 16.88 47 ALA B C 1
ATOM 2911 O O . ALA B 1 47 ? -26.172 -1.703 69.438 1 16.88 47 ALA B O 1
ATOM 2912 N N . GLN B 1 48 ? -24.141 -0.975 70.062 1 17.39 48 GLN B N 1
ATOM 2913 C CA . GLN B 1 48 ? -24.766 0.013 70.938 1 17.39 48 GLN B CA 1
ATOM 2914 C C . GLN B 1 48 ? -25.922 0.717 70.25 1 17.39 48 GLN B C 1
ATOM 2916 O O . GLN B 1 48 ? -25.969 0.768 69 1 17.39 48 GLN B O 1
ATOM 2921 N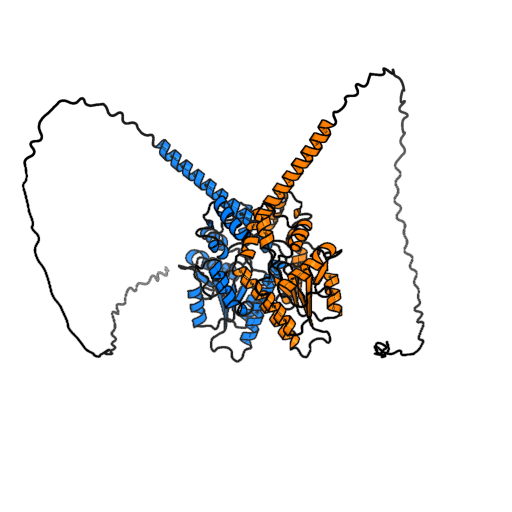 N . ALA B 1 49 ? -26.641 1.803 71.062 1 18.31 49 ALA B N 1
ATOM 2922 C CA . ALA B 1 49 ? -27.953 2.33 71.438 1 18.31 49 ALA B CA 1
ATOM 2923 C C . ALA B 1 49 ? -28.344 3.486 70.5 1 18.31 49 ALA B C 1
ATOM 2925 O O . ALA B 1 49 ? -27.578 4.43 70.312 1 18.31 49 ALA B O 1
ATOM 2926 N N . ALA B 1 50 ? -29.297 3.377 69.688 1 19.84 50 ALA B N 1
ATOM 2927 C CA . ALA B 1 50 ? -29.953 4.227 68.688 1 19.84 50 ALA B CA 1
ATOM 2928 C C . ALA B 1 50 ? -30.703 5.375 69.375 1 19.84 50 ALA B C 1
ATOM 2930 O O . ALA B 1 50 ? -31.703 5.152 70.062 1 19.84 50 ALA B O 1
ATOM 2931 N N . GLN B 1 51 ? -29.953 6.344 69.938 1 19.12 51 GLN B N 1
ATOM 2932 C CA . GLN B 1 51 ? -30.719 7.316 70.688 1 19.12 51 GLN B CA 1
ATOM 2933 C C . GLN B 1 51 ? -31.75 8.023 69.812 1 19.12 51 GLN B C 1
ATOM 2935 O O . GLN B 1 51 ? -31.594 8.109 68.625 1 19.12 51 GLN B O 1
ATOM 2940 N N . PRO B 1 52 ? -32.906 8.711 70.438 1 20.03 52 PRO B N 1
ATOM 2941 C CA . PRO B 1 52 ? -34.281 9.07 70.188 1 20.03 52 PRO B CA 1
ATOM 2942 C C . PRO B 1 52 ? -34.438 10.422 69.5 1 20.03 52 PRO B C 1
ATOM 2944 O O . PRO B 1 52 ? -35.562 10.812 69.125 1 20.03 52 PRO B O 1
ATOM 2947 N N . VAL B 1 53 ? -33.625 10.938 68.625 1 21.95 53 VAL B N 1
ATOM 2948 C CA . VAL B 1 53 ? -33.625 12.398 68.562 1 21.95 53 VAL B CA 1
ATOM 2949 C C . VAL B 1 53 ? -35.031 12.898 68.188 1 21.95 53 VAL B C 1
ATOM 2951 O O . VAL B 1 53 ? -35.656 12.328 67.25 1 21.95 53 VAL B O 1
ATOM 2954 N N . THR B 1 54 ? -35.719 13.781 69 1 20.12 54 THR B N 1
ATOM 2955 C CA . THR B 1 54 ? -37.031 14.383 69.125 1 20.12 54 THR B CA 1
ATOM 2956 C C . THR B 1 54 ? -37.281 15.43 68.062 1 20.12 54 THR B C 1
ATOM 2958 O O . THR B 1 54 ? -36.531 16.391 67.938 1 20.12 54 THR B O 1
ATOM 2961 N N . VAL B 1 55 ? -37.906 15.203 66.938 1 21.3 55 VAL B N 1
ATOM 2962 C CA . VAL B 1 55 ? -38.219 16.016 65.75 1 21.3 55 VAL B CA 1
ATOM 2963 C C . VAL B 1 55 ? -39.281 17.062 66.125 1 21.3 55 VAL B C 1
ATOM 2965 O O . VAL B 1 55 ? -40.438 16.719 66.438 1 21.3 55 VAL B O 1
ATOM 2968 N N . THR B 1 56 ? -38.969 18.094 66.938 1 20.38 56 THR B N 1
ATOM 2969 C CA . THR B 1 56 ? -40.031 19.016 67.312 1 20.38 56 THR B CA 1
ATOM 2970 C C . THR B 1 56 ? -40.562 19.75 66.062 1 20.38 56 THR B C 1
ATOM 2972 O O . THR B 1 56 ? -39.781 20.156 65.188 1 20.38 56 THR B O 1
ATOM 2975 N N . ALA B 1 57 ? -41.875 19.812 65.688 1 21.58 57 ALA B N 1
ATOM 2976 C CA . ALA B 1 57 ? -42.844 20.078 64.625 1 21.58 57 ALA B CA 1
ATOM 2977 C C . ALA B 1 57 ? -43.062 21.578 64.5 1 21.58 57 ALA B C 1
ATOM 2979 O O . ALA B 1 57 ? -43.938 22 63.719 1 21.58 57 ALA B O 1
ATOM 2980 N N . ASP B 1 58 ? -42.312 22.5 65.062 1 18.86 58 ASP B N 1
ATOM 2981 C CA . ASP B 1 58 ? -43.25 23.594 65.312 1 18.86 58 ASP B CA 1
ATOM 2982 C C . ASP B 1 58 ? -43.75 24.219 64.062 1 18.86 58 ASP B C 1
ATOM 2984 O O . ASP B 1 58 ? -44.969 24.422 63.875 1 18.86 58 ASP B O 1
ATOM 2988 N N . LYS B 1 59 ? -43 25.297 63.406 1 22.25 59 LYS B N 1
ATOM 2989 C CA . LYS B 1 59 ? -43.5 26.672 63.281 1 22.25 59 LYS B CA 1
ATOM 2990 C C . LYS B 1 59 ? -44.375 26.828 62.062 1 22.25 59 LYS B C 1
ATOM 2992 O O . LYS B 1 59 ? -44.375 25.984 61.156 1 22.25 59 LYS B O 1
ATOM 2997 N N . ASN B 1 60 ? -44.75 28.297 61.656 1 24.05 60 ASN B N 1
ATOM 2998 C CA . ASN B 1 60 ? -45.75 29.234 61.125 1 24.05 60 ASN B CA 1
ATOM 2999 C C . ASN B 1 60 ? -45.75 29.25 59.594 1 24.05 60 ASN B C 1
ATOM 3001 O O . ASN B 1 60 ? -44.688 29.203 58.969 1 24.05 60 ASN B O 1
ATOM 3005 N N . ASP B 1 61 ? -46.906 29.125 58.906 1 22.7 61 ASP B N 1
ATOM 3006 C CA . ASP B 1 61 ? -47.406 28.875 57.562 1 22.7 61 ASP B CA 1
ATOM 3007 C C . ASP B 1 61 ? -47.25 30.109 56.688 1 22.7 61 ASP B C 1
ATOM 3009 O O . ASP B 1 61 ? -48.188 30.891 56.5 1 22.7 61 ASP B O 1
ATOM 3013 N N . LYS B 1 62 ? -46.375 31.125 56.844 1 26.2 62 LYS B N 1
ATOM 3014 C CA . LYS B 1 62 ? -46.594 32.281 55.969 1 26.2 62 LYS B CA 1
ATOM 3015 C C . LYS B 1 62 ? -46.469 31.891 54.5 1 26.2 62 LYS B C 1
ATOM 3017 O O . LYS B 1 62 ? -45.469 31.297 54.094 1 26.2 62 LYS B O 1
ATOM 3022 N N . VAL B 1 63 ? -47.562 31.812 53.75 1 27.41 63 VAL B N 1
ATOM 3023 C CA . VAL B 1 63 ? -47.812 31.484 52.344 1 27.41 63 VAL B CA 1
ATOM 3024 C C . VAL B 1 63 ? -47.125 32.5 51.469 1 27.41 63 VAL B C 1
ATOM 3026 O O . VAL B 1 63 ? -47.438 33.688 51.469 1 27.41 63 VAL B O 1
ATOM 3029 N N . SER B 1 64 ? -45.812 32.562 51.344 1 24.09 64 SER B N 1
ATOM 3030 C CA . SER B 1 64 ? -45.188 33.5 50.406 1 24.09 64 SER B CA 1
ATOM 3031 C C . SER B 1 64 ? -45.656 33.219 48.969 1 24.09 64 SER B C 1
ATOM 3033 O O . SER B 1 64 ? -45.844 32.062 48.594 1 24.09 64 SER B O 1
ATOM 3035 N N . ALA B 1 65 ? -46.344 34.25 48.281 1 31.17 65 ALA B N 1
ATOM 3036 C CA . ALA B 1 65 ? -46.75 34.406 46.906 1 31.17 65 ALA B CA 1
ATOM 3037 C C . ALA B 1 65 ? -45.625 34 45.938 1 31.17 65 ALA B C 1
ATOM 3039 O O . ALA B 1 65 ? -44.531 34.562 46.031 1 31.17 65 ALA B O 1
ATOM 3040 N N . THR B 1 66 ? -45.594 32.812 45.5 1 26.91 66 THR B N 1
ATOM 3041 C CA . THR B 1 66 ? -44.656 32.312 44.5 1 26.91 66 THR B CA 1
ATOM 3042 C C . THR B 1 66 ? -44.844 33.031 43.188 1 26.91 66 THR B C 1
ATOM 3044 O O . THR B 1 66 ? -45.938 33.031 42.594 1 26.91 66 THR B O 1
ATOM 3047 N N . ALA B 1 67 ? -44.219 34.156 42.938 1 30.62 67 ALA B N 1
ATOM 3048 C CA . ALA B 1 67 ? -44 34.75 41.625 1 30.62 67 ALA B CA 1
ATOM 3049 C C . ALA B 1 67 ? -43.594 33.688 40.594 1 30.62 67 ALA B C 1
ATOM 3051 O O . ALA B 1 67 ? -42.656 32.906 40.844 1 30.62 67 ALA B O 1
ATOM 3052 N N . ASN B 1 68 ? -44.594 33.219 39.875 1 31.3 68 ASN B N 1
ATOM 3053 C CA . ASN B 1 68 ? -44.375 32.375 38.688 1 31.3 68 ASN B CA 1
ATOM 3054 C C . ASN B 1 68 ? -43.406 33 37.719 1 31.3 68 ASN B C 1
ATOM 3056 O O . ASN B 1 68 ? -43.719 34.031 37.094 1 31.3 68 ASN B O 1
ATOM 3060 N N . HIS B 1 69 ? -42.125 33.125 38.094 1 33.94 69 HIS B N 1
ATOM 3061 C CA . HIS B 1 69 ? -41.156 33.438 37.062 1 33.94 69 HIS B CA 1
ATOM 3062 C C . HIS B 1 69 ? -41.312 32.531 35.844 1 33.94 69 HIS B C 1
ATOM 3064 O O . HIS B 1 69 ? -41.219 31.328 35.938 1 33.94 69 HIS B O 1
ATOM 3070 N N . THR B 1 70 ? -42.188 32.906 34.906 1 35.38 70 THR B N 1
ATOM 3071 C CA . THR B 1 70 ? -42.156 32.375 33.562 1 35.38 70 THR B CA 1
ATOM 3072 C C . THR B 1 70 ? -40.719 32.25 33.062 1 35.38 70 THR B C 1
ATOM 3074 O O . THR B 1 70 ? -40.031 33.281 32.844 1 35.38 70 THR B O 1
ATOM 3077 N N . VAL B 1 71 ? -39.969 31.375 33.625 1 40.69 71 VAL B N 1
ATOM 3078 C CA . VAL B 1 71 ? -38.75 30.984 32.875 1 40.69 71 VAL B CA 1
ATOM 3079 C C . VAL B 1 71 ? -39.062 30.875 31.391 1 40.69 71 VAL B C 1
ATOM 3081 O O . VAL B 1 71 ? -39.938 30.109 30.984 1 40.69 71 VAL B O 1
ATOM 3084 N N . THR B 1 72 ? -39.031 31.953 30.672 1 40 72 THR B N 1
ATOM 3085 C CA . THR B 1 72 ? -39.156 32.062 29.219 1 40 72 THR B CA 1
ATOM 3086 C C . THR B 1 72 ? -38.438 30.891 28.531 1 40 72 THR B C 1
ATOM 3088 O O . THR B 1 72 ? -37.25 30.625 28.812 1 40 72 THR B O 1
ATOM 3091 N N . ASN B 1 73 ? -39.156 29.922 28.016 1 47.62 73 ASN B N 1
ATOM 3092 C CA . ASN B 1 73 ? -38.812 28.844 27.078 1 47.62 73 ASN B CA 1
ATOM 3093 C C . ASN B 1 73 ? -37.781 29.281 26.047 1 47.62 73 ASN B C 1
ATOM 3095 O O . ASN B 1 73 ? -37.281 28.453 25.297 1 47.62 73 ASN B O 1
ATOM 3099 N N . ASN B 1 74 ? -37.594 30.562 26.016 1 50.12 74 ASN B N 1
ATOM 3100 C CA . ASN B 1 74 ? -36.625 31.031 25 1 50.12 74 ASN B CA 1
ATOM 3101 C C . ASN B 1 74 ? -35.219 30.672 25.375 1 50.12 74 ASN B C 1
ATOM 3103 O O . ASN B 1 74 ? -34.406 30.375 24.5 1 50.12 74 ASN B O 1
ATOM 3107 N N . ALA B 1 75 ? -34.969 30.578 26.688 1 53.25 75 ALA B N 1
ATOM 3108 C CA . ALA B 1 75 ? -33.594 30.25 27.078 1 53.25 75 ALA B CA 1
ATOM 3109 C C . ALA B 1 75 ? -33.312 28.766 26.812 1 53.25 75 ALA B C 1
ATOM 3111 O O . ALA B 1 75 ? -32.219 28.422 26.391 1 53.25 75 ALA B O 1
ATOM 3112 N N . VAL B 1 76 ? -34.312 27.922 27 1 53.22 76 VAL B N 1
ATOM 3113 C CA . VAL B 1 76 ? -34.125 26.5 26.719 1 53.22 76 VAL B CA 1
ATOM 3114 C C . VAL B 1 76 ? -33.969 26.281 25.219 1 53.22 76 VAL B C 1
ATOM 3116 O O . VAL B 1 76 ? -33.125 25.516 24.781 1 53.22 76 VAL B O 1
ATOM 3119 N N . ALA B 1 77 ? -34.75 27.016 24.5 1 57.78 77 ALA B N 1
ATOM 3120 C CA . ALA B 1 77 ? -34.656 26.906 23.047 1 57.78 77 ALA B CA 1
ATOM 3121 C C . ALA B 1 77 ? -33.312 27.453 22.531 1 57.78 77 ALA B C 1
ATOM 3123 O O . ALA B 1 77 ? -32.688 26.859 21.656 1 57.78 77 ALA B O 1
ATOM 3124 N N . ASN B 1 78 ? -32.906 28.469 23.156 1 58.94 78 ASN B N 1
ATOM 3125 C CA . ASN B 1 78 ? -31.609 29.031 22.797 1 58.94 78 ASN B CA 1
ATOM 3126 C C . ASN B 1 78 ? -30.453 28.109 23.172 1 58.94 78 ASN B C 1
ATOM 3128 O O . ASN B 1 78 ? -29.484 27.984 22.406 1 58.94 78 ASN B O 1
ATOM 3132 N N . ASN B 1 79 ? -30.641 27.375 24.25 1 63.06 79 ASN B N 1
ATOM 3133 C CA . ASN B 1 79 ? -29.609 26.438 24.688 1 63.06 79 ASN B CA 1
ATOM 3134 C C . ASN B 1 79 ? -29.547 25.203 23.781 1 63.06 79 ASN B C 1
ATOM 3136 O O . ASN B 1 79 ? -28.469 24.703 23.469 1 63.06 79 ASN B O 1
ATOM 3140 N N . VAL B 1 80 ? -30.703 24.734 23.312 1 64.56 80 VAL B N 1
ATOM 3141 C CA . VAL B 1 80 ? -30.75 23.594 22.406 1 64.56 80 VAL B CA 1
ATOM 3142 C C . VAL B 1 80 ? -30.156 23.969 21.062 1 64.56 80 VAL B C 1
ATOM 3144 O O . VAL B 1 80 ? -29.375 23.203 20.469 1 64.56 80 VAL B O 1
ATOM 3147 N N . VAL B 1 81 ? -30.469 25.125 20.609 1 69.69 81 VAL B N 1
ATOM 3148 C CA . VAL B 1 81 ? -29.938 25.594 19.328 1 69.69 81 VAL B CA 1
ATOM 3149 C C . VAL B 1 81 ? -28.438 25.797 19.438 1 69.69 81 VAL B C 1
ATOM 3151 O O . VAL B 1 81 ? -27.688 25.453 18.531 1 69.69 81 VAL B O 1
ATOM 3154 N N . THR B 1 82 ? -28.094 26.344 20.594 1 71.94 82 THR B N 1
ATOM 3155 C CA . THR B 1 82 ? -26.672 26.578 20.797 1 71.94 82 THR B CA 1
ATOM 3156 C C . THR B 1 82 ? -25.922 25.25 20.875 1 71.94 82 THR B C 1
ATOM 3158 O O . THR B 1 82 ? -24.828 25.109 20.328 1 71.94 82 THR B O 1
ATOM 3161 N N . ASN B 1 83 ? -26.609 24.281 21.5 1 75.94 83 ASN B N 1
ATOM 3162 C CA . ASN B 1 83 ? -26 22.953 21.609 1 75.94 83 ASN B CA 1
ATOM 3163 C C . ASN B 1 83 ? -25.906 22.281 20.25 1 75.94 83 ASN B C 1
ATOM 3165 O O . ASN B 1 83 ? -24.906 21.609 19.938 1 75.94 83 ASN B O 1
ATOM 3169 N N . ASP B 1 84 ? -26.859 22.594 19.422 1 83.19 84 ASP B N 1
ATOM 3170 C CA . ASP B 1 84 ? -26.891 21.984 18.094 1 83.19 84 ASP B CA 1
ATOM 3171 C C . ASP B 1 84 ? -25.828 22.609 17.188 1 83.19 84 ASP B C 1
ATOM 3173 O O . ASP B 1 84 ? -25.156 21.906 16.438 1 83.19 84 ASP B O 1
ATOM 3177 N N . VAL B 1 85 ? -25.703 23.891 17.359 1 87.94 85 VAL B N 1
ATOM 3178 C CA . VAL B 1 85 ? -24.703 24.594 16.562 1 87.94 85 VAL B CA 1
ATOM 3179 C C . VAL B 1 85 ? -23.297 24.141 16.969 1 87.94 85 VAL B C 1
ATOM 3181 O O . VAL B 1 85 ? -22.438 23.891 16.125 1 87.94 85 VAL B O 1
ATOM 3184 N N . ALA B 1 86 ? -23.172 24.031 18.25 1 87.94 86 ALA B N 1
ATOM 3185 C CA . ALA B 1 86 ? -21.875 23.578 18.75 1 87.94 86 ALA B CA 1
ATOM 3186 C C . ALA B 1 86 ? -21.578 22.156 18.297 1 87.94 86 ALA B C 1
ATOM 3188 O O . ALA B 1 86 ? -20.438 21.844 17.953 1 87.94 86 ALA B O 1
ATOM 3189 N N . ALA B 1 87 ? -22.547 21.391 18.344 1 88.12 87 ALA B N 1
ATOM 3190 C CA . ALA B 1 87 ? -22.375 20 17.922 1 88.12 87 ALA B CA 1
ATOM 3191 C C . ALA B 1 87 ? -22.047 19.922 16.438 1 88.12 87 ALA B C 1
ATOM 3193 O O . ALA B 1 87 ? -21.203 19.125 16.016 1 88.12 87 ALA B O 1
ATOM 3194 N N . GLN B 1 88 ? -22.594 20.734 15.664 1 90.12 88 GLN B N 1
ATOM 3195 C CA . GLN B 1 88 ? -22.344 20.766 14.227 1 90.12 88 GLN B CA 1
ATOM 3196 C C . GLN B 1 88 ? -20.938 21.281 13.93 1 90.12 88 GLN B C 1
ATOM 3198 O O . GLN B 1 88 ? -20.25 20.766 13.039 1 90.12 88 GLN B O 1
ATOM 3203 N N . GLU B 1 89 ? -20.609 22.203 14.648 1 91.81 89 GLU B N 1
ATOM 3204 C CA . GLU B 1 89 ? -19.266 22.75 14.477 1 91.81 89 GLU B CA 1
ATOM 3205 C C . GLU B 1 89 ? -18.203 21.719 14.859 1 91.81 89 GLU B C 1
ATOM 3207 O O . GLU B 1 89 ? -17.188 21.578 14.18 1 91.81 89 GLU B O 1
ATOM 3212 N N . ALA B 1 90 ? -18.453 21.062 15.914 1 92.56 90 ALA B N 1
ATOM 3213 C CA . ALA B 1 90 ? -17.547 20.016 16.359 1 92.56 90 ALA B CA 1
ATOM 3214 C C . ALA B 1 90 ? -17.438 18.906 15.312 1 92.56 90 ALA B C 1
ATOM 3216 O O . ALA B 1 90 ? -16.344 18.375 15.062 1 92.56 90 ALA B O 1
ATOM 3217 N N . LEU B 1 91 ? -18.531 18.547 14.75 1 93.31 91 LEU B N 1
ATOM 3218 C CA . LEU B 1 91 ? -18.547 17.547 13.695 1 93.31 91 LEU B CA 1
ATOM 3219 C C . LEU B 1 91 ? -17.734 18.016 12.484 1 93.31 91 LEU B C 1
ATOM 3221 O O . LEU B 1 91 ? -16.938 17.25 11.93 1 93.31 91 LEU B O 1
ATOM 3225 N N . LYS B 1 92 ? -17.891 19.234 12.125 1 94.62 92 LYS B N 1
ATOM 3226 C CA . LYS B 1 92 ? -17.156 19.797 10.992 1 94.62 92 LYS B CA 1
ATOM 3227 C C . LYS B 1 92 ? -15.656 19.797 11.242 1 94.62 92 LYS B C 1
ATOM 3229 O O . LYS B 1 92 ? -14.867 19.5 10.344 1 94.62 92 LYS B O 1
ATOM 3234 N N . GLN B 1 93 ? -15.297 20.109 12.43 1 95.69 93 GLN B N 1
ATOM 3235 C CA . GLN B 1 93 ? -13.883 20.109 12.789 1 95.69 93 GLN B CA 1
ATOM 3236 C C . GLN B 1 93 ? -13.297 18.703 12.727 1 95.69 93 GLN B C 1
ATOM 3238 O O . GLN B 1 93 ? -12.172 18.516 12.258 1 95.69 93 GLN B O 1
ATOM 3243 N N . LYS B 1 94 ? -14.055 17.781 13.188 1 96.31 94 LYS B N 1
ATOM 3244 C CA . LYS B 1 94 ? -13.641 16.391 13.133 1 96.31 94 LYS B CA 1
ATOM 3245 C C . LYS B 1 94 ? -13.484 15.922 11.695 1 96.31 94 LYS B C 1
ATOM 3247 O O . LYS B 1 94 ? -12.477 15.305 11.336 1 96.31 94 LYS B O 1
ATOM 3252 N N . GLN B 1 95 ? -14.438 16.266 10.898 1 96.69 95 GLN B N 1
ATOM 3253 C CA . GLN B 1 95 ? -14.414 15.898 9.484 1 96.69 95 GLN B CA 1
ATOM 3254 C C . GLN B 1 95 ? -13.211 16.516 8.781 1 96.69 95 GLN B C 1
ATOM 3256 O O . GLN B 1 95 ? -12.547 15.867 7.98 1 96.69 95 GLN B O 1
ATOM 3261 N N . GLN B 1 96 ? -12.938 17.734 9.086 1 96.94 96 GLN B N 1
ATOM 3262 C CA . GLN B 1 96 ? -11.82 18.438 8.469 1 96.94 96 GLN B CA 1
ATOM 3263 C C . GLN B 1 96 ? -10.484 17.844 8.883 1 96.94 96 GLN B C 1
ATOM 3265 O O . GLN B 1 96 ? -9.586 17.672 8.055 1 96.94 96 GLN B O 1
ATOM 3270 N N . TYR B 1 97 ? -10.375 17.562 10.172 1 97.56 97 TYR B N 1
ATOM 3271 C CA . TYR B 1 97 ? -9.148 16.922 10.656 1 97.56 97 TYR B CA 1
ATOM 3272 C C . TYR B 1 97 ? -8.922 15.594 9.961 1 97.56 97 TYR B C 1
ATOM 3274 O O . TYR B 1 97 ? -7.805 15.297 9.516 1 97.56 97 TYR B O 1
ATOM 3282 N N . GLN B 1 98 ? -9.953 14.812 9.859 1 97.69 98 GLN B N 1
ATOM 3283 C CA . GLN B 1 98 ? -9.875 13.516 9.203 1 97.69 98 GLN B CA 1
ATOM 3284 C C . GLN B 1 98 ? -9.562 13.672 7.715 1 97.69 98 GLN B C 1
ATOM 3286 O O . GLN B 1 98 ? -8.797 12.891 7.148 1 97.69 98 GLN B O 1
ATOM 3291 N N . ALA B 1 99 ? -10.125 14.672 7.121 1 97.94 99 ALA B N 1
ATOM 3292 C CA . ALA B 1 99 ? -9.82 14.969 5.719 1 97.94 99 ALA B CA 1
ATOM 3293 C C . ALA B 1 99 ? -8.352 15.305 5.531 1 97.94 99 ALA B C 1
ATOM 3295 O O . ALA B 1 99 ? -7.691 14.781 4.633 1 97.94 99 ALA B O 1
ATOM 3296 N N . ASP B 1 100 ? -7.855 16.125 6.383 1 97.56 100 ASP B N 1
ATOM 3297 C CA . ASP B 1 100 ? -6.465 16.547 6.27 1 97.56 100 ASP B CA 1
ATOM 3298 C C . ASP B 1 100 ? -5.508 15.375 6.426 1 97.56 100 ASP B C 1
ATOM 3300 O O . ASP B 1 100 ? -4.582 15.203 5.629 1 97.56 100 ASP B O 1
ATOM 3304 N N . THR B 1 101 ? -5.75 14.555 7.398 1 97.88 101 THR B N 1
ATOM 3305 C CA . THR B 1 101 ? -4.805 13.5 7.738 1 97.88 101 THR B CA 1
ATOM 3306 C C . THR B 1 101 ? -4.879 12.359 6.727 1 97.88 101 THR B C 1
ATOM 3308 O O . THR B 1 101 ? -3.947 11.562 6.613 1 97.88 101 THR B O 1
ATOM 3311 N N . GLU B 1 102 ? -5.922 12.273 5.93 1 97.31 102 GLU B N 1
ATOM 3312 C CA . GLU B 1 102 ? -6.105 11.203 4.945 1 97.31 102 GLU B CA 1
ATOM 3313 C C . GLU B 1 102 ? -5.562 11.617 3.582 1 97.31 102 GLU B C 1
ATOM 3315 O O . GLU B 1 102 ? -5.422 10.773 2.688 1 97.31 102 GLU B O 1
ATOM 3320 N N . THR B 1 103 ? -5.203 12.812 3.424 1 98.12 103 THR B N 1
ATOM 3321 C CA . THR B 1 103 ? -4.965 13.43 2.125 1 98.12 103 THR B CA 1
ATOM 3322 C C . THR B 1 103 ? -3.863 12.695 1.367 1 98.12 103 THR B C 1
ATOM 3324 O O . THR B 1 103 ? -4.082 12.227 0.249 1 98.12 103 THR B O 1
ATOM 3327 N N . MET B 1 104 ? -2.709 12.531 1.961 1 97.88 104 MET B N 1
ATOM 3328 C CA . MET B 1 104 ? -1.577 12 1.206 1 97.88 104 MET B CA 1
ATOM 3329 C C . MET B 1 104 ? -1.765 10.516 0.914 1 97.88 104 MET B C 1
ATOM 3331 O O . MET B 1 104 ? -1.38 10.039 -0.154 1 97.88 104 MET B O 1
ATOM 3335 N N . GLY B 1 105 ? -2.32 9.742 1.877 1 98.25 105 GLY B N 1
ATOM 3336 C CA . GLY B 1 105 ? -2.635 8.352 1.596 1 98.25 105 GLY B CA 1
ATOM 3337 C C . GLY B 1 105 ? -3.562 8.18 0.409 1 98.25 105 GLY B C 1
ATOM 3338 O O . GLY B 1 105 ? -3.33 7.324 -0.448 1 98.25 105 GLY B O 1
ATOM 3339 N N . LEU B 1 106 ? -4.578 8.977 0.353 1 98.31 106 LEU B N 1
ATOM 3340 C CA . LEU B 1 106 ? -5.539 8.898 -0.74 1 98.31 106 LEU B CA 1
ATOM 3341 C C . LEU B 1 106 ? -4.918 9.375 -2.049 1 98.31 106 LEU B C 1
ATOM 3343 O O . LEU B 1 106 ? -5.18 8.805 -3.109 1 98.31 106 LEU B O 1
ATOM 3347 N N . LEU B 1 107 ? -4.121 10.438 -1.979 1 98.25 107 LEU B N 1
ATOM 3348 C CA . LEU B 1 107 ? -3.428 10.898 -3.174 1 98.25 107 LEU B CA 1
ATOM 3349 C C . LEU B 1 107 ? -2.533 9.805 -3.744 1 98.25 107 LEU B C 1
ATOM 3351 O O . LEU B 1 107 ? -2.469 9.625 -4.961 1 98.25 107 LEU B O 1
ATOM 3355 N N . TRP B 1 108 ? -1.844 9.117 -2.867 1 98.69 108 TRP B N 1
ATOM 3356 C CA . TRP B 1 108 ? -1.011 8 -3.299 1 98.69 108 TRP B CA 1
ATOM 3357 C C . TRP B 1 108 ? -1.839 6.965 -4.047 1 98.69 108 TRP B C 1
ATOM 3359 O O . TRP B 1 108 ? -1.441 6.496 -5.117 1 98.69 108 TRP B O 1
ATOM 3369 N N . MET B 1 109 ? -2.98 6.656 -3.58 1 98.62 109 MET B N 1
ATOM 3370 C CA . MET B 1 109 ? -3.844 5.664 -4.215 1 98.62 109 MET B CA 1
ATOM 3371 C C . MET B 1 109 ? -4.344 6.164 -5.566 1 98.62 109 MET B C 1
ATOM 3373 O O . MET B 1 109 ? -4.457 5.383 -6.516 1 98.62 109 MET B O 1
ATOM 3377 N N . ARG B 1 110 ? -4.578 7.418 -5.668 1 98 110 ARG B N 1
ATOM 3378 C CA . ARG B 1 110 ? -5.23 7.965 -6.855 1 98 110 ARG B CA 1
ATOM 3379 C C . ARG B 1 110 ? -4.215 8.234 -7.961 1 98 110 ARG B C 1
ATOM 3381 O O . ARG B 1 110 ? -4.551 8.172 -9.148 1 98 110 ARG B O 1
ATOM 3388 N N . THR B 1 111 ? -2.918 8.469 -7.574 1 98 111 THR B N 1
ATOM 3389 C CA . THR B 1 111 ? -2.08 9.094 -8.586 1 98 111 THR B CA 1
ATOM 3390 C C . THR B 1 111 ? -0.81 8.281 -8.82 1 98 111 THR B C 1
ATOM 3392 O O . THR B 1 111 ? -0.173 8.398 -9.867 1 98 111 THR B O 1
ATOM 3395 N N . SER B 1 112 ? -0.363 7.531 -7.855 1 98.5 112 SER B N 1
ATOM 3396 C CA . SER B 1 112 ? 1.006 7.031 -7.898 1 98.5 112 SER B CA 1
ATOM 3397 C C . SER B 1 112 ? 1.136 5.863 -8.875 1 98.5 112 SER B C 1
ATOM 3399 O O . SER B 1 112 ? 0.235 5.027 -8.969 1 98.5 112 SER B O 1
ATOM 3401 N N . ALA B 1 113 ? 2.221 5.805 -9.586 1 98.75 113 ALA B N 1
ATOM 3402 C CA . ALA B 1 113 ? 2.607 4.652 -10.398 1 98.75 113 ALA B CA 1
ATOM 3403 C C . ALA B 1 113 ? 2.719 3.393 -9.539 1 98.75 113 ALA B C 1
ATOM 3405 O O . ALA B 1 113 ? 2.354 2.301 -9.984 1 98.75 113 ALA B O 1
ATOM 3406 N N . GLU B 1 114 ? 3.191 3.6 -8.367 1 98.81 114 GLU B N 1
ATOM 3407 C CA . GLU B 1 114 ? 3.424 2.488 -7.445 1 98.81 114 GLU B CA 1
ATOM 3408 C C . GLU B 1 114 ? 2.115 1.787 -7.086 1 98.81 114 GLU B C 1
ATOM 3410 O O . GLU B 1 114 ? 2.053 0.556 -7.059 1 98.81 114 GLU B O 1
ATOM 3415 N N . TYR B 1 115 ? 1.075 2.562 -6.84 1 98.81 115 TYR B N 1
ATOM 3416 C CA . TYR B 1 115 ? -0.214 1.962 -6.516 1 98.81 115 TYR B CA 1
ATOM 3417 C C . TYR B 1 115 ? -0.744 1.145 -7.688 1 98.81 115 TYR B C 1
ATOM 3419 O O . TYR B 1 115 ? -1.249 0.035 -7.5 1 98.81 115 TYR B O 1
ATOM 3427 N N . ARG B 1 116 ? -0.655 1.685 -8.867 1 98.81 116 ARG B N 1
ATOM 3428 C CA . ARG B 1 116 ? -1.065 0.985 -10.078 1 98.81 116 ARG B CA 1
ATOM 3429 C C . ARG B 1 116 ? -0.277 -0.309 -10.258 1 98.81 116 ARG B C 1
ATOM 3431 O O . ARG B 1 116 ? -0.854 -1.356 -10.555 1 98.81 116 ARG B O 1
ATOM 3438 N N . ALA B 1 117 ? 0.971 -0.276 -10.023 1 98.94 117 ALA B N 1
ATOM 3439 C CA . ALA B 1 117 ? 1.826 -1.456 -10.125 1 98.94 117 ALA B CA 1
ATOM 3440 C C . ALA B 1 117 ? 1.405 -2.523 -9.117 1 98.94 117 ALA B C 1
ATOM 3442 O O . ALA B 1 117 ? 1.418 -3.717 -9.43 1 98.94 117 ALA B O 1
ATOM 3443 N N . LEU B 1 118 ? 1.057 -2.072 -7.93 1 98.94 118 LEU B N 1
ATOM 3444 C CA . LEU B 1 118 ? 0.647 -3.004 -6.883 1 98.94 118 LEU B CA 1
ATOM 3445 C C . LEU B 1 118 ? -0.669 -3.684 -7.246 1 98.94 118 LEU B C 1
ATOM 3447 O O . LEU B 1 118 ? -0.885 -4.848 -6.902 1 98.94 118 LEU B O 1
ATOM 3451 N N . ALA B 1 119 ? -1.533 -2.949 -7.902 1 98.88 119 ALA B N 1
ATOM 3452 C CA . ALA B 1 119 ? -2.756 -3.58 -8.398 1 98.88 119 ALA B CA 1
ATOM 3453 C C . ALA B 1 119 ? -2.438 -4.684 -9.398 1 98.88 119 ALA B C 1
ATOM 3455 O O . ALA B 1 119 ? -2.883 -5.82 -9.242 1 98.88 119 ALA B O 1
ATOM 3456 N N . TYR B 1 120 ? -1.614 -4.383 -10.414 1 98.94 120 TYR B N 1
ATOM 3457 C CA . TYR B 1 120 ? -1.215 -5.387 -11.391 1 98.94 120 TYR B CA 1
ATOM 3458 C C . TYR B 1 120 ? -0.532 -6.57 -10.719 1 98.94 120 TYR B C 1
ATOM 3460 O O . TYR B 1 120 ? -0.802 -7.723 -11.055 1 98.94 120 TYR B O 1
ATOM 3468 N N . GLN B 1 121 ? 0.312 -6.254 -9.766 1 98.94 121 GLN B N 1
ATOM 3469 C CA . GLN B 1 121 ? 1.022 -7.301 -9.039 1 98.94 121 GLN B CA 1
ATOM 3470 C C . GLN B 1 121 ? 0.047 -8.258 -8.359 1 98.94 121 GLN B C 1
ATOM 3472 O O . GLN B 1 121 ? 0.194 -9.477 -8.453 1 98.94 121 GLN B O 1
ATOM 3477 N N . GLY B 1 122 ? -0.916 -7.672 -7.645 1 98.94 122 GLY B N 1
ATOM 3478 C CA . GLY B 1 122 ? -1.899 -8.508 -6.977 1 98.94 122 GLY B CA 1
ATOM 3479 C C . GLY B 1 122 ? -2.637 -9.438 -7.922 1 98.94 122 GLY B C 1
ATOM 3480 O O . GLY B 1 122 ? -2.787 -10.625 -7.645 1 98.94 122 GLY B O 1
ATOM 3481 N N . TYR B 1 123 ? -3.016 -8.938 -9.047 1 98.94 123 TYR B N 1
ATOM 3482 C CA . TYR B 1 123 ? -3.773 -9.734 -10.008 1 98.94 123 TYR B CA 1
ATOM 3483 C C . TYR B 1 123 ? -2.885 -10.773 -10.68 1 98.94 123 TYR B C 1
ATOM 3485 O O . TYR B 1 123 ? -3.326 -11.883 -10.969 1 98.94 123 TYR B O 1
ATOM 3493 N N . ASN B 1 124 ? -1.648 -10.43 -10.945 1 98.81 124 ASN B N 1
ATOM 3494 C CA . ASN B 1 124 ? -0.722 -11.391 -11.539 1 98.81 124 ASN B CA 1
ATOM 3495 C C . ASN B 1 124 ? -0.447 -12.555 -10.586 1 98.81 124 ASN B C 1
ATOM 3497 O O . ASN B 1 124 ? -0.39 -13.711 -11.016 1 98.81 124 ASN B O 1
ATOM 3501 N N . VAL B 1 125 ? -0.316 -12.219 -9.336 1 98.62 125 VAL B N 1
ATOM 3502 C CA . VAL B 1 125 ? -0.109 -13.258 -8.336 1 98.62 125 VAL B CA 1
ATOM 3503 C C . VAL B 1 125 ? -1.334 -14.164 -8.266 1 98.62 125 VAL B C 1
ATOM 3505 O O . VAL B 1 125 ? -1.205 -15.391 -8.266 1 98.62 125 VAL B O 1
ATOM 3508 N N . ALA B 1 126 ? -2.467 -13.586 -8.281 1 98.81 126 ALA B N 1
ATOM 3509 C CA . ALA B 1 126 ? -3.711 -14.336 -8.156 1 98.81 126 ALA B CA 1
ATOM 3510 C C . ALA B 1 126 ? -3.957 -15.203 -9.383 1 98.81 126 ALA B C 1
ATOM 3512 O O . ALA B 1 126 ? -4.383 -16.359 -9.266 1 98.81 126 ALA B O 1
ATOM 3513 N N . ILE B 1 127 ? -3.721 -14.672 -10.602 1 98.38 127 ILE B N 1
ATOM 3514 C CA . ILE B 1 127 ? -3.996 -15.438 -11.812 1 98.38 127 ILE B CA 1
ATOM 3515 C C . ILE B 1 127 ? -3.033 -16.625 -11.906 1 98.38 127 ILE B C 1
ATOM 3517 O O . ILE B 1 127 ? -3.402 -17.703 -12.391 1 98.38 127 ILE B O 1
ATOM 3521 N N . ASN B 1 128 ? -1.854 -16.453 -11.414 1 96.62 128 ASN B N 1
ATOM 3522 C CA . ASN B 1 128 ? -0.923 -17.562 -11.375 1 96.62 128 ASN B CA 1
ATOM 3523 C C . ASN B 1 128 ? -1.423 -18.672 -10.453 1 96.62 128 ASN B C 1
ATOM 3525 O O . ASN B 1 128 ? -1.305 -19.859 -10.773 1 96.62 128 ASN B O 1
ATOM 3529 N N . ALA B 1 129 ? -1.94 -18.297 -9.312 1 96.12 129 ALA B N 1
ATOM 3530 C CA . ALA B 1 129 ? -2.529 -19.281 -8.406 1 96.12 129 ALA B CA 1
ATOM 3531 C C . ALA B 1 129 ? -3.688 -20.016 -9.07 1 96.12 129 ALA B C 1
ATOM 3533 O O . ALA B 1 129 ? -3.82 -21.234 -8.922 1 96.12 129 ALA B O 1
ATOM 3534 N N . VAL B 1 130 ? -4.48 -19.297 -9.805 1 97.38 130 VAL B N 1
ATOM 3535 C CA . VAL B 1 130 ? -5.629 -19.875 -10.5 1 97.38 130 VAL B CA 1
ATOM 3536 C C . VAL B 1 130 ? -5.148 -20.859 -11.555 1 97.38 130 VAL B C 1
ATOM 3538 O O . VAL B 1 130 ? -5.641 -21.984 -11.625 1 97.38 130 VAL B O 1
ATOM 3541 N N . LYS B 1 131 ? -4.191 -20.469 -12.312 1 96.06 131 LYS B N 1
ATOM 3542 C CA . LYS B 1 131 ? -3.676 -21.312 -13.375 1 96.06 131 LYS B CA 1
ATOM 3543 C C . LYS B 1 131 ? -3.064 -22.594 -12.805 1 96.06 131 LYS B C 1
ATOM 3545 O O . LYS B 1 131 ? -3.244 -23.672 -13.367 1 96.06 131 LYS B O 1
ATOM 3550 N N . MET B 1 132 ? -2.418 -22.469 -11.734 1 94.12 132 MET B N 1
ATOM 3551 C CA . MET B 1 132 ? -1.84 -23.641 -11.078 1 94.12 132 MET B CA 1
ATOM 3552 C C . MET B 1 132 ? -2.932 -24.578 -10.578 1 94.12 132 MET B C 1
ATOM 3554 O O . MET B 1 132 ? -2.816 -25.797 -10.711 1 94.12 132 MET B O 1
ATOM 3558 N N . ALA B 1 133 ? -3.951 -24.031 -10.031 1 94.88 133 ALA B N 1
ATOM 3559 C CA . ALA B 1 133 ? -5.039 -24.844 -9.492 1 94.88 133 ALA B CA 1
ATOM 3560 C C . ALA B 1 133 ? -5.797 -25.562 -10.602 1 94.88 133 ALA B C 1
ATOM 3562 O O . ALA B 1 133 ? -6.172 -26.719 -10.445 1 94.88 133 ALA B O 1
ATOM 3563 N N . VAL B 1 134 ? -6.008 -24.891 -11.703 1 94.88 134 VAL B N 1
ATOM 3564 C CA . VAL B 1 134 ? -6.781 -25.438 -12.812 1 94.88 134 VAL B CA 1
ATOM 3565 C C . VAL B 1 134 ? -6.016 -26.594 -13.461 1 94.88 134 VAL B C 1
ATOM 3567 O O . VAL B 1 134 ? -6.621 -27.562 -13.938 1 94.88 134 VAL B O 1
ATOM 3570 N N . THR B 1 135 ? -4.719 -26.547 -13.398 1 92.31 135 THR B N 1
ATOM 3571 C CA . THR B 1 135 ? -3.908 -27.547 -14.086 1 92.31 135 THR B CA 1
ATOM 3572 C C . THR B 1 135 ? -3.498 -28.672 -13.133 1 92.31 135 THR B C 1
ATOM 3574 O O . THR B 1 135 ? -2.889 -29.656 -13.555 1 92.31 135 THR B O 1
ATOM 3577 N N . ASP B 1 136 ? -3.836 -28.391 -11.914 1 89 136 ASP B N 1
ATOM 3578 C CA . ASP B 1 136 ? -3.498 -29.406 -10.93 1 89 136 ASP B CA 1
ATOM 3579 C C . ASP B 1 136 ? -4.43 -30.609 -11.047 1 89 136 ASP B C 1
ATOM 3581 O O . ASP B 1 136 ? -5.629 -30.5 -10.766 1 89 136 ASP B O 1
ATOM 3585 N N . PRO B 1 137 ? -3.844 -31.781 -11.398 1 78.69 137 PRO B N 1
ATOM 3586 C CA . PRO B 1 137 ? -4.688 -32.969 -11.578 1 78.69 137 PRO B CA 1
ATOM 3587 C C . PRO B 1 137 ? -5.242 -33.5 -10.258 1 78.69 137 PRO B C 1
ATOM 3589 O O . PRO B 1 137 ? -6.207 -34.281 -10.25 1 78.69 137 PRO B O 1
ATOM 3592 N N . TYR B 1 138 ? -4.527 -33.031 -9.227 1 71.88 138 TYR B N 1
ATOM 3593 C CA . TYR B 1 138 ? -4.941 -33.531 -7.922 1 71.88 138 TYR B CA 1
ATOM 3594 C C . TYR B 1 138 ? -5.965 -32.594 -7.277 1 71.88 138 TYR B C 1
ATOM 3596 O O . TYR B 1 138 ? -6.309 -32.781 -6.105 1 71.88 138 TYR B O 1
ATOM 3604 N N . HIS B 1 139 ? -6.25 -31.562 -8.148 1 63.34 139 HIS B N 1
ATOM 3605 C CA . HIS B 1 139 ? -7.141 -30.625 -7.477 1 63.34 139 HIS B CA 1
ATOM 3606 C C . HIS B 1 139 ? -8.406 -31.312 -6.988 1 63.34 139 HIS B C 1
ATOM 3608 O O . HIS B 1 139 ? -8.781 -32.375 -7.504 1 63.34 139 HIS B O 1
ATOM 3614 N N . GLN B 1 140 ? -8.906 -30.609 -5.883 1 64.12 140 GLN B N 1
ATOM 3615 C CA . GLN B 1 140 ? -10.023 -31.141 -5.094 1 64.12 140 GLN B CA 1
ATOM 3616 C C . GLN B 1 140 ? -11.242 -31.391 -5.969 1 64.12 140 GLN B C 1
ATOM 3618 O O . GLN B 1 140 ? -11.32 -30.906 -7.098 1 64.12 140 GLN B O 1
ATOM 3623 N N . ARG B 1 141 ? -12.031 -32.344 -5.523 1 77.62 141 ARG B N 1
ATOM 3624 C CA . ARG B 1 141 ? -13.297 -32.812 -6.082 1 77.62 141 ARG B CA 1
ATOM 3625 C C . ARG B 1 141 ? -14.32 -31.672 -6.148 1 77.62 141 ARG B C 1
ATOM 3627 O O . ARG B 1 141 ? -15.289 -31.75 -6.906 1 77.62 141 ARG B O 1
ATOM 3634 N N . LYS B 1 142 ? -13.984 -30.578 -5.488 1 91 142 LYS B N 1
ATOM 3635 C CA . LYS B 1 142 ? -14.914 -29.453 -5.559 1 91 142 LYS B CA 1
ATOM 3636 C C . LYS B 1 142 ? -14.562 -28.516 -6.715 1 91 142 LYS B C 1
ATOM 3638 O O . LYS B 1 142 ? -13.391 -28.375 -7.074 1 91 142 LYS B O 1
ATOM 3643 N N . PRO B 1 143 ? -15.68 -27.969 -7.277 1 95.5 143 PRO B N 1
ATOM 3644 C CA . PRO B 1 143 ? -15.375 -26.922 -8.25 1 95.5 143 PRO B CA 1
ATOM 3645 C C . PRO B 1 143 ? -14.539 -25.781 -7.648 1 95.5 143 PRO B C 1
ATOM 3647 O O . PRO B 1 143 ? -14.633 -25.516 -6.449 1 95.5 143 PRO B O 1
ATOM 3650 N N . LEU B 1 144 ? -13.688 -25.141 -8.516 1 97.06 144 LEU B N 1
ATOM 3651 C CA . LEU B 1 144 ? -12.766 -24.094 -8.07 1 97.06 144 LEU B CA 1
ATOM 3652 C C . LEU B 1 144 ? -13.469 -22.75 -8 1 97.06 144 LEU B C 1
ATOM 3654 O O . LEU B 1 144 ? -14.32 -22.438 -8.836 1 97.06 144 LEU B O 1
ATOM 3658 N N . ALA B 1 145 ? -13.078 -21.906 -7.008 1 98.25 145 ALA B N 1
ATOM 3659 C CA . ALA B 1 145 ? -13.578 -20.531 -6.891 1 98.25 145 ALA B CA 1
ATOM 3660 C C . ALA B 1 145 ? -12.484 -19.594 -6.402 1 98.25 145 ALA B C 1
ATOM 3662 O O . ALA B 1 145 ? -11.492 -20.031 -5.816 1 98.25 145 ALA B O 1
ATOM 3663 N N . ILE B 1 146 ? -12.664 -18.391 -6.758 1 98.88 146 ILE B N 1
ATOM 3664 C CA . ILE B 1 146 ? -11.961 -17.328 -6.039 1 98.88 146 ILE B CA 1
ATOM 3665 C C . ILE B 1 146 ? -12.961 -16.469 -5.266 1 98.88 146 ILE B C 1
ATOM 3667 O O . ILE B 1 146 ? -14.133 -16.391 -5.641 1 98.88 146 ILE B O 1
ATOM 3671 N N . VAL B 1 147 ? -12.516 -15.875 -4.141 1 98.94 147 VAL B N 1
ATOM 3672 C CA . VAL B 1 147 ? -13.297 -14.953 -3.326 1 98.94 147 VAL B CA 1
ATOM 3673 C C . VAL B 1 147 ? -12.594 -13.602 -3.258 1 98.94 147 VAL B C 1
ATOM 3675 O O . VAL B 1 147 ? -11.422 -13.523 -2.891 1 98.94 147 VAL B O 1
ATOM 3678 N N . LEU B 1 148 ? -13.32 -12.586 -3.648 1 98.56 148 LEU B N 1
ATOM 3679 C CA . LEU B 1 148 ? -12.711 -11.258 -3.621 1 98.56 148 LEU B CA 1
ATOM 3680 C C . LEU B 1 148 ? -13.633 -10.25 -2.938 1 98.56 148 LEU B C 1
ATOM 3682 O O . LEU B 1 148 ? -14.852 -10.305 -3.109 1 98.56 148 LEU B O 1
ATOM 3686 N N . ASP B 1 149 ? -12.961 -9.352 -2.156 1 98.88 149 ASP B N 1
ATOM 3687 C CA . ASP B 1 149 ? -13.602 -8.094 -1.771 1 98.88 149 ASP B CA 1
ATOM 3688 C C . ASP B 1 149 ? -13.906 -7.234 -2.996 1 98.88 149 ASP B C 1
ATOM 3690 O O . ASP B 1 149 ? -13.406 -7.508 -4.09 1 98.88 149 ASP B O 1
ATOM 3694 N N . ALA B 1 150 ? -14.789 -6.199 -2.814 1 98.81 150 ALA B N 1
ATOM 3695 C CA . ALA B 1 150 ? -15.141 -5.336 -3.938 1 98.81 150 ALA B CA 1
ATOM 3696 C C . ALA B 1 150 ? -14.391 -4.008 -3.867 1 98.81 150 ALA B C 1
ATOM 3698 O O . ALA B 1 150 ? -13.5 -3.748 -4.68 1 98.81 150 ALA B O 1
ATOM 3699 N N . ASP B 1 151 ? -14.625 -3.252 -2.816 1 98.81 151 ASP B N 1
ATOM 3700 C CA . ASP B 1 151 ? -14.188 -1.863 -2.717 1 98.81 151 ASP B CA 1
ATOM 3701 C C . ASP B 1 151 ? -12.672 -1.778 -2.512 1 98.81 151 ASP B C 1
ATOM 3703 O O . ASP B 1 151 ? -12.148 -2.266 -1.509 1 98.81 151 ASP B O 1
ATOM 3707 N N . GLU B 1 152 ? -11.93 -1.17 -3.436 1 98.75 152 GLU B N 1
ATOM 3708 C CA . GLU B 1 152 ? -10.484 -0.965 -3.574 1 98.75 152 GLU B CA 1
ATOM 3709 C C . GLU B 1 152 ? -9.75 -2.293 -3.725 1 98.75 152 GLU B C 1
ATOM 3711 O O . GLU B 1 152 ? -8.539 -2.365 -3.51 1 98.75 152 GLU B O 1
ATOM 3716 N N . THR B 1 153 ? -10.523 -3.318 -4.062 1 98.94 153 THR B N 1
ATOM 3717 C CA . THR B 1 153 ? -9.984 -4.609 -4.477 1 98.94 153 THR B CA 1
ATOM 3718 C C . THR B 1 153 ? -10.242 -4.852 -5.961 1 98.94 153 THR B C 1
ATOM 3720 O O . THR B 1 153 ? -9.297 -5.062 -6.73 1 98.94 153 THR B O 1
ATOM 3723 N N . VAL B 1 154 ? -11.516 -4.684 -6.414 1 98.81 154 VAL B N 1
ATOM 3724 C CA . VAL B 1 154 ? -11.781 -4.805 -7.844 1 98.81 154 VAL B CA 1
ATOM 3725 C C . VAL B 1 154 ? -12.438 -3.527 -8.359 1 98.81 154 VAL B C 1
ATOM 3727 O O . VAL B 1 154 ? -12.398 -3.234 -9.555 1 98.81 154 VAL B O 1
ATOM 3730 N N . VAL B 1 155 ? -13.055 -2.76 -7.438 1 98.88 155 VAL B N 1
ATOM 3731 C CA . VAL B 1 155 ? -13.586 -1.462 -7.844 1 98.88 155 VAL B CA 1
ATOM 3732 C C . VAL B 1 155 ? -12.844 -0.348 -7.109 1 98.88 155 VAL B C 1
ATOM 3734 O O . VAL B 1 155 ? -12.32 -0.561 -6.012 1 98.88 155 VAL B O 1
ATOM 3737 N N . ASP B 1 156 ? -12.812 0.769 -7.699 1 98.69 156 ASP B N 1
ATOM 3738 C CA . ASP B 1 156 ? -12.109 1.957 -7.227 1 98.69 156 ASP B CA 1
ATOM 3739 C C . ASP B 1 156 ? -13.086 3.07 -6.867 1 98.69 156 ASP B C 1
ATOM 3741 O O . ASP B 1 156 ? -13.773 3.604 -7.738 1 98.69 156 ASP B O 1
ATOM 3745 N N . ASN B 1 157 ? -13.133 3.436 -5.602 1 98.56 157 ASN B N 1
ATOM 3746 C CA . ASN B 1 157 ? -14 4.512 -5.133 1 98.56 157 ASN B CA 1
ATOM 3747 C C . ASN B 1 157 ? -13.195 5.738 -4.715 1 98.56 157 ASN B C 1
ATOM 3749 O O . ASN B 1 157 ? -13.727 6.656 -4.094 1 98.56 157 ASN B O 1
ATOM 3753 N N . THR B 1 158 ? -11.914 5.797 -5.039 1 98.06 158 THR B N 1
ATOM 3754 C CA . THR B 1 158 ? -11.023 6.82 -4.504 1 98.06 158 THR B CA 1
ATOM 3755 C C . THR B 1 158 ? -1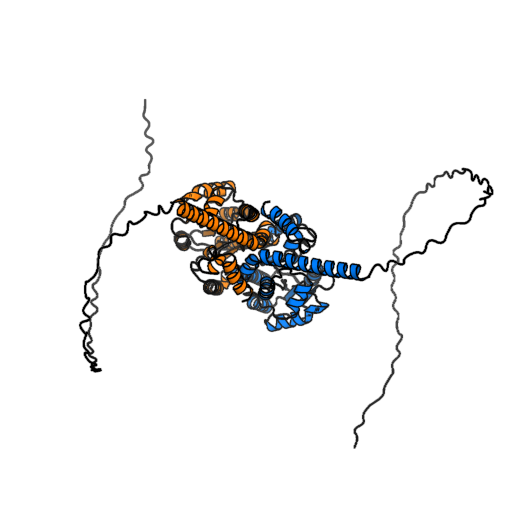1.383 8.195 -5.066 1 98.06 158 THR B C 1
ATOM 3757 O O . THR B 1 158 ? -11.133 9.219 -4.426 1 98.06 158 THR B O 1
ATOM 3760 N N . LYS B 1 159 ? -12.008 8.273 -6.223 1 97.31 159 LYS B N 1
ATOM 3761 C CA . LYS B 1 159 ? -12.461 9.57 -6.719 1 97.31 159 LYS B CA 1
ATOM 3762 C C . LYS B 1 159 ? -13.539 10.156 -5.82 1 97.31 159 LYS B C 1
ATOM 3764 O O . LYS B 1 159 ? -13.492 11.344 -5.48 1 97.31 159 LYS B O 1
ATOM 3769 N N . LEU B 1 160 ? -14.508 9.336 -5.477 1 97.38 160 LEU B N 1
ATOM 3770 C CA . LEU B 1 160 ? -15.562 9.781 -4.578 1 97.38 160 LEU B CA 1
ATOM 3771 C C . LEU B 1 160 ? -14.992 10.203 -3.232 1 97.38 160 LEU B C 1
ATOM 3773 O O . LEU B 1 160 ? -15.398 11.227 -2.674 1 97.38 160 LEU B O 1
ATOM 3777 N N . MET B 1 161 ? -14.078 9.461 -2.73 1 98.12 161 MET B N 1
ATOM 3778 C CA . MET B 1 161 ? -13.414 9.797 -1.474 1 98.12 161 MET B CA 1
ATOM 3779 C C . MET B 1 161 ? -12.633 11.102 -1.598 1 98.12 161 MET B C 1
ATOM 3781 O O . MET B 1 161 ? -12.68 11.938 -0.696 1 98.12 161 MET B O 1
ATOM 3785 N N . GLY B 1 162 ? -11.93 11.211 -2.732 1 98.12 162 GLY B N 1
ATOM 3786 C CA . GLY B 1 162 ? -11.172 12.43 -2.98 1 98.12 162 GLY B CA 1
ATOM 3787 C C . GLY B 1 162 ? -12.039 13.672 -3.004 1 98.12 162 GLY B C 1
ATOM 3788 O O . GLY B 1 162 ? -11.664 14.703 -2.443 1 98.12 162 GLY B O 1
ATOM 3789 N N . GLU B 1 163 ? -13.156 13.602 -3.594 1 97.5 163 GLU B N 1
ATOM 3790 C CA . GLU B 1 163 ? -14.102 14.711 -3.615 1 97.5 163 GLU B CA 1
ATOM 3791 C C . GLU B 1 163 ? -14.578 15.062 -2.207 1 97.5 163 GLU B C 1
ATOM 3793 O O . GLU B 1 163 ? -14.68 16.234 -1.855 1 97.5 163 GLU B O 1
ATOM 3798 N N . SER B 1 164 ? -14.852 14.055 -1.477 1 97.56 164 SER B N 1
ATOM 3799 C CA . SER B 1 164 ? -15.289 14.258 -0.1 1 97.56 164 SER B CA 1
ATOM 3800 C C . SER B 1 164 ? -14.227 14.977 0.722 1 97.56 164 SER B C 1
ATOM 3802 O O . SER B 1 164 ? -14.523 15.953 1.413 1 97.56 164 SER B O 1
ATOM 3804 N N . ILE B 1 165 ? -12.977 14.539 0.6 1 97.56 165 ILE B N 1
ATOM 3805 C CA . ILE B 1 165 ? -11.852 15.102 1.339 1 97.56 165 ILE B CA 1
ATOM 3806 C C . ILE B 1 165 ? -11.617 16.547 0.887 1 97.56 165 ILE B C 1
ATOM 3808 O O . ILE B 1 165 ? -11.398 17.438 1.713 1 97.56 165 ILE B O 1
ATOM 3812 N N . ALA B 1 166 ? -11.68 16.75 -0.371 1 96.88 166 ALA B N 1
ATOM 3813 C CA . ALA B 1 166 ? -11.469 18.094 -0.911 1 96.88 166 ALA B CA 1
ATOM 3814 C C . ALA B 1 166 ? -12.531 19.062 -0.392 1 96.88 166 ALA B C 1
ATOM 3816 O O . ALA B 1 166 ? -12.273 20.266 -0.275 1 96.88 166 ALA B O 1
ATOM 3817 N N . ASN B 1 167 ? -13.664 18.531 -0.01 1 96.56 167 A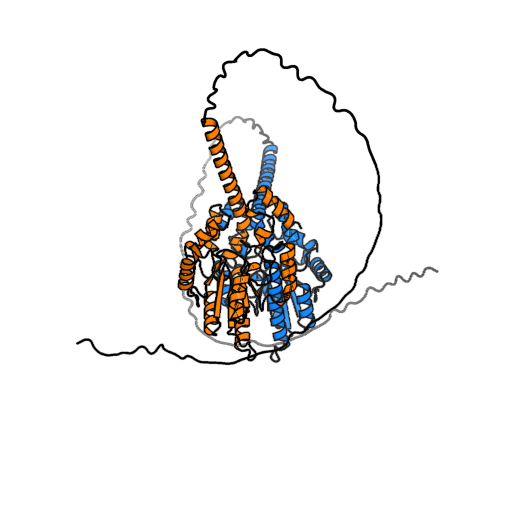SN B N 1
ATOM 3818 C CA . ASN B 1 167 ? -14.758 19.344 0.508 1 96.56 167 ASN B CA 1
ATOM 3819 C C . ASN B 1 167 ? -14.773 19.359 2.035 1 96.56 167 ASN B C 1
ATOM 3821 O O . ASN B 1 167 ? -15.75 19.797 2.646 1 96.56 167 ASN B O 1
ATOM 3825 N N . GLY B 1 168 ? -13.82 18.766 2.615 1 96.44 168 GLY B N 1
ATOM 3826 C CA . GLY B 1 168 ? -13.625 18.891 4.051 1 96.44 168 GLY B CA 1
ATOM 3827 C C . GLY B 1 168 ? -14.242 17.766 4.848 1 96.44 168 GLY B C 1
ATOM 3828 O O . GLY B 1 168 ? -14.453 17.891 6.055 1 96.44 168 GLY B O 1
ATOM 3829 N N . ASN B 1 169 ? -14.594 16.703 4.18 1 96.56 169 ASN B N 1
ATOM 3830 C CA . ASN B 1 169 ? -15.172 15.555 4.867 1 96.56 169 ASN B CA 1
ATOM 3831 C C . ASN B 1 169 ? -14.328 14.297 4.668 1 96.56 169 ASN B C 1
ATOM 3833 O O . ASN B 1 169 ? -14.406 13.648 3.621 1 96.56 169 ASN B O 1
ATOM 3837 N N . GLY B 1 170 ? -13.594 13.906 5.746 1 96 170 GLY B N 1
ATOM 3838 C CA . GLY B 1 170 ? -12.773 12.703 5.688 1 96 170 GLY B CA 1
ATOM 3839 C C . GLY B 1 170 ? -13.383 11.539 6.453 1 96 170 GLY B C 1
ATOM 3840 O O . GLY B 1 170 ? -12.703 10.539 6.715 1 96 170 GLY B O 1
ATOM 3841 N N . ARG B 1 171 ? -14.641 11.695 6.848 1 92.69 171 ARG B N 1
ATOM 3842 C CA . ARG B 1 171 ? -15.328 10.648 7.594 1 92.69 171 ARG B CA 1
ATOM 3843 C C . ARG B 1 171 ? -16.031 9.672 6.652 1 92.69 171 ARG B C 1
ATOM 3845 O O . ARG B 1 171 ? -17.094 9.969 6.113 1 92.69 171 ARG B O 1
ATOM 3852 N N . PHE B 1 172 ? -15.445 8.531 6.547 1 94.75 172 PHE B N 1
ATOM 3853 C CA . PHE B 1 172 ? -16.031 7.492 5.707 1 94.75 172 PHE B CA 1
ATOM 3854 C C . PHE B 1 172 ? -16.781 6.473 6.551 1 94.75 172 PHE B C 1
ATOM 3856 O O . PHE B 1 172 ? -16.375 5.312 6.648 1 94.75 172 PHE B O 1
ATOM 3863 N N . ASP B 1 173 ? -17.891 6.93 7.137 1 92.44 173 ASP B N 1
ATOM 3864 C CA . ASP B 1 173 ? -18.703 6.043 7.961 1 92.44 173 ASP B CA 1
ATOM 3865 C C . ASP B 1 173 ? -19.75 5.316 7.121 1 92.44 173 ASP B C 1
ATOM 3867 O O . ASP B 1 173 ? -19.797 5.496 5.902 1 92.44 173 ASP B O 1
ATOM 3871 N N . ALA B 1 174 ? -20.5 4.48 7.77 1 92.69 174 ALA B N 1
ATOM 3872 C CA . ALA B 1 174 ? -21.438 3.594 7.078 1 92.69 174 ALA B CA 1
ATOM 3873 C C . ALA B 1 174 ? -22.438 4.391 6.246 1 92.69 174 ALA B C 1
ATOM 3875 O O . ALA B 1 174 ? -22.672 4.074 5.078 1 92.69 174 ALA B O 1
ATOM 3876 N N . PRO B 1 175 ? -23.047 5.48 6.777 1 94.31 175 PRO B N 1
ATOM 3877 C CA . PRO B 1 175 ? -23.953 6.258 5.941 1 94.31 175 PRO B CA 1
ATOM 3878 C C . PRO B 1 175 ? -23.266 6.863 4.719 1 94.31 175 PRO B C 1
ATOM 3880 O O . PRO B 1 175 ? -23.844 6.879 3.627 1 94.31 175 PRO B O 1
ATOM 3883 N N . TRP B 1 176 ? -22.078 7.379 4.918 1 95.88 176 TRP B N 1
ATOM 3884 C CA . TRP B 1 176 ? -21.359 7.938 3.775 1 95.88 176 TRP B CA 1
ATOM 3885 C C . TRP B 1 176 ? -21.156 6.887 2.689 1 95.88 176 TRP B C 1
ATOM 3887 O O . TRP B 1 176 ? -21.453 7.137 1.516 1 95.88 176 TRP B O 1
ATOM 3897 N N . TRP B 1 177 ? -20.734 5.715 3.049 1 97.06 177 TRP B N 1
ATOM 3898 C CA . TRP B 1 177 ? -20.438 4.641 2.102 1 97.06 177 TRP B CA 1
ATOM 3899 C C . TRP B 1 177 ? -21.703 4.195 1.384 1 97.06 177 TRP B C 1
ATOM 3901 O O . TRP B 1 177 ? -21.688 3.959 0.173 1 97.06 177 TRP B O 1
ATOM 3911 N N . ARG B 1 178 ? -22.766 4.027 2.146 1 97.12 178 ARG B N 1
ATOM 3912 C CA . ARG B 1 178 ? -24.031 3.621 1.544 1 97.12 178 ARG B CA 1
ATOM 3913 C C . ARG B 1 178 ? -24.453 4.582 0.434 1 97.12 178 ARG B C 1
ATOM 3915 O O . ARG B 1 178 ? -24.828 4.152 -0.658 1 97.12 178 ARG B O 1
ATOM 3922 N N . GLN B 1 179 ? -24.281 5.824 0.754 1 97.31 179 GLN B N 1
ATOM 3923 C CA . GLN B 1 179 ? -24.641 6.836 -0.23 1 97.31 179 GLN B CA 1
ATOM 3924 C C . GLN B 1 179 ? -23.656 6.852 -1.394 1 97.31 179 GLN B C 1
ATOM 3926 O O . GLN B 1 179 ? -24.062 6.934 -2.557 1 97.31 179 GLN B O 1
ATOM 3931 N N . ALA B 1 180 ? -22.406 6.816 -1.112 1 97.31 180 ALA B N 1
ATOM 3932 C CA . ALA B 1 180 ? -21.359 6.902 -2.121 1 97.31 180 ALA B CA 1
ATOM 3933 C C . ALA B 1 180 ? -21.484 5.781 -3.148 1 97.31 180 ALA B C 1
ATOM 3935 O O . ALA B 1 180 ? -21.547 6.039 -4.355 1 97.31 180 ALA B O 1
ATOM 3936 N N . VAL B 1 181 ? -21.656 4.527 -2.736 1 97.94 181 VA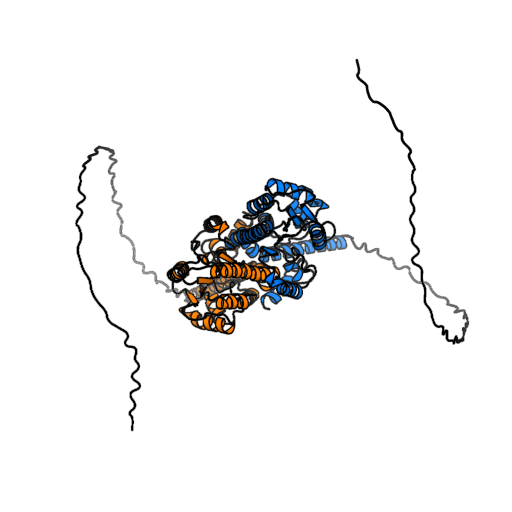L B N 1
ATOM 3937 C CA . VAL B 1 181 ? -21.641 3.402 -3.666 1 97.94 181 VAL B CA 1
ATOM 3938 C C . VAL B 1 181 ? -23.016 3.256 -4.32 1 97.94 181 VAL B C 1
ATOM 3940 O O . VAL B 1 181 ? -23.141 2.621 -5.371 1 97.94 181 VAL B O 1
ATOM 3943 N N . HIS B 1 182 ? -24 3.846 -3.67 1 97.81 182 HIS B N 1
ATOM 3944 C CA . HIS B 1 182 ? -25.344 3.805 -4.25 1 97.81 182 HIS B CA 1
ATOM 3945 C C . HIS B 1 182 ? -25.406 4.625 -5.535 1 97.81 182 HIS B C 1
ATOM 3947 O O . HIS B 1 182 ? -26.328 4.449 -6.34 1 97.81 182 HIS B O 1
ATOM 3953 N N . GLN B 1 183 ? -24.484 5.484 -5.738 1 97.25 183 GLN B N 1
ATOM 3954 C CA . GLN B 1 183 ? -24.422 6.258 -6.973 1 97.25 183 GLN B CA 1
ATOM 3955 C C . GLN B 1 183 ? -24.156 5.359 -8.172 1 97.25 183 GLN B C 1
ATOM 3957 O O . GLN B 1 183 ? -24.391 5.75 -9.32 1 97.25 183 GLN B O 1
ATOM 3962 N N . GLY B 1 184 ? -23.562 4.199 -7.926 1 97.69 184 GLY B N 1
ATOM 3963 C CA . GLY B 1 184 ? -23.281 3.268 -9 1 97.69 184 GLY B CA 1
ATOM 3964 C C . GLY B 1 184 ? -22.203 3.758 -9.953 1 97.69 184 GLY B C 1
ATOM 3965 O O . GLY B 1 184 ? -22.281 3.525 -11.156 1 97.69 184 GLY B O 1
ATOM 3966 N N . LYS B 1 185 ? -21.203 4.434 -9.422 1 96.5 185 LYS B N 1
ATOM 3967 C CA . LYS B 1 185 ? -20.219 5.07 -10.289 1 96.5 185 LYS B CA 1
ATOM 3968 C C . LYS B 1 185 ? -18.812 4.613 -9.938 1 96.5 185 LYS B C 1
ATOM 3970 O O . LYS B 1 185 ? -17.828 5.301 -10.25 1 96.5 185 LYS B O 1
ATOM 3975 N N . SER B 1 186 ? -18.719 3.533 -9.18 1 98.31 186 SER B N 1
ATOM 3976 C CA . SER B 1 186 ? -17.406 2.977 -8.93 1 98.31 186 SER B CA 1
ATOM 3977 C C . SER B 1 186 ? -16.688 2.625 -10.234 1 98.31 186 SER B C 1
ATOM 3979 O O . SER B 1 186 ? -17.328 2.146 -11.18 1 98.31 186 SER B O 1
ATOM 3981 N N . GLN B 1 187 ? -15.43 2.881 -10.312 1 98.44 187 GLN B N 1
ATOM 3982 C CA . GLN B 1 187 ? -14.617 2.5 -11.461 1 98.44 187 GLN B CA 1
ATOM 3983 C C . GLN B 1 187 ? -13.867 1.196 -11.203 1 98.44 187 GLN B C 1
ATOM 3985 O O . GLN B 1 187 ? -13.805 0.729 -10.062 1 98.44 187 GLN B O 1
ATOM 3990 N N . ALA B 1 188 ? -13.352 0.569 -12.25 1 98.88 188 ALA B N 1
ATOM 3991 C CA . ALA B 1 188 ? -12.57 -0.651 -12.094 1 98.88 188 ALA B CA 1
ATOM 3992 C C . ALA B 1 188 ? -11.148 -0.333 -11.633 1 98.88 188 ALA B C 1
ATOM 3994 O O . ALA B 1 188 ? -10.539 0.625 -12.109 1 98.88 188 ALA B O 1
ATOM 3995 N N . MET B 1 189 ? -10.672 -1.102 -10.695 1 98.81 189 MET B N 1
ATOM 3996 C CA . MET B 1 189 ? -9.242 -1.041 -10.391 1 98.81 189 MET B CA 1
ATOM 3997 C C . MET B 1 189 ? -8.406 -1.363 -11.617 1 98.81 189 MET B C 1
ATOM 3999 O O . MET B 1 189 ? -8.805 -2.178 -12.453 1 98.81 189 MET B O 1
ATOM 4003 N N . PRO B 1 190 ? -7.184 -0.754 -11.703 1 98.56 190 PRO B N 1
ATOM 4004 C CA . PRO B 1 190 ? -6.316 -1.118 -12.828 1 98.56 190 PRO B CA 1
ATOM 4005 C C . PRO B 1 190 ? -6.043 -2.617 -12.898 1 98.56 190 PRO B C 1
ATOM 4007 O O . PRO B 1 190 ? -5.48 -3.191 -11.961 1 98.56 190 PRO B O 1
ATOM 4010 N N . GLY B 1 191 ? -6.477 -3.242 -13.977 1 98.81 191 GLY B N 1
ATOM 4011 C CA . GLY B 1 191 ? -6.199 -4.652 -14.203 1 98.81 191 GLY B CA 1
ATOM 4012 C C . GLY B 1 191 ? -7.34 -5.559 -13.781 1 98.81 191 GLY B C 1
ATOM 4013 O O . GLY B 1 191 ? -7.352 -6.746 -14.109 1 98.81 191 GLY B O 1
ATOM 4014 N N . ALA B 1 192 ? -8.328 -5.023 -13.086 1 98.94 192 ALA B N 1
ATOM 4015 C CA . ALA B 1 192 ? -9.375 -5.848 -12.492 1 98.94 192 ALA B CA 1
ATOM 4016 C C . ALA B 1 192 ? -10.219 -6.531 -13.562 1 98.94 192 ALA B C 1
ATOM 4018 O O . ALA B 1 192 ? -10.516 -7.723 -13.469 1 98.94 192 ALA B O 1
ATOM 4019 N N . VAL B 1 193 ? -10.594 -5.793 -14.586 1 98.88 193 VAL B N 1
ATOM 4020 C CA . VAL B 1 193 ? -11.477 -6.32 -15.625 1 98.88 193 VAL B CA 1
ATOM 4021 C C . VAL B 1 193 ? -10.797 -7.48 -16.344 1 98.88 193 VAL B C 1
ATOM 4023 O O . VAL B 1 193 ? -11.383 -8.555 -16.5 1 98.88 193 VAL B O 1
ATOM 4026 N N . GLU B 1 194 ? -9.57 -7.301 -16.734 1 98.81 194 GLU B N 1
ATOM 4027 C CA . GLU B 1 194 ? -8.805 -8.336 -17.422 1 98.81 194 GLU B CA 1
ATOM 4028 C C . GLU B 1 194 ? -8.617 -9.562 -16.547 1 98.81 194 GLU B C 1
ATOM 4030 O O . GLU B 1 194 ? -8.789 -10.695 -17 1 98.81 194 GLU B O 1
ATOM 4035 N N . PHE B 1 195 ? -8.242 -9.344 -15.328 1 98.88 195 PHE B N 1
ATOM 4036 C CA . PHE B 1 195 ? -8.023 -10.422 -14.367 1 98.88 195 PHE B CA 1
ATOM 4037 C C . PHE B 1 195 ? -9.281 -11.266 -14.211 1 98.88 195 PHE B C 1
ATOM 4039 O O . PHE B 1 195 ? -9.234 -12.492 -14.359 1 98.88 195 PHE B O 1
ATOM 4046 N N . LEU B 1 196 ? -10.406 -10.609 -13.945 1 98.94 196 LEU B N 1
ATOM 4047 C CA . LEU B 1 196 ? -11.648 -11.312 -13.664 1 98.94 196 LEU B CA 1
ATOM 4048 C C . LEU B 1 196 ? -12.125 -12.086 -14.891 1 98.94 196 LEU B C 1
ATOM 4050 O O . LEU B 1 196 ? -12.594 -13.219 -14.773 1 98.94 196 LEU B O 1
ATOM 4054 N N . ASN B 1 197 ? -12.023 -11.508 -16.031 1 98.88 197 ASN B N 1
ATOM 4055 C CA . ASN B 1 197 ? -12.445 -12.195 -17.25 1 98.88 197 ASN B CA 1
ATOM 4056 C C . ASN B 1 197 ? -11.547 -13.383 -17.562 1 98.88 197 ASN B C 1
ATOM 4058 O O . ASN B 1 197 ? -12.023 -14.406 -18.078 1 98.88 197 ASN B O 1
ATOM 4062 N N . GLU B 1 198 ? -10.281 -13.258 -17.297 1 98.81 198 GLU B N 1
ATOM 4063 C CA . GLU B 1 198 ? -9.391 -14.398 -17.469 1 98.81 198 GLU B CA 1
ATOM 4064 C C . GLU B 1 198 ? -9.742 -15.531 -16.516 1 98.81 198 GLU B C 1
ATOM 4066 O O . GLU B 1 198 ? -9.719 -16.703 -16.891 1 98.81 198 GLU B O 1
ATOM 4071 N N . VAL B 1 199 ? -10.016 -15.172 -15.266 1 98.81 199 VAL B N 1
ATOM 4072 C CA . VAL B 1 199 ? -10.422 -16.172 -14.289 1 98.81 199 VAL B CA 1
ATOM 4073 C C . VAL B 1 199 ? -11.672 -16.906 -14.781 1 98.81 199 VAL B C 1
ATOM 4075 O O . VAL B 1 199 ? -11.742 -18.125 -14.742 1 98.81 199 VAL B O 1
ATOM 4078 N N . HIS B 1 200 ? -12.617 -16.141 -15.211 1 98.69 200 HIS B N 1
ATOM 4079 C CA . HIS B 1 200 ? -13.867 -16.688 -15.727 1 98.69 200 HIS B CA 1
ATOM 4080 C C . HIS B 1 200 ? -13.617 -17.609 -16.906 1 98.69 200 HIS B C 1
ATOM 4082 O O . HIS B 1 200 ? -14.227 -18.672 -17.016 1 98.69 200 HIS B O 1
ATOM 4088 N N . LYS B 1 201 ? -12.75 -17.234 -17.75 1 98.25 201 LYS B N 1
ATOM 4089 C CA . LYS B 1 201 ? -12.406 -18.031 -18.938 1 98.25 201 LYS B CA 1
ATOM 4090 C C . LYS B 1 201 ? -11.797 -19.375 -18.531 1 98.25 201 LYS B C 1
ATOM 4092 O O . LYS B 1 201 ? -11.945 -20.375 -19.234 1 98.25 201 LYS B O 1
ATOM 4097 N N . GLN B 1 202 ? -11.164 -19.438 -17.422 1 96.88 202 GLN B N 1
ATOM 4098 C CA . GLN B 1 202 ? -10.531 -20.656 -16.922 1 96.88 202 GLN B CA 1
ATOM 4099 C C . GLN B 1 202 ? -11.555 -21.578 -16.281 1 96.88 202 GLN B C 1
ATOM 4101 O O . GLN B 1 202 ? -11.211 -22.656 -15.812 1 96.88 202 GLN B O 1
ATOM 4106 N N . GLY B 1 203 ? -12.75 -21.141 -16.172 1 96.56 203 GLY B N 1
ATOM 4107 C CA . GLY B 1 203 ? -13.812 -21.969 -15.617 1 96.56 203 GLY B CA 1
ATOM 4108 C C . GLY B 1 203 ? -13.875 -21.922 -14.109 1 96.56 203 GLY B C 1
ATOM 4109 O O . GLY B 1 203 ? -14.461 -22.797 -13.477 1 96.56 203 GLY B O 1
ATOM 4110 N N . VAL B 1 204 ? -13.219 -20.969 -13.516 1 97.88 204 VAL B N 1
ATOM 4111 C CA . VAL B 1 204 ? -13.203 -20.797 -12.07 1 97.88 204 VAL B CA 1
ATOM 4112 C C . VAL B 1 204 ? -14.305 -19.844 -11.641 1 97.88 204 VAL B C 1
ATOM 4114 O O . VAL B 1 204 ? -14.477 -18.781 -12.242 1 97.88 204 VAL B O 1
ATOM 4117 N N . GLU B 1 205 ? -15.078 -20.219 -10.594 1 98.12 205 GLU B N 1
ATOM 4118 C CA . GLU B 1 205 ? -16.172 -19.391 -10.109 1 98.12 205 GLU B CA 1
ATOM 4119 C C . GLU B 1 205 ? -15.648 -18.156 -9.375 1 98.12 205 GLU B C 1
ATOM 4121 O O . GLU B 1 205 ? -14.617 -18.219 -8.703 1 98.12 205 GLU B O 1
ATOM 4126 N N . ILE B 1 206 ? -16.375 -17.078 -9.5 1 98.94 206 ILE B N 1
ATOM 4127 C CA . ILE B 1 206 ? -15.953 -15.828 -8.883 1 98.94 206 ILE B CA 1
ATOM 4128 C C . ILE B 1 206 ? -17.016 -15.367 -7.891 1 98.94 206 ILE B C 1
ATOM 4130 O O . ILE B 1 206 ? -18.188 -15.203 -8.258 1 98.94 206 ILE B O 1
ATOM 4134 N N . PHE B 1 207 ? -16.656 -15.125 -6.621 1 98.94 207 PHE B N 1
ATOM 4135 C CA . PHE B 1 207 ? -17.562 -14.586 -5.609 1 98.94 207 PHE B CA 1
ATOM 4136 C C . PHE B 1 207 ? -17.062 -13.234 -5.105 1 98.94 207 PHE B C 1
ATOM 4138 O O . PHE B 1 207 ? -15.906 -13.102 -4.699 1 98.94 207 PHE B O 1
ATOM 4145 N N . TYR B 1 208 ? -17.938 -12.273 -5.168 1 98.94 208 TYR B N 1
ATOM 4146 C CA . TYR B 1 208 ? -17.688 -10.945 -4.617 1 98.94 208 TYR B CA 1
ATOM 4147 C C . TYR B 1 208 ? -18.281 -10.828 -3.213 1 98.94 208 TYR B C 1
ATOM 4149 O O . TYR B 1 208 ? -19.484 -10.734 -3.047 1 98.94 208 TYR B O 1
ATOM 4157 N N . VAL B 1 209 ? -17.422 -10.789 -2.242 1 98.88 209 VAL B N 1
ATOM 4158 C CA . VAL B 1 209 ? -17.859 -10.703 -0.854 1 98.88 209 VAL B CA 1
ATOM 4159 C C . VAL B 1 209 ? -17.547 -9.328 -0.288 1 98.88 209 VAL B C 1
ATOM 4161 O O . VAL B 1 209 ? -16.391 -9.039 0.037 1 98.88 209 VAL B O 1
ATOM 4164 N N . SER B 1 210 ? -18.562 -8.5 -0.113 1 98.56 210 SER B N 1
ATOM 4165 C CA . SER B 1 210 ? -18.375 -7.094 0.223 1 98.56 210 SER B CA 1
ATOM 4166 C C . SER B 1 210 ? -19.25 -6.684 1.405 1 98.56 210 SER B C 1
ATOM 4168 O O . SER B 1 210 ? -20.328 -7.246 1.612 1 98.56 210 SER B O 1
ATOM 4170 N N . ASN B 1 211 ? -18.781 -5.699 2.113 1 97.81 211 ASN B N 1
ATOM 4171 C CA . ASN B 1 211 ? -19.547 -5.172 3.227 1 97.81 211 ASN B CA 1
ATOM 4172 C C . ASN B 1 211 ? -20.359 -3.941 2.814 1 97.81 211 ASN B C 1
ATOM 4174 O O . ASN B 1 211 ? -20.688 -3.098 3.65 1 97.81 211 ASN B O 1
ATOM 4178 N N . ARG B 1 212 ? -20.562 -3.787 1.53 1 98.38 212 ARG B N 1
ATOM 4179 C CA . ARG B 1 212 ? -21.672 -2.924 1.128 1 98.38 212 ARG B CA 1
ATOM 4180 C C . ARG B 1 212 ? -22.984 -3.434 1.686 1 98.38 212 ARG B C 1
ATOM 4182 O O . ARG B 1 212 ? -23.156 -4.637 1.889 1 98.38 212 ARG B O 1
ATOM 4189 N N . TYR B 1 213 ? -23.906 -2.527 1.947 1 98.06 213 TYR B N 1
ATOM 4190 C CA . TYR B 1 213 ? -25.141 -2.869 2.654 1 98.06 213 TYR B CA 1
ATOM 4191 C C . TYR B 1 213 ? -26.203 -3.389 1.69 1 98.06 213 TYR B C 1
ATOM 4193 O O . TYR B 1 213 ? -26.781 -2.615 0.925 1 98.06 213 TYR B O 1
ATOM 4201 N N . ALA B 1 214 ? -26.531 -4.613 1.839 1 97.88 214 ALA B N 1
ATOM 4202 C CA . ALA B 1 214 ? -27.328 -5.332 0.853 1 97.88 214 ALA B CA 1
ATOM 4203 C C . ALA B 1 214 ? -28.703 -4.695 0.703 1 97.88 214 ALA B C 1
ATOM 4205 O O . ALA B 1 214 ? -29.172 -4.461 -0.416 1 97.88 214 ALA B O 1
ATOM 4206 N N . PRO B 1 215 ? -29.422 -4.359 1.783 1 97.19 215 PRO B N 1
ATOM 4207 C CA . PRO B 1 215 ? -30.797 -3.854 1.636 1 97.19 215 PRO B CA 1
ATOM 4208 C C . PRO B 1 215 ? -30.859 -2.59 0.782 1 97.19 215 PRO B C 1
ATOM 4210 O O . PRO B 1 215 ? -31.875 -2.334 0.134 1 97.19 215 PRO B O 1
ATOM 4213 N N . VAL B 1 216 ? -29.734 -1.884 0.71 1 97.38 216 VAL B N 1
ATOM 4214 C CA . VAL B 1 216 ? -29.766 -0.604 0.01 1 97.38 216 VAL B CA 1
ATOM 4215 C C . VAL B 1 216 ? -28.938 -0.701 -1.275 1 97.38 216 VAL B C 1
ATOM 4217 O O . VAL B 1 216 ? -29.297 -0.092 -2.289 1 97.38 216 VAL B O 1
ATOM 4220 N N . ASN B 1 217 ? -27.844 -1.496 -1.262 1 98.5 217 ASN B N 1
ATOM 4221 C CA . ASN B 1 217 ? -26.797 -1.299 -2.27 1 98.5 217 ASN B CA 1
ATOM 4222 C C . ASN B 1 217 ? -26.688 -2.506 -3.197 1 98.5 217 ASN B C 1
ATOM 4224 O O . ASN B 1 217 ? -25.922 -2.477 -4.168 1 98.5 217 ASN B O 1
ATOM 4228 N N . LEU B 1 218 ? -27.422 -3.594 -3.012 1 98.56 218 LEU B N 1
ATOM 4229 C CA . LEU B 1 218 ? -27.188 -4.816 -3.771 1 98.56 218 LEU B CA 1
ATOM 4230 C C . LEU B 1 218 ? -27.453 -4.598 -5.254 1 98.56 218 LEU B C 1
ATOM 4232 O O . LEU B 1 218 ? -26.578 -4.836 -6.094 1 98.56 218 LEU B O 1
ATOM 4236 N N . ASP B 1 219 ? -28.641 -4.105 -5.605 1 98.44 219 ASP B N 1
ATOM 4237 C CA . ASP B 1 219 ? -29.016 -3.977 -7.008 1 98.44 219 ASP B CA 1
ATOM 4238 C C . ASP B 1 219 ? -28.109 -3 -7.742 1 98.44 219 ASP B C 1
ATOM 4240 O O . ASP B 1 219 ? -27.656 -3.273 -8.859 1 98.44 219 ASP B O 1
ATOM 4244 N N . VAL B 1 220 ? -27.828 -1.901 -7.109 1 98.62 220 VAL B N 1
ATOM 4245 C CA . VAL B 1 220 ? -27 -0.886 -7.754 1 98.62 220 VAL B CA 1
ATOM 4246 C C . VAL B 1 220 ? -25.578 -1.396 -7.898 1 98.62 220 VAL B C 1
ATOM 4248 O O . VAL B 1 220 ? -24.891 -1.092 -8.883 1 98.62 220 VAL B O 1
ATOM 4251 N N . THR B 1 221 ? -25.062 -2.191 -6.953 1 98.81 221 THR B N 1
ATOM 4252 C CA . THR B 1 221 ? -23.734 -2.791 -7.027 1 98.81 221 THR B CA 1
ATOM 4253 C C . THR B 1 221 ? -23.656 -3.773 -8.188 1 98.81 221 THR B C 1
ATOM 4255 O O . THR B 1 221 ? -22.703 -3.725 -8.984 1 98.81 221 THR B O 1
ATOM 4258 N N . ILE B 1 222 ? -24.656 -4.594 -8.328 1 98.81 222 ILE B N 1
ATOM 4259 C CA . ILE B 1 222 ? -24.703 -5.566 -9.414 1 98.81 222 ILE B CA 1
ATOM 4260 C C . ILE B 1 222 ? -24.719 -4.836 -10.758 1 98.81 222 ILE B C 1
ATOM 4262 O O . ILE B 1 222 ? -23.953 -5.184 -11.664 1 98.81 222 ILE B O 1
ATOM 4266 N N . GLN B 1 223 ? -25.5 -3.828 -10.828 1 98.75 223 GLN B N 1
ATOM 4267 C CA . GLN B 1 223 ? -25.594 -3.068 -12.07 1 98.75 223 GLN B CA 1
ATOM 4268 C C . GLN B 1 223 ? -24.266 -2.396 -12.398 1 98.75 223 GLN B C 1
ATOM 4270 O O . GLN B 1 223 ? -23.812 -2.414 -13.547 1 98.75 223 GLN B O 1
ATOM 4275 N N . ASN B 1 224 ? -23.641 -1.814 -11.383 1 98.88 224 ASN B N 1
ATOM 4276 C CA . ASN B 1 224 ? -22.344 -1.188 -11.578 1 98.88 224 ASN B CA 1
ATOM 4277 C C . ASN B 1 224 ? -21.297 -2.191 -12.07 1 98.88 224 ASN B C 1
ATOM 4279 O O . ASN B 1 224 ? -20.562 -1.911 -13.016 1 98.88 224 ASN B O 1
ATOM 4283 N N . PHE B 1 225 ? -21.281 -3.348 -11.477 1 98.88 225 PHE B N 1
ATOM 4284 C CA . PHE B 1 225 ? -20.297 -4.367 -11.844 1 98.88 225 PHE B CA 1
ATOM 4285 C C . PHE B 1 225 ? -20.547 -4.863 -13.266 1 98.88 225 PHE B C 1
ATOM 4287 O O . PHE B 1 225 ? -19.594 -5.098 -14.016 1 98.88 225 PHE B O 1
ATOM 4294 N N . LYS B 1 226 ? -21.781 -5.008 -13.68 1 98.81 226 LYS B N 1
ATOM 4295 C CA . LYS B 1 226 ? -22.109 -5.379 -15.055 1 98.81 226 LYS B CA 1
ATOM 4296 C C . LYS B 1 226 ? -21.609 -4.332 -16.047 1 98.81 226 LYS B C 1
ATOM 4298 O O . LYS B 1 226 ? -21.031 -4.672 -17.078 1 98.81 226 LYS B O 1
ATOM 4303 N N . GLU B 1 227 ? -21.844 -3.127 -15.688 1 98.69 227 GLU B N 1
ATOM 4304 C CA . GLU B 1 227 ? -21.438 -2.033 -16.562 1 98.69 227 GLU B CA 1
ATOM 4305 C C . GLU B 1 227 ? -19.922 -1.974 -16.719 1 98.69 227 GLU B C 1
ATOM 4307 O O . GLU B 1 227 ? -19.422 -1.539 -17.75 1 98.69 227 GLU B O 1
ATOM 4312 N N . LEU B 1 228 ? -19.219 -2.467 -15.711 1 98.81 228 LEU B N 1
ATOM 4313 C CA . LEU B 1 228 ? -17.75 -2.471 -15.742 1 98.81 228 LEU B CA 1
ATOM 4314 C C . LEU B 1 228 ? -17.234 -3.664 -16.531 1 98.81 228 LEU B C 1
ATOM 4316 O O . LEU B 1 228 ? -16.031 -3.748 -16.828 1 98.81 228 LEU B O 1
ATOM 4320 N N . GLY B 1 229 ? -18.156 -4.574 -16.797 1 98.81 229 GLY B N 1
ATOM 4321 C CA . GLY B 1 229 ? -17.766 -5.742 -17.578 1 98.81 229 GLY B CA 1
ATOM 4322 C C . GLY B 1 229 ? -17.234 -6.875 -16.719 1 98.81 229 GLY B C 1
ATOM 4323 O O . GLY B 1 229 ? -16.5 -7.738 -17.203 1 98.81 229 GLY B O 1
ATOM 4324 N N . PHE B 1 230 ? -17.562 -6.863 -15.445 1 98.88 230 PHE B N 1
ATOM 4325 C CA . PHE B 1 230 ? -17.156 -7.957 -14.578 1 98.88 230 PHE B CA 1
ATOM 4326 C C . PHE B 1 230 ? -17.969 -9.211 -14.852 1 98.88 230 PHE B C 1
ATOM 4328 O O . PHE B 1 230 ? -19.172 -9.117 -15.125 1 98.88 230 PHE B O 1
ATOM 4335 N N . PRO B 1 231 ? -17.375 -10.359 -14.75 1 98.88 231 PRO B N 1
ATOM 4336 C CA . PRO B 1 231 ? -18.125 -11.617 -14.906 1 98.88 231 PRO B CA 1
ATOM 4337 C C . PRO B 1 231 ? -18.766 -12.094 -13.602 1 98.88 231 PRO B C 1
ATOM 4339 O O . PRO B 1 231 ? -18.422 -11.586 -12.531 1 98.88 231 PRO B O 1
ATOM 4342 N N . SER B 1 232 ? -19.719 -12.984 -13.711 1 98.31 232 SER B N 1
ATOM 4343 C CA . SER B 1 232 ? -20.359 -13.641 -12.578 1 98.31 232 SER B CA 1
ATOM 4344 C C . SER B 1 232 ? -21.016 -12.625 -11.641 1 98.31 232 SER B C 1
ATOM 4346 O O . SER B 1 232 ? -20.797 -12.672 -10.43 1 98.31 232 SER B O 1
ATOM 4348 N N . VAL B 1 233 ? -21.719 -11.742 -12.234 1 98.5 233 VAL B N 1
ATOM 4349 C CA . VAL B 1 233 ? -22.328 -10.664 -11.461 1 98.5 233 VAL B CA 1
ATOM 4350 C C . VAL B 1 233 ? -23.828 -10.906 -11.344 1 98.5 233 VAL B C 1
ATOM 4352 O O . VAL B 1 233 ? -24.594 -10.555 -12.242 1 98.5 233 VAL B O 1
ATOM 4355 N N . ASP B 1 234 ? -24.234 -11.5 -10.32 1 98.25 234 ASP B N 1
ATOM 4356 C CA . ASP B 1 234 ? -25.641 -11.773 -10 1 98.25 234 ASP B CA 1
ATOM 4357 C C . ASP B 1 234 ? -25.828 -11.977 -8.5 1 98.25 234 ASP B C 1
ATOM 4359 O O . ASP B 1 234 ? -24.859 -11.898 -7.73 1 98.25 234 ASP B O 1
ATOM 4363 N N . LYS B 1 235 ? -26.984 -12.242 -8.047 1 97.38 235 LYS B N 1
ATOM 4364 C CA . LYS B 1 235 ? -27.344 -12.273 -6.633 1 97.38 235 LYS B CA 1
ATOM 4365 C C . LYS B 1 235 ? -26.688 -13.461 -5.93 1 97.38 235 LYS B C 1
ATOM 4367 O O . LYS B 1 235 ? -26.531 -13.453 -4.707 1 97.38 235 LYS B O 1
ATOM 4372 N N . ASP B 1 236 ? -26.312 -14.484 -6.66 1 97.75 236 ASP B N 1
ATOM 4373 C CA . ASP B 1 236 ? -25.688 -15.664 -6.078 1 97.75 236 ASP B CA 1
ATOM 4374 C C . ASP B 1 236 ? -24.188 -15.453 -5.887 1 97.75 236 ASP B C 1
ATOM 4376 O O . ASP B 1 236 ? -23.531 -16.188 -5.129 1 97.75 236 ASP B O 1
ATOM 4380 N N . HIS B 1 237 ? -23.625 -14.477 -6.598 1 98.69 237 HIS B N 1
ATOM 4381 C CA . HIS B 1 237 ? -22.172 -14.305 -6.613 1 98.69 237 HIS B CA 1
ATOM 4382 C C . HIS B 1 237 ? -21.766 -13.016 -5.91 1 98.69 237 HIS B C 1
ATOM 4384 O O . HIS B 1 237 ? -20.641 -12.914 -5.398 1 98.69 237 HIS B O 1
ATOM 4390 N N . VAL B 1 238 ? -22.609 -12.047 -5.949 1 98.81 238 VAL B N 1
ATOM 4391 C CA . VAL B 1 238 ? -22.375 -10.812 -5.207 1 98.81 238 VAL B CA 1
ATOM 4392 C C . VAL B 1 238 ? -23.016 -10.906 -3.824 1 98.81 238 VAL B C 1
ATOM 4394 O O . VAL B 1 238 ? -24.234 -10.758 -3.682 1 98.81 238 VAL B O 1
ATOM 4397 N N . LEU B 1 239 ? -22.172 -11.117 -2.832 1 98.56 239 LEU B N 1
ATOM 4398 C CA . LEU B 1 239 ? -22.625 -11.383 -1.469 1 98.56 239 LEU B CA 1
ATOM 4399 C C . LEU B 1 239 ? -22.297 -10.203 -0.553 1 98.56 239 LEU B C 1
ATOM 4401 O O . LEU B 1 239 ? -21.172 -10.078 -0.08 1 98.56 239 LEU B O 1
ATOM 4405 N N . LEU B 1 240 ? -23.297 -9.383 -0.247 1 98.38 240 LEU B N 1
ATOM 4406 C CA . LEU B 1 240 ? -23.141 -8.211 0.607 1 98.38 240 LEU B CA 1
ATOM 4407 C C . LEU B 1 240 ? -23.625 -8.508 2.027 1 98.38 240 LEU B C 1
ATOM 4409 O O . LEU B 1 240 ? -24.234 -9.547 2.275 1 98.38 240 LEU B O 1
ATOM 4413 N N . PHE B 1 241 ? -23.188 -7.617 2.924 1 94.75 241 PHE B N 1
ATOM 4414 C CA . PHE B 1 241 ? -23.609 -7.93 4.285 1 94.75 241 PHE B CA 1
ATOM 4415 C C . PHE B 1 241 ? -25.016 -7.41 4.543 1 94.75 241 PHE B C 1
ATOM 4417 O O . PHE B 1 241 ? -25.453 -6.441 3.918 1 94.75 241 PHE B O 1
ATOM 4424 N N . GLU B 1 242 ? -25.734 -8.078 5.414 1 91.19 242 GLU B N 1
ATOM 4425 C CA . GLU B 1 242 ? -27.094 -7.695 5.824 1 91.19 242 GLU B CA 1
ATOM 4426 C C . GLU B 1 242 ? -27.125 -7.309 7.301 1 91.19 242 GLU B C 1
ATOM 4428 O O . GLU B 1 242 ? -27.453 -6.168 7.637 1 91.19 242 GLU B O 1
ATOM 4433 N N . LYS B 1 243 ? -26.688 -8.227 8.148 1 89.5 243 LYS B N 1
ATOM 4434 C CA . LYS B 1 243 ? -26.797 -8 9.586 1 89.5 243 LYS B CA 1
ATOM 4435 C C . LYS B 1 243 ? -25.422 -7.844 10.234 1 89.5 243 LYS B C 1
ATOM 4437 O O . LYS B 1 243 ? -25.219 -6.941 11.047 1 89.5 243 LYS B O 1
ATOM 4442 N N . ASP B 1 244 ? -24.578 -8.68 9.797 1 89.81 244 ASP B N 1
ATOM 4443 C CA . ASP B 1 244 ? -23.234 -8.719 10.383 1 89.81 244 ASP B CA 1
ATOM 4444 C C . ASP B 1 244 ? -22.172 -8.469 9.328 1 89.81 244 ASP B C 1
ATOM 4446 O O . ASP B 1 244 ? -22.234 -9.031 8.227 1 89.81 244 ASP B O 1
ATOM 4450 N N . SER B 1 245 ? -21.281 -7.574 9.734 1 92.12 245 SER B N 1
ATOM 4451 C CA . SER B 1 245 ? -20.234 -7.219 8.781 1 92.12 245 SER B CA 1
ATOM 4452 C C . SER B 1 245 ? -19.125 -8.266 8.758 1 92.12 245 SER B C 1
ATOM 4454 O O . SER B 1 245 ? -18.188 -8.172 7.965 1 92.12 245 SER B O 1
ATOM 4456 N N . ASP B 1 246 ? -19.172 -9.227 9.688 1 96.06 246 ASP B N 1
ATOM 4457 C CA . ASP B 1 246 ? -18.234 -10.344 9.625 1 96.06 246 ASP B CA 1
ATOM 4458 C C . ASP B 1 246 ? -18.422 -11.141 8.336 1 96.06 246 ASP B C 1
ATOM 4460 O O . ASP B 1 246 ? -19.531 -11.602 8.039 1 96.06 246 ASP B O 1
ATOM 4464 N N . LYS B 1 247 ? -17.359 -11.359 7.605 1 97.94 247 LYS B N 1
ATOM 4465 C CA . LYS B 1 247 ? -17.453 -12.016 6.305 1 97.94 247 LYS B CA 1
ATOM 4466 C C . LYS B 1 247 ? -17.359 -13.531 6.449 1 97.94 247 LYS B C 1
ATOM 4468 O O . LYS B 1 247 ? -17.688 -14.273 5.512 1 97.94 247 LYS B O 1
ATOM 4473 N N . GLN B 1 248 ? -17 -14.039 7.613 1 97.75 248 GLN B N 1
ATOM 4474 C CA . GLN B 1 248 ? -16.703 -15.453 7.801 1 97.75 248 GLN B CA 1
ATOM 4475 C C . GLN B 1 248 ? -17.906 -16.328 7.41 1 97.75 248 GLN B C 1
ATOM 4477 O O . GLN B 1 248 ? -17.734 -17.328 6.719 1 97.75 248 GLN B O 1
ATOM 4482 N N . PRO B 1 249 ? -19.141 -15.977 7.824 1 97.44 249 PRO B N 1
ATOM 4483 C CA . PRO B 1 249 ? -20.266 -16.812 7.422 1 97.44 249 PRO B CA 1
ATOM 4484 C C . PRO B 1 249 ? -20.422 -16.922 5.906 1 97.44 249 PRO B C 1
ATOM 4486 O O . PRO B 1 249 ? -20.797 -17.969 5.391 1 97.44 249 PRO B O 1
ATOM 4489 N N . ARG B 1 250 ? -20.109 -15.891 5.152 1 98.19 250 ARG B N 1
ATOM 4490 C CA . ARG B 1 250 ? -20.203 -15.898 3.695 1 98.19 250 ARG B CA 1
ATOM 4491 C C . ARG B 1 250 ? -19.062 -16.703 3.09 1 98.19 250 ARG B C 1
ATOM 4493 O O . ARG B 1 250 ? -19.25 -17.438 2.119 1 98.19 250 ARG B O 1
ATOM 4500 N N . PHE B 1 251 ? -17.859 -16.656 3.711 1 98.62 251 PHE B N 1
ATOM 4501 C CA . PHE B 1 251 ? -16.766 -17.516 3.311 1 98.62 251 PHE B CA 1
ATOM 4502 C C . PHE B 1 251 ? -17.125 -18.984 3.484 1 98.62 251 PHE B C 1
ATOM 4504 O O . PHE B 1 251 ? -16.875 -19.797 2.596 1 98.62 251 PHE B O 1
ATOM 4511 N N . ASP B 1 252 ? -17.734 -19.266 4.617 1 98.12 252 ASP B N 1
ATOM 4512 C CA . ASP B 1 252 ? -18.109 -20.641 4.93 1 98.12 252 ASP B CA 1
ATOM 4513 C C . ASP B 1 252 ? -19.109 -21.188 3.92 1 98.12 252 ASP B C 1
ATOM 4515 O O . ASP B 1 252 ? -19.016 -22.344 3.5 1 98.12 252 ASP B O 1
ATOM 4519 N N . MET B 1 253 ? -20.047 -20.375 3.602 1 97.75 253 MET B N 1
ATOM 4520 C CA . MET B 1 253 ? -21.047 -20.781 2.621 1 97.75 253 MET B CA 1
ATOM 4521 C C . MET B 1 253 ? -20.406 -21.156 1.294 1 97.75 253 MET B C 1
ATOM 4523 O O . MET B 1 253 ? -20.75 -22.172 0.691 1 97.75 253 MET B O 1
ATOM 4527 N N . ILE B 1 254 ? -19.453 -20.391 0.808 1 98.44 254 ILE B N 1
ATOM 4528 C CA . ILE B 1 254 ? -18.75 -20.641 -0.449 1 98.44 254 ILE B CA 1
ATOM 4529 C C . ILE B 1 254 ? -17.891 -21.891 -0.329 1 98.44 254 ILE B C 1
ATOM 4531 O O . ILE B 1 254 ? -17.938 -22.766 -1.206 1 98.44 254 ILE B O 1
ATOM 4535 N N . ALA B 1 255 ? -17.234 -22.031 0.793 1 97.12 255 ALA B N 1
ATOM 4536 C CA . ALA B 1 255 ? -16.281 -23.109 0.993 1 97.12 255 ALA B CA 1
ATOM 4537 C C . ALA B 1 255 ? -17 -24.453 1.103 1 97.12 255 ALA B C 1
ATOM 4539 O O . ALA B 1 255 ? -16.375 -25.5 0.933 1 97.12 255 ALA B O 1
ATOM 4540 N N . LYS B 1 256 ? -18.266 -24.469 1.412 1 97 256 LYS B N 1
ATOM 4541 C CA . LYS B 1 256 ? -19.062 -25.688 1.45 1 97 256 LYS B CA 1
ATOM 4542 C C . LYS B 1 256 ? -19.188 -26.312 0.061 1 97 256 LYS B C 1
ATOM 4544 O O . LYS B 1 256 ? -19.219 -27.531 -0.077 1 97 256 LYS B O 1
ATOM 4549 N N . LYS B 1 257 ? -19.109 -25.531 -0.949 1 96.75 257 LYS B N 1
ATOM 4550 C CA . LYS B 1 257 ? -19.406 -26 -2.297 1 96.75 257 LYS B CA 1
ATOM 4551 C C . LYS B 1 257 ? -18.188 -25.906 -3.201 1 96.75 257 LYS B C 1
ATOM 4553 O O . LYS B 1 257 ? -18.078 -26.641 -4.191 1 96.75 257 LYS B O 1
ATOM 4558 N N . TYR B 1 258 ? -17.281 -25.078 -2.846 1 97 258 TYR B N 1
ATOM 4559 C CA . TYR B 1 258 ? -16.156 -24.797 -3.732 1 97 258 TYR B CA 1
ATOM 4560 C C . TYR B 1 258 ? -14.828 -24.938 -3 1 97 258 TYR B C 1
ATOM 4562 O O . TYR B 1 258 ? -14.773 -24.812 -1.773 1 97 258 TYR B O 1
ATOM 4570 N N . TYR B 1 259 ? -13.852 -25.328 -3.742 1 96.38 259 TYR B N 1
ATOM 4571 C CA . TYR B 1 259 ? -12.484 -25.125 -3.281 1 96.38 259 TYR B CA 1
ATOM 4572 C C . TYR B 1 259 ? -12 -23.719 -3.619 1 96.38 259 TYR B C 1
ATOM 4574 O O . TYR B 1 259 ? -11.82 -23.391 -4.793 1 96.38 259 TYR B O 1
ATOM 4582 N N . VAL B 1 260 ? -11.805 -22.953 -2.646 1 97.56 260 VAL B N 1
ATOM 4583 C CA . VAL B 1 260 ? -11.383 -21.578 -2.879 1 97.56 260 VAL B CA 1
ATOM 4584 C C . VAL B 1 260 ? -9.875 -21.531 -3.104 1 97.56 260 VAL B C 1
ATOM 4586 O O . VAL B 1 260 ? -9.094 -21.812 -2.189 1 97.56 260 VAL B O 1
ATOM 4589 N N . VAL B 1 261 ? -9.461 -21.109 -4.285 1 97.06 261 VAL B N 1
ATOM 4590 C CA . VAL B 1 261 ? -8.07 -21.094 -4.715 1 97.06 261 VAL B CA 1
ATOM 4591 C C . VAL B 1 261 ? -7.344 -19.922 -4.07 1 97.06 261 VAL B C 1
ATOM 4593 O O . VAL B 1 261 ? -6.184 -20.031 -3.67 1 97.06 261 VAL B O 1
ATOM 4596 N N . VAL B 1 262 ? -8.023 -18.812 -4.039 1 98.62 262 VAL B N 1
ATOM 4597 C CA . VAL B 1 262 ? -7.383 -17.594 -3.547 1 98.62 262 VAL B CA 1
ATOM 4598 C C . VAL B 1 262 ? -8.438 -16.641 -2.996 1 98.62 262 VAL B C 1
ATOM 4600 O O . VAL B 1 262 ? -9.523 -16.516 -3.568 1 98.62 262 VAL B O 1
ATOM 4603 N N . TYR B 1 263 ? -8.188 -16.062 -1.813 1 98.94 263 TYR B N 1
ATOM 4604 C CA . TYR B 1 263 ? -8.914 -14.93 -1.257 1 98.94 263 TYR B CA 1
ATOM 4605 C C . TYR B 1 263 ? -8.188 -13.617 -1.552 1 98.94 263 TYR B C 1
ATOM 4607 O O . TYR B 1 263 ? -6.961 -13.539 -1.42 1 98.94 263 TYR B O 1
ATOM 4615 N N . MET B 1 264 ? -8.922 -12.625 -1.991 1 98.94 264 MET B N 1
ATOM 4616 C CA . MET B 1 264 ? -8.312 -11.344 -2.35 1 98.94 264 MET B CA 1
ATOM 4617 C C . MET B 1 264 ? -9.031 -10.188 -1.664 1 98.94 264 MET B C 1
ATOM 4619 O O . MET B 1 264 ? -10.266 -10.156 -1.628 1 98.94 264 MET B O 1
ATOM 4623 N N . GLY B 1 265 ? -8.258 -9.266 -1.1 1 98.94 265 GLY B N 1
ATOM 4624 C CA . GLY B 1 265 ? -8.883 -8.117 -0.469 1 98.94 265 GLY B CA 1
ATOM 4625 C C . GLY B 1 265 ? -7.883 -7.078 0.002 1 98.94 265 GLY B C 1
ATOM 4626 O O . GLY B 1 265 ? -6.672 -7.297 -0.073 1 98.94 265 GLY B O 1
ATOM 4627 N N . ASP B 1 266 ? -8.383 -5.945 0.482 1 98.88 266 ASP B N 1
ATOM 4628 C CA . ASP B 1 266 ? -7.531 -4.836 0.907 1 98.88 266 ASP B CA 1
ATOM 4629 C C . ASP B 1 266 ? -7.617 -4.625 2.416 1 98.88 266 ASP B C 1
ATOM 4631 O O . ASP B 1 266 ? -7.012 -3.695 2.955 1 98.88 266 ASP B O 1
ATOM 4635 N N . ASN B 1 267 ? -8.391 -5.391 3.076 1 98.5 267 ASN B N 1
ATOM 4636 C CA . ASN B 1 267 ? -8.617 -5.371 4.516 1 98.5 267 ASN B CA 1
ATOM 4637 C C . ASN B 1 267 ? -8.344 -6.734 5.145 1 98.5 267 ASN B C 1
ATOM 4639 O O . ASN B 1 267 ? -8.617 -7.77 4.535 1 98.5 267 ASN B O 1
ATOM 4643 N N . ALA B 1 268 ? -7.844 -6.742 6.359 1 98.5 268 ALA B N 1
ATOM 4644 C CA . ALA B 1 268 ? -7.539 -8.016 7.012 1 98.5 268 ALA B CA 1
ATOM 4645 C C . ALA B 1 268 ? -8.789 -8.883 7.141 1 98.5 268 ALA B C 1
ATOM 4647 O O . ALA B 1 268 ? -8.711 -10.109 7.062 1 98.5 268 ALA B O 1
ATOM 4648 N N . GLY B 1 269 ? -9.922 -8.281 7.289 1 98 269 GLY B N 1
ATOM 4649 C CA . GLY B 1 269 ? -11.188 -8.992 7.426 1 98 269 GLY B CA 1
ATOM 4650 C C . GLY B 1 269 ? -11.656 -9.625 6.129 1 98 269 GLY B C 1
ATOM 4651 O O . GLY B 1 269 ? -12.688 -10.297 6.098 1 98 269 GLY B O 1
ATOM 4652 N N . ASP B 1 270 ? -10.922 -9.438 5.09 1 98.75 270 ASP B N 1
ATOM 4653 C CA . ASP B 1 270 ? -11.258 -10.023 3.795 1 98.75 270 ASP B CA 1
ATOM 4654 C C . ASP B 1 270 ? -10.695 -11.438 3.672 1 98.75 270 ASP B C 1
ATOM 4656 O O . ASP B 1 270 ? -10.859 -12.086 2.637 1 98.75 270 ASP B O 1
ATOM 4660 N N . PHE B 1 271 ? -10.047 -11.891 4.707 1 98.81 271 PHE B N 1
ATOM 4661 C CA . PHE B 1 271 ? -9.461 -13.227 4.75 1 98.81 271 PHE B CA 1
ATOM 4662 C C . PHE B 1 271 ? -10.016 -14.023 5.922 1 98.81 271 PHE B C 1
ATOM 4664 O O . PHE B 1 271 ? -10.281 -13.469 6.988 1 98.81 271 PHE B O 1
ATOM 4671 N N . PRO B 1 272 ? -10.211 -15.312 5.719 1 98.56 272 PRO B N 1
ATOM 4672 C CA . PRO B 1 272 ? -10.828 -16.156 6.754 1 98.56 272 PRO B CA 1
ATOM 4673 C C . PRO B 1 272 ? -9.844 -16.578 7.84 1 98.56 272 PRO B C 1
ATOM 4675 O O . PRO B 1 272 ? -9.68 -17.766 8.094 1 98.56 272 PRO B O 1
ATOM 4678 N N . ILE B 1 273 ? -9.25 -15.57 8.547 1 98.38 273 ILE B N 1
ATOM 4679 C CA . ILE B 1 273 ? -8.211 -15.906 9.516 1 98.38 273 ILE B CA 1
ATOM 4680 C C . ILE B 1 273 ? -8.539 -15.289 10.867 1 98.38 273 ILE B C 1
ATOM 4682 O O . ILE B 1 273 ? -7.691 -15.258 11.766 1 98.38 273 ILE B O 1
ATOM 4686 N N . GLY B 1 274 ? -9.742 -14.719 10.953 1 97.5 274 GLY B N 1
ATOM 4687 C CA . GLY B 1 274 ? -10.289 -14.383 12.258 1 97.5 274 GLY B CA 1
ATOM 4688 C C . GLY B 1 274 ? -9.773 -13.07 12.805 1 97.5 274 GLY B C 1
ATOM 4689 O O . GLY B 1 274 ? -9.492 -12.953 14 1 97.5 274 GLY B O 1
ATOM 4690 N N . THR B 1 275 ? -9.68 -12 11.992 1 97.62 275 THR B N 1
ATOM 4691 C CA . THR B 1 275 ? -9.141 -10.727 12.461 1 97.62 275 THR B CA 1
ATOM 4692 C C . THR B 1 275 ? -10.258 -9.82 12.977 1 97.62 275 THR B C 1
ATOM 4694 O O . THR B 1 275 ? -9.992 -8.805 13.625 1 97.62 275 THR B O 1
ATOM 4697 N N . LYS B 1 276 ? -11.492 -10.117 12.703 1 93.75 276 LYS B N 1
ATOM 4698 C CA . LYS B 1 276 ? -12.617 -9.266 13.086 1 93.75 276 LYS B CA 1
ATOM 4699 C C . LYS B 1 276 ? -12.648 -9.047 14.594 1 93.75 276 LYS B C 1
ATOM 4701 O O . LYS B 1 276 ? -12.547 -10 15.375 1 93.75 276 LYS B O 1
ATOM 4706 N N . GLY B 1 277 ? -12.805 -7.789 14.992 1 91.56 277 GLY B N 1
ATOM 4707 C CA . GLY B 1 277 ? -12.969 -7.426 16.391 1 91.56 277 GLY B CA 1
ATOM 4708 C C . GLY B 1 277 ? -11.688 -7.531 17.188 1 91.56 277 GLY B C 1
ATOM 4709 O O . GLY B 1 277 ? -11.711 -7.418 18.422 1 91.56 277 GLY B O 1
ATOM 4710 N N . LYS B 1 278 ? -10.547 -7.746 16.547 1 96.56 278 LYS B N 1
ATOM 4711 C CA . LYS B 1 278 ? -9.273 -7.914 17.234 1 96.56 278 LYS B CA 1
ATOM 4712 C C . LYS B 1 278 ? -8.547 -6.582 17.375 1 96.56 278 LYS B C 1
ATOM 4714 O O . LYS B 1 278 ? -8.773 -5.66 16.594 1 96.56 278 LYS B O 1
ATOM 4719 N N . THR B 1 279 ? -7.723 -6.496 18.375 1 95.94 279 THR B N 1
ATOM 4720 C CA . THR B 1 279 ? -6.871 -5.332 18.578 1 95.94 279 THR B CA 1
ATOM 4721 C C . THR B 1 279 ? -5.762 -5.273 17.531 1 95.94 279 THR B C 1
ATOM 4723 O O . THR B 1 279 ? -5.539 -6.242 16.812 1 95.94 279 THR B O 1
ATOM 4726 N N . LEU B 1 280 ? -5.098 -4.125 17.516 1 95.94 280 LEU B N 1
ATOM 4727 C CA . LEU B 1 280 ? -3.98 -3.955 16.594 1 95.94 280 LEU B CA 1
ATOM 4728 C C . LEU B 1 280 ? -2.934 -5.047 16.797 1 95.94 280 LEU B C 1
ATOM 4730 O O . LEU B 1 280 ? -2.477 -5.664 15.836 1 95.94 280 LEU B O 1
ATOM 4734 N N . ALA B 1 281 ? -2.566 -5.266 18.062 1 96.31 281 ALA B N 1
ATOM 4735 C CA . ALA B 1 281 ? -1.543 -6.258 18.375 1 96.31 281 ALA B CA 1
ATOM 4736 C C . ALA B 1 281 ? -2.002 -7.664 17.984 1 96.31 281 ALA B C 1
ATOM 4738 O O . ALA B 1 281 ? -1.225 -8.453 17.453 1 96.31 281 ALA B O 1
ATOM 4739 N N . GLU B 1 282 ? -3.266 -8 18.234 1 98.25 282 GLU B N 1
ATOM 4740 C CA . GLU B 1 282 ? -3.816 -9.312 17.906 1 98.25 282 GLU B CA 1
ATOM 4741 C C . GLU B 1 282 ? -3.865 -9.516 16.391 1 98.25 282 GLU B C 1
ATOM 4743 O O . GLU B 1 282 ? -3.541 -10.594 15.891 1 98.25 282 GLU B O 1
ATOM 4748 N N . ARG B 1 283 ? -4.312 -8.516 15.703 1 98.44 283 ARG B N 1
ATOM 4749 C CA . ARG B 1 283 ? -4.363 -8.578 14.242 1 98.44 283 ARG B CA 1
ATOM 4750 C C . ARG B 1 283 ? -2.982 -8.852 13.656 1 98.44 283 ARG B C 1
ATOM 4752 O O . ARG B 1 283 ? -2.826 -9.727 12.805 1 98.44 283 ARG B O 1
ATOM 4759 N N . ASN B 1 284 ? -1.964 -8.156 14.117 1 98.25 284 ASN B N 1
ATOM 4760 C CA . ASN B 1 284 ? -0.599 -8.352 13.648 1 98.25 284 ASN B CA 1
ATOM 4761 C C . ASN B 1 284 ? -0.091 -9.758 13.977 1 98.25 284 ASN B C 1
ATOM 4763 O O . ASN B 1 284 ? 0.59 -10.383 13.156 1 98.25 284 ASN B O 1
ATOM 4767 N N . ALA B 1 285 ? -0.417 -10.266 15.148 1 98.69 285 ALA B N 1
ATOM 4768 C CA . ALA B 1 285 ? -0.016 -11.617 15.531 1 98.69 285 ALA B CA 1
ATOM 4769 C C . ALA B 1 285 ? -0.652 -12.664 14.609 1 98.69 285 ALA B C 1
ATOM 4771 O O . ALA B 1 285 ? -0.009 -13.648 14.242 1 98.69 285 ALA B O 1
ATOM 4772 N N . ILE B 1 286 ? -1.882 -12.43 14.258 1 98.81 286 ILE B N 1
ATOM 4773 C CA . ILE B 1 286 ? -2.582 -13.344 13.359 1 98.81 286 ILE B CA 1
ATOM 4774 C C . ILE B 1 286 ? -1.911 -13.328 11.984 1 98.81 286 ILE B C 1
ATOM 4776 O O . ILE B 1 286 ? -1.707 -14.383 11.375 1 98.81 286 ILE B O 1
ATOM 4780 N N . ILE B 1 287 ? -1.524 -12.156 11.492 1 98.88 287 ILE B N 1
ATOM 4781 C CA . ILE B 1 287 ? -0.829 -12.047 10.211 1 98.88 287 ILE B CA 1
ATOM 4782 C C . ILE B 1 287 ? 0.497 -12.797 10.281 1 98.88 287 ILE B C 1
ATOM 4784 O O . ILE B 1 287 ? 0.845 -13.539 9.359 1 98.88 287 ILE B O 1
ATOM 4788 N N . ASN B 1 288 ? 1.207 -12.648 11.406 1 98.75 288 ASN B N 1
ATOM 4789 C CA . ASN B 1 288 ? 2.467 -13.367 11.578 1 98.75 288 ASN B CA 1
ATOM 4790 C C . ASN B 1 288 ? 2.264 -14.875 11.531 1 98.75 288 ASN B C 1
ATOM 4792 O O . ASN B 1 288 ? 3.082 -15.602 10.953 1 98.75 288 ASN B O 1
ATOM 4796 N N . ALA B 1 289 ? 1.211 -15.32 12.055 1 98.75 289 ALA B N 1
ATOM 4797 C CA . ALA B 1 289 ? 0.928 -16.75 12.094 1 98.75 289 ALA B CA 1
ATOM 4798 C C . ALA B 1 289 ? 0.594 -17.297 10.703 1 98.75 289 ALA B C 1
ATOM 4800 O O . ALA B 1 289 ? 0.683 -18.5 10.461 1 98.75 289 ALA B O 1
ATOM 4801 N N . HIS B 1 290 ? 0.231 -16.406 9.82 1 98.69 290 HIS B N 1
ATOM 4802 C CA . HIS B 1 290 ? -0.149 -16.812 8.477 1 98.69 290 HIS B CA 1
ATOM 4803 C C . HIS B 1 290 ? 0.827 -16.266 7.441 1 98.69 290 HIS B C 1
ATOM 4805 O O . HIS B 1 290 ? 0.468 -16.078 6.273 1 98.69 290 HIS B O 1
ATOM 4811 N N . LYS B 1 291 ? 2.023 -15.938 7.797 1 98.5 291 LYS B N 1
ATOM 4812 C CA . LYS B 1 291 ? 2.963 -15.195 6.965 1 98.5 291 LYS B CA 1
ATOM 4813 C C . LYS B 1 291 ? 3.213 -15.914 5.641 1 98.5 291 LYS B C 1
ATOM 4815 O O . LYS B 1 291 ? 3.432 -15.273 4.613 1 98.5 291 LYS B O 1
ATOM 4820 N N . GLU B 1 292 ? 3.072 -17.297 5.582 1 98.19 292 GLU B N 1
ATOM 4821 C CA . GLU B 1 292 ? 3.389 -18.047 4.375 1 98.19 292 GLU B CA 1
ATOM 4822 C C . GLU B 1 292 ? 2.221 -18.031 3.393 1 98.19 292 GLU B C 1
ATOM 4824 O O . GLU B 1 292 ? 2.383 -18.375 2.221 1 98.19 292 GLU B O 1
ATOM 4829 N N . ASP B 1 293 ? 1.055 -17.625 3.895 1 98.56 293 ASP B N 1
ATOM 4830 C CA . ASP B 1 293 ? -0.153 -17.703 3.08 1 98.56 293 ASP B CA 1
ATOM 4831 C C . ASP B 1 293 ? -0.266 -16.5 2.146 1 98.56 293 ASP B C 1
ATOM 4833 O O . ASP B 1 293 ? -1.001 -16.547 1.157 1 98.56 293 ASP B O 1
ATOM 4837 N N . PHE B 1 294 ? 0.419 -15.414 2.465 1 98.81 294 PHE B N 1
ATOM 4838 C CA . PHE B 1 294 ? 0.284 -14.18 1.698 1 98.81 294 PHE B CA 1
ATOM 4839 C C . PHE B 1 294 ? 1.131 -14.234 0.433 1 98.81 294 PHE B C 1
ATOM 4841 O O . PHE B 1 294 ? 2.326 -14.531 0.491 1 98.81 294 PHE B O 1
ATOM 4848 N N . GLY B 1 295 ? 0.479 -13.945 -0.707 1 98.19 295 GLY B N 1
ATOM 4849 C CA . GL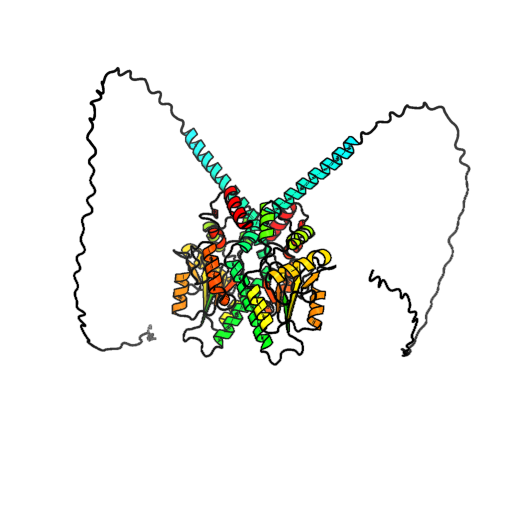Y B 1 295 ? 1.102 -14.078 -2.014 1 98.19 295 GLY B CA 1
ATOM 4850 C C . GLY B 1 295 ? 0.843 -15.422 -2.668 1 98.19 295 GLY B C 1
ATOM 4851 O O . GLY B 1 295 ? 1.406 -15.727 -3.721 1 98.19 295 GLY B O 1
ATOM 4852 N N . THR B 1 296 ? -0.012 -16.281 -2.008 1 96.31 296 THR B N 1
ATOM 4853 C CA . THR B 1 296 ? -0.423 -17.594 -2.525 1 96.31 296 THR B CA 1
ATOM 4854 C C . THR B 1 296 ? -1.927 -17.781 -2.357 1 96.31 296 THR B C 1
ATOM 4856 O O . THR B 1 296 ? -2.715 -17.344 -3.197 1 96.31 296 THR B O 1
ATOM 4859 N N . THR B 1 297 ? -2.326 -18.141 -1.125 1 97.12 297 THR B N 1
ATOM 4860 C CA . THR B 1 297 ? -3.738 -18.344 -0.826 1 97.12 297 THR B CA 1
ATOM 4861 C C . THR B 1 297 ? -4.434 -17.016 -0.557 1 97.12 297 THR B C 1
ATOM 4863 O O . THR B 1 297 ? -5.641 -16.875 -0.78 1 97.12 297 THR B O 1
ATOM 4866 N N . PHE B 1 298 ? -3.689 -16.078 -0.058 1 98.88 298 PHE B N 1
ATOM 4867 C CA . PHE B 1 298 ? -4.19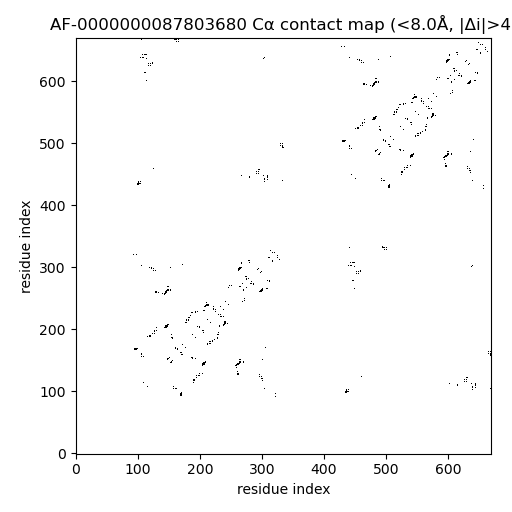1 -14.742 0.208 1 98.88 298 PHE B CA 1
ATOM 4868 C C . PHE B 1 298 ? -3.461 -13.711 -0.642 1 98.88 298 PHE B C 1
ATOM 4870 O O . PHE B 1 298 ? -2.23 -13.719 -0.716 1 98.88 298 PHE B O 1
ATOM 4877 N N . VAL B 1 299 ? -4.184 -12.898 -1.313 1 98.94 299 VAL B N 1
ATOM 4878 C CA . VAL B 1 299 ? -3.6 -11.766 -2.023 1 98.94 299 VAL B CA 1
ATOM 4879 C C . VAL B 1 299 ? -4.164 -10.453 -1.467 1 98.94 299 VAL B C 1
ATOM 4881 O O . VAL B 1 299 ? -5.371 -10.219 -1.525 1 98.94 299 VAL B O 1
ATOM 4884 N N . VAL B 1 300 ? -3.254 -9.633 -0.966 1 98.94 300 VAL B N 1
ATOM 4885 C CA . VAL B 1 300 ? -3.631 -8.398 -0.276 1 98.94 300 VAL B CA 1
ATOM 4886 C C . VAL B 1 300 ? -3.381 -7.199 -1.184 1 98.94 300 VAL B C 1
ATOM 4888 O O . VAL B 1 300 ? -2.352 -7.129 -1.859 1 98.94 300 VAL B O 1
ATOM 4891 N N . PHE B 1 301 ? -4.305 -6.285 -1.248 1 98.94 301 PHE B N 1
ATOM 4892 C CA . PHE B 1 301 ? -4.16 -4.996 -1.912 1 98.94 301 PHE B CA 1
ATOM 4893 C C . PHE B 1 301 ? -4.012 -3.875 -0.89 1 98.94 301 PHE B C 1
ATOM 4895 O O . PHE B 1 301 ? -4.586 -3.939 0.199 1 98.94 301 PHE B O 1
ATOM 4902 N N . PRO B 1 302 ? -3.26 -2.844 -1.185 1 98.88 302 PRO B N 1
ATOM 4903 C CA . PRO B 1 302 ? -3.004 -1.79 -0.2 1 98.88 302 PRO B CA 1
ATOM 4904 C C . PRO B 1 302 ? -4.16 -0.801 -0.08 1 98.88 302 PRO B C 1
ATOM 4906 O O . PRO B 1 302 ? -4.754 -0.412 -1.091 1 98.88 302 PRO B O 1
ATOM 4909 N N . ASN B 1 303 ? -4.48 -0.389 1.136 1 98.81 303 ASN B N 1
ATOM 4910 C CA . ASN B 1 303 ? -5.48 0.645 1.388 1 98.81 303 ASN B CA 1
ATOM 4911 C C . ASN B 1 303 ? -5.152 1.442 2.648 1 98.81 303 ASN B C 1
ATOM 4913 O O . ASN B 1 303 ? -5.652 1.13 3.73 1 98.81 303 ASN B O 1
ATOM 4917 N N . PRO B 1 304 ? -4.402 2.49 2.482 1 98.56 304 PRO B N 1
ATOM 4918 C CA . PRO B 1 304 ? -4.121 3.326 3.652 1 98.56 304 PRO B CA 1
ATOM 4919 C C . PRO B 1 304 ? -5.262 4.285 3.982 1 98.56 304 PRO B C 1
ATOM 4921 O O . PRO B 1 304 ? -5.215 4.98 5 1 98.56 304 PRO B O 1
ATOM 4924 N N . ALA B 1 305 ? -6.293 4.367 3.193 1 97.44 305 ALA B N 1
ATOM 4925 C CA . ALA B 1 305 ? -7.305 5.418 3.303 1 97.44 305 ALA B CA 1
ATOM 4926 C C . ALA B 1 305 ? -8.359 5.059 4.348 1 97.44 305 ALA B C 1
ATOM 4928 O O . ALA B 1 305 ? -8.891 5.934 5.031 1 97.44 305 ALA B O 1
ATOM 4929 N N . TYR B 1 306 ? -8.719 3.84 4.387 1 96.81 306 TYR B N 1
ATOM 4930 C CA . TYR B 1 306 ? -9.727 3.387 5.336 1 96.81 306 TYR B CA 1
ATOM 4931 C C . TYR B 1 306 ? -9.656 1.876 5.531 1 96.81 306 TYR B C 1
ATOM 4933 O O . TYR B 1 306 ? -8.984 1.178 4.766 1 96.81 306 TYR B O 1
ATOM 4941 N N . GLY B 1 307 ? -10.312 1.339 6.512 1 95.94 307 GLY B N 1
ATOM 4942 C CA . GLY B 1 307 ? -10.383 -0.082 6.812 1 95.94 307 GLY B CA 1
ATOM 4943 C C . GLY B 1 307 ? -10.391 -0.375 8.305 1 95.94 307 GLY B C 1
ATOM 4944 O O . GLY B 1 307 ? -10.383 0.545 9.117 1 95.94 307 GLY B O 1
ATOM 4945 N N . SER B 1 308 ? -10.375 -1.655 8.602 1 96.06 308 SER B N 1
ATOM 4946 C CA . SER B 1 308 ? -10.445 -2.074 10 1 96.06 308 SER B CA 1
ATOM 4947 C C . SER B 1 308 ? -9.195 -1.659 10.766 1 96.06 308 SER B C 1
ATOM 4949 O O . SER B 1 308 ? -9.219 -1.562 11.992 1 96.06 308 SER B O 1
ATOM 4951 N N . TRP B 1 309 ? -8.133 -1.358 10.062 1 97.69 309 TRP B N 1
ATOM 4952 C CA . TRP B 1 309 ? -6.934 -0.904 10.75 1 97.69 309 TRP B CA 1
ATOM 4953 C C . TRP B 1 309 ? -7.172 0.436 11.438 1 97.69 309 TRP B C 1
ATOM 4955 O O . TRP B 1 309 ? -6.637 0.691 12.516 1 97.69 309 TRP B O 1
ATOM 4965 N N . VAL B 1 310 ? -8.055 1.298 10.906 1 97.06 310 VAL B N 1
ATOM 4966 C CA . VAL B 1 310 ? -8.352 2.598 11.5 1 97.06 310 VAL B CA 1
ATOM 4967 C C . VAL B 1 310 ? -9.133 2.404 12.805 1 97.06 310 VAL B C 1
ATOM 4969 O O . VAL B 1 310 ? -8.773 2.98 13.836 1 97.06 310 VAL B O 1
ATOM 4972 N N . SER B 1 311 ? -10.172 1.534 12.742 1 94.88 311 SER B N 1
ATOM 4973 C CA . SER B 1 311 ? -11.016 1.337 13.922 1 94.88 311 SER B CA 1
ATOM 4974 C C . SER B 1 311 ? -10.258 0.61 15.023 1 94.88 311 SER B C 1
ATOM 4976 O O . SER B 1 311 ? -10.664 0.634 16.188 1 94.88 311 SER B O 1
ATOM 4978 N N . SER B 1 312 ? -9.195 -0.035 14.656 1 96.56 312 SER B N 1
ATOM 4979 C CA . SER B 1 312 ? -8.422 -0.791 15.641 1 96.56 312 SER B CA 1
ATOM 4980 C C . SER B 1 312 ? -7.453 0.113 16.391 1 96.56 312 SER B C 1
ATOM 4982 O O . SER B 1 312 ? -6.84 -0.31 17.375 1 96.56 312 SER B O 1
ATOM 4984 N N . LEU B 1 313 ? -7.297 1.36 15.984 1 97.06 313 LEU B N 1
ATOM 4985 C CA . LEU B 1 313 ? -6.379 2.283 16.641 1 97.06 313 LEU B CA 1
ATOM 4986 C C . LEU B 1 313 ? -6.824 2.578 18.062 1 97.06 313 LEU B C 1
ATOM 4988 O O . LEU B 1 313 ? -5.996 2.664 18.984 1 97.06 313 LEU B O 1
ATOM 4992 N N . ALA B 1 314 ? -8.094 2.748 18.234 1 96.56 314 ALA B N 1
ATOM 4993 C CA . ALA B 1 314 ? -8.711 3.004 19.531 1 96.56 314 ALA B CA 1
ATOM 4994 C C . ALA B 1 314 ? -10.211 2.736 19.484 1 96.56 314 ALA B C 1
ATOM 4996 O O . ALA B 1 314 ? -10.828 2.797 18.422 1 96.56 314 ALA B O 1
ATOM 4997 N N . LYS B 1 315 ? -10.75 2.412 20.641 1 94.31 315 LYS B N 1
ATOM 4998 C CA . LYS B 1 315 ? -12.203 2.262 20.734 1 94.31 315 LYS B CA 1
ATOM 4999 C C . LYS B 1 315 ? -12.914 3.543 20.312 1 94.31 315 LYS B C 1
ATOM 5001 O O . LYS B 1 315 ? -12.656 4.613 20.875 1 94.31 315 LYS B O 1
ATOM 5006 N N . GLY B 1 316 ? -13.758 3.469 19.344 1 93.94 316 GLY B N 1
ATOM 5007 C CA . GLY B 1 316 ? -14.516 4.613 18.859 1 93.94 316 GLY B CA 1
ATOM 5008 C C . GLY B 1 316 ? -13.648 5.652 18.172 1 93.94 316 GLY B C 1
ATOM 5009 O O . GLY B 1 316 ? -13.969 6.844 18.203 1 93.94 316 GLY B O 1
ATOM 5010 N N . TYR B 1 317 ? -12.57 5.301 17.625 1 96.06 317 TYR B N 1
ATOM 5011 C CA . TYR B 1 317 ? -11.57 6.211 17.078 1 96.06 317 TYR B CA 1
ATOM 5012 C C . TYR B 1 317 ? -12.227 7.277 16.203 1 96.06 317 TYR B C 1
ATOM 5014 O O . TYR B 1 317 ? -11.961 8.469 16.359 1 96.06 317 TYR B O 1
ATOM 5022 N N . GLN B 1 318 ? -13.125 6.91 15.281 1 93 318 GLN B N 1
ATOM 5023 C CA . GLN B 1 318 ? -13.711 7.832 14.312 1 93 318 GLN B CA 1
ATOM 5024 C C . GLN B 1 318 ? -14.586 8.875 15 1 93 318 GLN B C 1
ATOM 5026 O O . GLN B 1 318 ? -14.922 9.898 14.406 1 93 318 GLN B O 1
ATOM 5031 N N . ASN B 1 319 ? -14.961 8.578 16.25 1 94.62 319 ASN B N 1
ATOM 5032 C CA . ASN B 1 319 ? -15.859 9.469 16.969 1 94.62 319 ASN B CA 1
ATOM 5033 C C . ASN B 1 319 ? -15.094 10.359 17.953 1 94.62 319 ASN B C 1
ATOM 5035 O O . ASN B 1 319 ? -15.672 11.258 18.562 1 94.62 319 ASN B O 1
ATOM 5039 N N . LEU B 1 320 ? -13.828 10.172 18.062 1 96.81 320 LEU B N 1
ATOM 5040 C CA . LEU B 1 320 ? -13.016 11.008 18.938 1 96.81 320 LEU B CA 1
ATOM 5041 C C . LEU B 1 320 ? -12.883 12.422 18.375 1 96.81 320 LEU B C 1
ATOM 5043 O O . LEU B 1 320 ? -13.008 12.633 17.172 1 96.81 320 LEU B O 1
ATOM 5047 N N . SER B 1 321 ? -12.68 13.367 19.328 1 97.06 321 SER B N 1
ATOM 5048 C CA . SER B 1 321 ? -12.367 14.727 18.891 1 97.06 321 SER B CA 1
ATOM 5049 C C . SER B 1 321 ? -11.047 14.773 18.141 1 97.06 321 SER B C 1
ATOM 5051 O O . SER B 1 321 ? -10.234 13.852 18.234 1 97.06 321 SER B O 1
ATOM 5053 N N . PRO B 1 322 ? -10.859 15.82 17.328 1 97.38 322 PRO B N 1
ATOM 5054 C CA . PRO B 1 322 ? -9.57 15.969 16.641 1 97.38 322 PRO B CA 1
ATOM 5055 C C . PRO B 1 322 ? -8.383 15.875 17.594 1 97.38 322 PRO B C 1
ATOM 5057 O O . PRO B 1 322 ? -7.379 15.227 17.281 1 97.38 322 PRO B O 1
ATOM 5060 N N . GLU B 1 323 ? -8.539 16.5 18.766 1 97.62 323 GLU B N 1
ATOM 5061 C CA . GLU B 1 323 ? -7.457 16.484 19.75 1 97.62 323 GLU B CA 1
ATOM 5062 C C . GLU B 1 323 ? -7.199 15.07 20.266 1 97.62 323 GLU B C 1
ATOM 5064 O O . GLU B 1 323 ? -6.047 14.664 20.422 1 97.62 323 GLU B O 1
ATOM 5069 N N . GLU B 1 324 ? -8.227 14.359 20.5 1 98.12 324 GLU B N 1
ATOM 5070 C CA . GLU B 1 324 ? -8.094 12.984 20.984 1 98.12 324 GLU B CA 1
ATOM 5071 C C . GLU B 1 324 ? -7.504 12.078 19.906 1 98.12 324 GLU B C 1
ATOM 5073 O O . GLU B 1 324 ? -6.664 11.227 20.188 1 98.12 324 GLU B O 1
ATOM 5078 N N . GLN B 1 325 ? -7.941 12.242 18.672 1 98.12 325 GLN B N 1
ATOM 5079 C CA . GLN B 1 325 ? -7.363 11.477 17.578 1 98.12 325 GLN B CA 1
ATOM 5080 C C . GLN B 1 325 ? -5.871 11.766 17.422 1 98.12 325 GLN B C 1
ATOM 5082 O O . GLN B 1 325 ? -5.07 10.852 17.234 1 98.12 325 GLN B O 1
ATOM 5087 N N . LYS B 1 326 ? -5.578 13.039 17.5 1 97.88 326 LYS B N 1
ATOM 5088 C CA . LYS B 1 326 ? -4.176 13.43 17.375 1 97.88 326 LYS B CA 1
ATOM 5089 C C . LYS B 1 326 ? -3.33 12.766 18.469 1 97.88 326 LYS B C 1
ATOM 5091 O O . LYS B 1 326 ? -2.205 12.336 18.203 1 97.88 326 LYS B O 1
ATOM 5096 N N . GLN B 1 327 ? -3.818 12.695 19.688 1 97.81 327 GLN B N 1
ATOM 5097 C CA . GLN B 1 327 ? -3.104 12.047 20.781 1 97.81 327 GLN B CA 1
ATOM 5098 C C . GLN B 1 327 ? -2.879 10.57 20.5 1 97.81 327 GLN B C 1
ATOM 5100 O O . GLN B 1 327 ? -1.772 10.055 20.688 1 97.81 327 GLN B O 1
ATOM 5105 N N . VAL B 1 328 ? -3.918 9.883 20.031 1 98.12 328 VAL B N 1
ATOM 5106 C CA . VAL B 1 328 ? -3.816 8.469 19.688 1 98.12 328 VAL B CA 1
ATOM 5107 C C . VAL B 1 328 ? -2.807 8.289 18.547 1 98.12 328 VAL B C 1
ATOM 5109 O O . VAL B 1 328 ? -1.929 7.43 18.625 1 98.12 328 VAL B O 1
ATOM 5112 N N . ASN B 1 329 ? -2.941 9.141 17.516 1 98.31 329 ASN B N 1
ATOM 5113 C CA . ASN B 1 329 ? -2.047 9.07 16.359 1 98.31 329 ASN B CA 1
ATOM 5114 C C . ASN B 1 329 ? -0.586 9.234 16.781 1 98.31 329 ASN B C 1
ATOM 5116 O O . ASN B 1 329 ? 0.267 8.438 16.375 1 98.31 329 ASN B O 1
ATOM 5120 N N . ASN B 1 330 ? -0.344 10.234 17.609 1 97.75 330 ASN B N 1
ATOM 5121 C CA . ASN B 1 330 ? 1.021 10.523 18.031 1 97.75 330 ASN B CA 1
ATOM 5122 C C . ASN B 1 330 ? 1.618 9.375 18.828 1 97.75 330 ASN B C 1
ATOM 5124 O O . ASN B 1 330 ? 2.811 9.086 18.719 1 97.75 330 ASN B O 1
ATOM 5128 N N . GLN B 1 331 ? 0.807 8.727 19.578 1 97.38 331 GLN B N 1
ATOM 5129 C CA . GLN B 1 331 ? 1.272 7.574 20.344 1 97.38 331 GLN B CA 1
ATOM 5130 C C . GLN B 1 331 ? 1.769 6.461 19.438 1 97.38 331 GLN B C 1
ATOM 5132 O O . GLN B 1 331 ? 2.861 5.93 19.625 1 97.38 331 GLN B O 1
ATOM 5137 N N . TYR B 1 332 ? 1.039 6.18 18.391 1 97.56 332 TYR B N 1
ATOM 5138 C CA . TYR B 1 332 ? 1.402 5.082 17.5 1 97.56 332 TYR B CA 1
ATOM 5139 C C . TYR B 1 332 ? 2.496 5.504 16.531 1 97.56 332 TYR B C 1
ATOM 5141 O O . TYR B 1 332 ? 3.299 4.68 16.094 1 97.56 332 TYR B O 1
ATOM 5149 N N . LEU B 1 333 ? 2.539 6.766 16.234 1 97.31 333 LEU B N 1
ATOM 5150 C CA . LEU B 1 333 ? 3.59 7.262 15.352 1 97.31 333 LEU B CA 1
ATOM 5151 C C . LEU B 1 333 ? 4.961 7.125 16 1 97.31 333 LEU B C 1
ATOM 5153 O O . LEU B 1 333 ? 5.957 6.879 15.328 1 97.31 333 LEU B O 1
ATOM 5157 N N . GLN B 1 334 ? 5.027 7.219 17.328 1 94.12 334 GLN B N 1
ATOM 5158 C CA . GLN B 1 334 ? 6.305 7.277 18.031 1 94.12 334 GLN B CA 1
ATOM 5159 C C . GLN B 1 334 ? 6.633 5.938 18.688 1 94.12 334 GLN B C 1
ATOM 5161 O O . GLN B 1 334 ? 7.688 5.785 19.312 1 94.12 334 GLN B O 1
ATOM 5166 N N . GLN B 1 335 ? 5.777 5.047 18.609 1 87.62 335 GLN B N 1
ATOM 5167 C CA . GLN B 1 335 ? 5.996 3.744 19.234 1 87.62 335 GLN B CA 1
ATOM 5168 C C . GLN B 1 335 ? 6.898 2.869 18.359 1 87.62 335 GLN B C 1
ATOM 5170 O O . GLN B 1 335 ? 6.848 2.941 17.141 1 87.62 335 GLN B O 1
#

Foldseek 3Di:
DCPPPPDDDDDDDDPDDDDDDDDDPDDDDDDDDDDDDDDDDDDDDDDDDDDDPPDDDDDDDDDPDPPPPPPDPVVVVVVVVVVVVVVVVQQLQLFLLLLVVLPVLLVCCVPPPVQLVLLVLLLVLLVVLLVCLLPDPPHDPFAEAAEEEDDLFFWDLSVVCNVCSVVRGLDPDLVNVLVSCQVLPTATRNCNLVSQVSSVVSVHHYAHEYQHACVRRLVSPLVSCVVNNGPPRDPVRYHYDHPDSQRQVVVVVCVVRHDHSAFEYAELSSDNQPCPPHAPVVSVVSCVVCVVCESTRYDHRHRPSDYPNQCNLDPVLSVDGSVVVVVSVVVVVVD/DDDDDPDDPPDDDDDYDDYDDDDDDDDDDDDDDDDDDDDDDDDDDDDDDDDDPDPDDDDDDPPPDPPPPPPPCVVVVVVVVVVVVVVVVQQLQLFLLLLVVLPVLLVCCVPPPVQLVLLVLLLVLLVVLLVCLLPDPPHDPFAEAAEEEDDLFFWDLSVVCNVCSVVRGLDDDLVNVQVSCQVLPTATRNCNLVSQVSSVVSVYHYAHEYQHACVRRLVSPLVSCVVNNGPPRDPVRYHYDHPDSQRQVVVVVCVVRHDHSAFEYAELSSDNQPCPPHAPVVSVVSCVVCVVCESTRYDHRHRPSDYPNQCNLDPVLSVDGSVVVVVSVVVVVVD

Organism: Veillonella parvula (NCBI:txid29466)